Protein AF-0000000066319358 (afdb_homodimer)

Sequence (540 aa):
LTEVVKAQSFTKAAENLYTSQPSISRDIKRLENDYDVKVFEFKHSKMTLTSDGEKLYQYVLQRNYLEQALRQDLKMQNNAVAGDLKLGSSFTFGEYRLSRQLTKLAQMYPELHIHVHLDNSETIVEQIKNNIVDVGIVEKKIQNNAIISTPIAQDEIVLIKKKSSSSNLETCFIREQGSGTRVYQENGLNQLSLNPYLVVINNTSLIKSMVHAGNGFSIVSKSTLTSEDLEQLEVINLDIERFFYLILHKDKYIDEKMKRVISVLKQNVELTEVVKAQSFTKAAENLYTSQPSISRDIKRLENDYDVKVFEFKHSKMTLTSDGEKLYQYVLQRNYLEQALRQDLKMQNNAVAGDLKLGSSFTFGEYRLSRQLTKLAQMYPELHIHVHLDNSETIVEQIKNNIVDVGIVEKKIQNNAIISTPIAQDEIVLIKKKSSSSNLETCFIREQGSGTRVYQENGLNQLSLNPYLVVINNTSLIKSMVHAGNGFSIVSKSTLTSEDLEQLEVINLDIERFFYLILHKDKYIDEKMKRVISVLKQNVE

pLDDT: mean 86.24, std 13.82, range [40.62, 98.62]

Radius of gyration: 24.65 Å; Cα contacts (8 Å, |Δi|>4): 990; chains: 2; bounding box: 52×70×71 Å

Organism: Staphylococcus xylosus (NCBI:txid1288)

Nearest PDB structures (foldseek):
  4x6g-assembly1_D  TM=7.263E-01  e=1.075E-21  Pseudomonas aeruginosa PAO1
  4x6g-assembly2_H  TM=7.198E-01  e=1.387E-21  Pseudomonas aeruginosa PAO1
  6g4r-assembly1_E  TM=5.993E-01  e=3.569E-20  Corynebacterium glutamicum
  1ixc-assembly1_B-2  TM=5.840E-01  e=3.142E-20  Cupriavidus necator
  7d98-assembly1_Q  TM=5.666E-01  e=4.012E-19  Cupriavidus necator

Structure (mmCIF, N/CA/C/O backbone):
data_AF-0000000066319358-model_v1
#
loop_
_entity.id
_entity.type
_entity.pdbx_description
1 polymer "Uncharacterized HTH-type transcriptional regulator in lacR 5'region"
#
loop_
_atom_site.group_PDB
_atom_site.id
_atom_site.type_symbol
_atom_site.label_atom_id
_atom_site.label_alt_id
_atom_site.label_comp_id
_atom_site.label_asym_id
_atom_site.label_entity_id
_atom_site.label_seq_id
_atom_site.pdbx_PDB_ins_code
_atom_site.Cartn_x
_atom_site.Cartn_y
_atom_site.Cartn_z
_atom_site.occupancy
_atom_site.B_iso_or_equiv
_atom_site.auth_seq_id
_atom_site.auth_comp_id
_atom_site.auth_asym_id
_atom_site.auth_atom_id
_atom_site.pdbx_PDB_model_num
ATOM 1 N N . LEU A 1 1 ? 0.606 -4.422 -28.781 1 78.38 1 LEU A N 1
ATOM 2 C CA . LEU A 1 1 ? -0.688 -3.994 -28.266 1 78.38 1 LEU A CA 1
ATOM 3 C C . LEU A 1 1 ? -0.704 -4.035 -26.734 1 78.38 1 LEU A C 1
ATOM 5 O O . LEU A 1 1 ? -1.003 -3.033 -26.094 1 78.38 1 LEU A O 1
ATOM 9 N N . THR A 1 2 ? -0.261 -5.113 -26.172 1 72.94 2 THR A N 1
ATOM 10 C CA . THR A 1 2 ? -0.283 -5.266 -24.719 1 72.94 2 THR A CA 1
ATOM 11 C C . THR A 1 2 ? 0.575 -4.199 -24.047 1 72.94 2 THR A C 1
ATOM 13 O O . THR A 1 2 ? 0.158 -3.59 -23.062 1 72.94 2 THR A O 1
ATOM 16 N N . GLU A 1 3 ? 1.726 -4 -24.641 1 74.06 3 GLU A N 1
ATOM 17 C CA . GLU A 1 3 ? 2.635 -3.027 -24.047 1 74.06 3 GLU A CA 1
ATOM 18 C C . GLU A 1 3 ? 2.105 -1.605 -24.219 1 74.06 3 GLU A C 1
ATOM 20 O O . GLU A 1 3 ? 2.291 -0.764 -23.328 1 74.06 3 GLU A O 1
ATOM 25 N N . VAL A 1 4 ? 1.457 -1.374 -25.344 1 79.25 4 VAL A N 1
ATOM 26 C CA . VAL A 1 4 ? 0.908 -0.042 -25.578 1 79.25 4 VAL A CA 1
ATOM 27 C C . VAL A 1 4 ? -0.219 0.234 -24.578 1 79.25 4 VAL A C 1
ATOM 29 O O . VAL A 1 4 ? -0.329 1.341 -24.047 1 79.25 4 VAL A O 1
ATOM 32 N N . VAL A 1 5 ? -1.017 -0.763 -24.344 1 74.06 5 VAL A N 1
ATOM 33 C CA . VAL A 1 5 ? -2.129 -0.621 -23.406 1 74.06 5 VAL A CA 1
ATOM 34 C C . VAL A 1 5 ? -1.592 -0.393 -22 1 74.06 5 VAL A C 1
ATOM 36 O O . VAL A 1 5 ? -2.078 0.482 -21.281 1 74.06 5 VAL A O 1
ATOM 39 N N . LYS A 1 6 ? -0.602 -1.162 -21.688 1 74.06 6 LYS A N 1
ATOM 40 C CA . LYS A 1 6 ? 0.014 -1.071 -20.375 1 74.06 6 LYS A CA 1
ATOM 41 C C . LYS A 1 6 ? 0.658 0.295 -20.156 1 74.06 6 LYS A C 1
ATOM 43 O O . LYS A 1 6 ? 0.498 0.903 -19.094 1 74.06 6 LYS A O 1
ATOM 48 N N . ALA A 1 7 ? 1.403 0.72 -21.172 1 73.06 7 ALA A N 1
ATOM 49 C CA . ALA A 1 7 ? 2.186 1.95 -21.078 1 73.06 7 ALA A CA 1
ATOM 50 C C . ALA A 1 7 ? 1.314 3.174 -21.344 1 73.06 7 ALA A C 1
ATOM 52 O O . ALA A 1 7 ? 1.716 4.305 -21.062 1 73.06 7 ALA A O 1
ATOM 53 N N . GLN A 1 8 ? 0.202 2.918 -21.875 1 74.38 8 GLN A N 1
ATOM 54 C CA . GLN A 1 8 ? -0.735 3.945 -22.328 1 74.38 8 GLN A CA 1
ATOM 55 C C . GLN A 1 8 ? -0.039 4.984 -23.203 1 74.38 8 GLN A C 1
ATOM 57 O O . GLN A 1 8 ? -0.354 6.172 -23.125 1 74.38 8 GLN A O 1
ATOM 62 N N . SER A 1 9 ? 0.994 4.543 -23.859 1 78.38 9 SER A N 1
ATOM 63 C CA . SER A 1 9 ? 1.791 5.387 -24.75 1 78.38 9 SER A CA 1
ATOM 64 C C . SER A 1 9 ? 2.531 4.555 -25.781 1 78.38 9 SER A C 1
ATOM 66 O O . SER A 1 9 ? 3.104 3.512 -25.469 1 78.38 9 SER A O 1
ATOM 68 N N . PHE A 1 10 ? 2.494 5.098 -27.031 1 80.19 10 PHE A N 1
ATOM 69 C CA . PHE A 1 10 ? 3.232 4.422 -28.094 1 80.19 10 PHE A CA 1
ATOM 70 C C . PHE A 1 10 ? 4.734 4.578 -27.891 1 80.19 10 PHE A C 1
ATOM 72 O O . PHE A 1 10 ? 5.496 3.625 -28.094 1 80.19 10 PHE A O 1
ATOM 79 N N . THR A 1 11 ? 5.035 5.77 -27.406 1 78.44 11 THR A N 1
ATOM 80 C CA . THR A 1 11 ? 6.453 6.066 -27.219 1 78.44 11 THR A CA 1
ATOM 81 C C . THR A 1 11 ? 7.023 5.266 -26.062 1 78.44 11 THR A C 1
ATOM 83 O O . THR A 1 11 ? 8.086 4.652 -26.188 1 78.44 11 THR A O 1
ATOM 86 N N . LYS A 1 12 ? 6.27 5.234 -25.047 1 79.31 12 LYS A N 1
ATOM 87 C CA . LYS A 1 12 ? 6.734 4.496 -23.875 1 79.31 12 LYS A CA 1
ATOM 88 C C . LYS A 1 12 ? 6.781 2.998 -24.156 1 79.31 12 LYS A C 1
ATOM 90 O O . LYS A 1 12 ? 7.703 2.309 -23.703 1 79.31 12 LYS A O 1
ATOM 95 N N . ALA A 1 13 ? 5.801 2.588 -24.828 1 79.25 13 ALA A N 1
ATOM 96 C CA . ALA A 1 13 ? 5.77 1.175 -25.203 1 79.25 13 ALA A CA 1
ATOM 97 C C . ALA A 1 13 ? 6.98 0.804 -26.047 1 79.25 13 ALA A C 1
ATOM 99 O O . ALA A 1 13 ? 7.578 -0.258 -25.859 1 79.25 13 ALA A O 1
ATOM 100 N N . ALA A 1 14 ? 7.367 1.7 -26.906 1 80.12 14 ALA A N 1
ATOM 101 C CA . ALA A 1 14 ? 8.523 1.456 -27.766 1 80.12 14 ALA A CA 1
ATOM 102 C C . ALA A 1 14 ? 9.805 1.371 -26.938 1 80.12 14 ALA A C 1
ATOM 104 O O . ALA A 1 14 ? 10.641 0.491 -27.172 1 80.12 14 ALA A O 1
ATOM 105 N N . GLU A 1 15 ? 9.891 2.221 -26.016 1 74.88 15 GLU A N 1
ATOM 106 C CA . GLU A 1 15 ? 11.055 2.221 -25.125 1 74.88 15 GLU A CA 1
ATOM 107 C C . GLU A 1 15 ? 11.133 0.924 -24.328 1 74.88 15 GLU A C 1
ATOM 109 O O . GLU A 1 15 ? 12.195 0.312 -24.234 1 74.88 15 GLU A O 1
ATOM 114 N N . ASN A 1 16 ? 10.008 0.514 -23.938 1 73.81 16 ASN A N 1
ATOM 115 C CA . ASN A 1 16 ? 9.938 -0.692 -23.109 1 73.81 16 ASN A CA 1
ATOM 116 C C . ASN A 1 16 ? 10.312 -1.935 -23.922 1 73.81 16 ASN A C 1
ATOM 118 O O . ASN A 1 16 ? 10.867 -2.887 -23.359 1 73.81 16 ASN A O 1
ATOM 122 N N . LEU A 1 17 ? 10.031 -1.862 -25.125 1 72.62 17 LEU A N 1
ATOM 123 C CA . LEU A 1 17 ? 10.211 -3.037 -25.969 1 72.62 17 LEU A CA 1
ATOM 124 C C . LEU A 1 17 ? 11.492 -2.922 -26.797 1 72.62 17 LEU A C 1
ATOM 126 O O . LEU A 1 17 ? 11.766 -3.771 -27.641 1 72.62 17 LEU A O 1
ATOM 130 N N . TYR A 1 18 ? 12.203 -1.822 -26.469 1 75.81 18 TYR A N 1
ATOM 131 C CA . TYR A 1 18 ? 13.469 -1.592 -27.156 1 75.81 18 TYR A CA 1
ATOM 132 C C . TYR A 1 18 ? 13.273 -1.575 -28.672 1 75.81 18 TYR A C 1
ATOM 134 O O . TYR A 1 18 ? 14.008 -2.24 -29.406 1 75.81 18 TYR A O 1
ATOM 142 N N . THR A 1 19 ? 12.25 -0.882 -29.078 1 77.94 19 THR A N 1
ATOM 143 C CA . THR A 1 19 ? 11.953 -0.667 -30.5 1 77.94 19 THR A CA 1
ATOM 144 C C . THR A 1 19 ? 11.609 0.796 -30.766 1 77.94 19 THR A C 1
ATOM 146 O O . THR A 1 19 ? 11.805 1.651 -29.891 1 77.94 19 THR A O 1
ATOM 149 N N . SER A 1 20 ? 11.383 1.119 -32 1 75.31 20 SER A N 1
ATOM 150 C CA . SER A 1 20 ? 11.07 2.496 -32.375 1 75.31 20 SER A CA 1
ATOM 151 C C . SER A 1 20 ? 9.562 2.742 -32.344 1 75.31 20 SER A C 1
ATOM 153 O O . SER A 1 20 ? 8.773 1.819 -32.562 1 75.31 20 SER A O 1
ATOM 155 N N . GLN A 1 21 ? 9.242 3.941 -31.969 1 84.62 21 GLN A N 1
ATOM 156 C CA . GLN A 1 21 ? 7.832 4.328 -31.938 1 84.62 21 GLN A CA 1
ATOM 157 C C . GLN A 1 21 ? 7.164 4.117 -33.281 1 84.62 21 GLN A C 1
ATOM 159 O O . GLN A 1 21 ? 6.043 3.611 -33.375 1 84.62 21 GLN A O 1
ATOM 164 N N . PRO A 1 22 ? 7.793 4.441 -34.406 1 80.75 22 PRO A N 1
ATOM 165 C CA . PRO A 1 22 ? 7.145 4.16 -35.688 1 80.75 22 PRO A CA 1
ATOM 166 C C . PRO A 1 22 ? 6.879 2.674 -35.906 1 80.75 22 PRO A C 1
ATOM 168 O O . PRO A 1 22 ? 5.867 2.303 -36.5 1 80.75 22 PRO A O 1
ATOM 171 N N . SER A 1 23 ? 7.742 1.845 -35.438 1 78 23 SER A N 1
ATOM 172 C CA . SER A 1 23 ? 7.547 0.404 -35.562 1 78 23 SER A CA 1
ATOM 173 C C . SER A 1 23 ? 6.312 -0.056 -34.781 1 78 23 SER A C 1
ATOM 175 O O . SER A 1 23 ? 5.516 -0.843 -35.312 1 78 23 SER A O 1
ATOM 177 N N . ILE A 1 24 ? 6.184 0.487 -33.625 1 81.31 24 ILE A N 1
ATOM 178 C CA . ILE A 1 24 ? 5.023 0.144 -32.781 1 81.31 24 ILE A CA 1
ATOM 179 C C . ILE A 1 24 ? 3.754 0.668 -33.469 1 81.31 24 ILE A C 1
ATOM 181 O O . ILE A 1 24 ? 2.738 -0.031 -33.5 1 81.31 24 ILE A O 1
ATOM 185 N N . SER A 1 25 ? 3.781 1.884 -33.906 1 84.44 25 SER A N 1
ATOM 186 C CA . SER A 1 25 ? 2.639 2.484 -34.594 1 84.44 25 SER A CA 1
ATOM 187 C C . SER A 1 25 ? 2.232 1.67 -35.812 1 84.44 25 SER A C 1
ATOM 189 O O . SER A 1 25 ? 1.044 1.436 -36.062 1 84.44 25 SER A O 1
ATOM 191 N N . ARG A 1 26 ? 3.211 1.242 -36.562 1 78.75 26 ARG A N 1
ATOM 192 C CA . ARG A 1 26 ? 2.959 0.408 -37.719 1 78.75 26 ARG A CA 1
ATOM 193 C C . ARG A 1 26 ? 2.318 -0.917 -37.312 1 78.75 26 ARG A C 1
ATOM 195 O O . ARG A 1 26 ? 1.41 -1.403 -38 1 78.75 26 ARG A O 1
ATOM 202 N N . ASP A 1 27 ? 2.879 -1.45 -36.312 1 80.25 27 ASP A N 1
ATOM 203 C CA . ASP A 1 27 ? 2.354 -2.725 -35.844 1 80.25 27 ASP A CA 1
ATOM 204 C C . ASP A 1 27 ? 0.889 -2.596 -35.438 1 80.25 27 ASP A C 1
ATOM 206 O O . ASP A 1 27 ? 0.072 -3.465 -35.75 1 80.25 27 ASP A O 1
ATOM 210 N N . ILE A 1 28 ? 0.61 -1.55 -34.781 1 85.19 28 ILE A N 1
ATOM 211 C CA . ILE A 1 28 ? -0.762 -1.318 -34.344 1 85.19 28 ILE A CA 1
ATOM 212 C C . ILE A 1 28 ? -1.656 -1.072 -35.562 1 85.19 28 ILE A C 1
ATOM 214 O O . ILE A 1 28 ? -2.777 -1.582 -35.625 1 85.19 28 ILE A O 1
ATOM 218 N N . LYS A 1 29 ? -1.191 -0.271 -36.469 1 82.31 29 LYS A N 1
ATOM 219 C CA . LYS A 1 29 ? -1.94 -0.02 -37.688 1 82.31 29 LYS A CA 1
ATOM 220 C C . LYS A 1 29 ? -2.191 -1.315 -38.469 1 82.31 29 LYS A C 1
ATOM 222 O O . LYS A 1 29 ? -3.279 -1.523 -39 1 82.31 29 LYS A O 1
ATOM 227 N N . ARG A 1 30 ? -1.188 -2.105 -38.562 1 77.88 30 ARG A N 1
ATOM 228 C CA . ARG A 1 30 ? -1.346 -3.404 -39.219 1 77.88 30 ARG A CA 1
ATOM 229 C C . ARG A 1 30 ? -2.43 -4.23 -38.531 1 77.88 30 ARG A C 1
ATOM 231 O O . ARG A 1 30 ? -3.27 -4.836 -39.188 1 77.88 30 ARG A O 1
ATOM 238 N N . LEU A 1 31 ? -2.357 -4.219 -37.25 1 77.25 31 LEU A N 1
ATOM 239 C CA . LEU A 1 31 ? -3.357 -4.938 -36.469 1 77.25 31 LEU A CA 1
ATOM 240 C C . LEU A 1 31 ? -4.758 -4.398 -36.75 1 77.25 31 LEU A C 1
ATOM 242 O O . LEU A 1 31 ? -5.699 -5.176 -36.938 1 77.25 31 LEU A O 1
ATOM 246 N N . GLU A 1 32 ? -4.855 -3.119 -36.812 1 80.88 32 GLU A N 1
ATOM 247 C CA . GLU A 1 32 ? -6.129 -2.475 -37.125 1 80.88 32 GLU A CA 1
ATOM 248 C C . GLU A 1 32 ? -6.617 -2.84 -38.5 1 80.88 32 GLU A C 1
ATOM 250 O O . GLU A 1 32 ? -7.805 -3.111 -38.719 1 80.88 32 GLU A O 1
ATOM 255 N N . ASN A 1 33 ? -5.727 -2.859 -39.375 1 76.75 33 ASN A N 1
ATOM 256 C CA . ASN A 1 33 ? -6.055 -3.227 -40.75 1 76.75 33 ASN A CA 1
ATOM 257 C C . ASN A 1 33 ? -6.457 -4.695 -40.844 1 76.75 33 ASN A C 1
ATOM 259 O O . ASN A 1 33 ? -7.426 -5.027 -41.531 1 76.75 33 ASN A O 1
ATOM 263 N N . ASP A 1 34 ? -5.773 -5.508 -40.219 1 74.19 34 ASP A N 1
ATOM 264 C CA . ASP A 1 34 ? -6.035 -6.941 -40.281 1 74.19 34 ASP A CA 1
ATOM 265 C C . ASP A 1 34 ? -7.441 -7.266 -39.75 1 74.19 34 ASP A C 1
ATOM 267 O O . ASP A 1 34 ? -8.094 -8.18 -40.281 1 74.19 34 ASP A O 1
ATOM 271 N N . TYR A 1 35 ? -7.824 -6.453 -38.812 1 75.25 35 TYR A N 1
ATOM 272 C CA . TYR A 1 35 ? -9.102 -6.766 -38.156 1 75.25 35 TYR A CA 1
ATOM 273 C C . TYR A 1 35 ? -10.156 -5.727 -38.531 1 75.25 35 TYR A C 1
ATOM 275 O O . TYR A 1 35 ? -11.305 -5.812 -38.094 1 75.25 35 TYR A O 1
ATOM 283 N N . ASP A 1 36 ? -9.773 -4.828 -39.344 1 79.06 36 ASP A N 1
ATOM 284 C CA . ASP A 1 36 ? -10.641 -3.756 -39.812 1 79.06 36 ASP A CA 1
ATOM 285 C C . ASP A 1 36 ? -11.312 -3.039 -38.656 1 79.06 36 ASP A C 1
ATOM 287 O O . ASP A 1 36 ? -12.539 -2.887 -38.625 1 79.06 36 ASP A O 1
ATOM 291 N N . VAL A 1 37 ? -10.547 -2.816 -37.656 1 78.19 37 VAL A N 1
ATOM 292 C CA . VAL A 1 37 ? -11.031 -2.09 -36.469 1 78.19 37 VAL A CA 1
ATOM 293 C C . VAL A 1 37 ? -10.047 -0.982 -36.094 1 78.19 37 VAL A C 1
ATOM 295 O O . VAL A 1 37 ? -8.914 -0.962 -36.594 1 78.19 37 VAL A O 1
ATOM 298 N N . LYS A 1 38 ? -10.484 0.015 -35.344 1 84.69 38 LYS A N 1
ATOM 299 C CA . LYS A 1 38 ? -9.609 0.947 -34.656 1 84.69 38 LYS A CA 1
ATOM 300 C C . LYS A 1 38 ? -9.398 0.518 -33.188 1 84.69 38 LYS A C 1
ATOM 302 O O . LYS A 1 38 ? -10.359 0.174 -32.5 1 84.69 38 LYS A O 1
ATOM 307 N N . VAL A 1 39 ? -8.133 0.417 -32.875 1 83.62 39 VAL A N 1
ATOM 308 C CA . VAL A 1 39 ? -7.812 -0.142 -31.562 1 83.62 39 VAL A CA 1
ATOM 309 C C . VAL A 1 39 ? -7.816 0.967 -30.5 1 83.62 39 VAL A C 1
ATOM 311 O O . VAL A 1 39 ? -8.32 0.777 -29.391 1 83.62 39 VAL A O 1
ATOM 314 N N . PHE A 1 40 ? -7.223 1.977 -30.953 1 84.62 40 PHE A N 1
ATOM 315 C CA . PHE A 1 40 ? -7.09 3.062 -29.984 1 84.62 40 PHE A CA 1
ATOM 316 C C . PHE A 1 40 ? -7.863 4.293 -30.438 1 84.62 40 PHE A C 1
ATOM 318 O O . PHE A 1 40 ? -8.023 4.516 -31.641 1 84.62 40 PHE A O 1
ATOM 325 N N . GLU A 1 41 ? -8.508 4.836 -29.516 1 78.38 41 GLU A N 1
ATOM 326 C CA . GLU A 1 41 ? -9.125 6.137 -29.75 1 78.38 41 GLU A CA 1
ATOM 327 C C . GLU A 1 41 ? -8.602 7.188 -28.781 1 78.38 41 GLU A C 1
ATOM 329 O O . GLU A 1 41 ? -8.055 6.844 -27.719 1 78.38 41 GLU A O 1
ATOM 334 N N . PHE A 1 42 ? -8.516 8.211 -29.406 1 64.56 42 PHE A N 1
ATOM 335 C CA . PHE A 1 42 ? -8.07 9.312 -28.547 1 64.56 42 PHE A CA 1
ATOM 336 C C . PHE A 1 42 ? -9.258 10.102 -28.016 1 64.56 42 PHE A C 1
ATOM 338 O O . PHE A 1 42 ? -10.086 10.586 -28.781 1 64.56 42 PHE A O 1
ATOM 345 N N . LYS A 1 43 ? -9.633 9.75 -26.859 1 59.78 43 LYS A N 1
ATOM 346 C CA . LYS A 1 43 ? -10.664 10.523 -26.188 1 59.78 43 LYS A CA 1
ATOM 347 C C . LYS A 1 43 ? -10.055 11.516 -25.203 1 59.78 43 LYS A C 1
ATOM 349 O O . LYS A 1 43 ? -9.414 11.109 -24.234 1 59.78 43 LYS A O 1
ATOM 354 N N . HIS A 1 44 ? -10.289 12.758 -25.406 1 51.03 44 HIS A N 1
ATOM 355 C CA . HIS A 1 44 ? -9.758 13.828 -24.578 1 51.03 44 HIS A CA 1
ATOM 356 C C . HIS A 1 44 ? -8.25 13.672 -24.375 1 51.03 44 HIS A C 1
ATOM 358 O O . HIS A 1 44 ? -7.758 13.758 -23.25 1 51.03 44 HIS A O 1
ATOM 364 N N . SER A 1 45 ? -7.477 13.312 -25.359 1 56.66 45 SER A N 1
ATOM 365 C CA . SER A 1 45 ? -6.023 13.242 -25.484 1 56.66 45 SER A CA 1
ATOM 366 C C . SER A 1 45 ? -5.465 12.039 -24.719 1 56.66 45 SER A C 1
ATOM 368 O O . SER A 1 45 ? -4.25 11.922 -24.547 1 56.66 45 SER A O 1
ATOM 370 N N . LYS A 1 46 ? -6.273 11.297 -24.141 1 65.31 46 LYS A N 1
ATOM 371 C CA . LYS A 1 46 ? -5.859 10.016 -23.562 1 65.31 46 LYS A CA 1
ATOM 372 C C . LYS A 1 46 ? -6.137 8.867 -24.516 1 65.31 46 LYS A C 1
ATOM 374 O O . LYS A 1 46 ? -7.207 8.797 -25.125 1 65.31 46 LYS A O 1
ATOM 379 N N . MET A 1 47 ? -5.117 8.141 -24.672 1 76.75 47 MET A N 1
ATOM 380 C CA . MET A 1 47 ? -5.25 6.918 -25.469 1 76.75 47 MET A CA 1
ATOM 381 C C . MET A 1 47 ? -6.094 5.883 -24.734 1 76.75 47 MET A C 1
ATOM 383 O O . MET A 1 47 ? -5.801 5.531 -23.594 1 76.75 47 MET A O 1
ATOM 387 N N . THR A 1 48 ? -7.273 5.66 -25.266 1 79.62 48 THR A N 1
ATOM 388 C CA . THR A 1 48 ? -8.117 4.59 -24.734 1 79.62 48 THR A CA 1
ATOM 389 C C . THR A 1 48 ? -8.422 3.561 -25.828 1 79.62 48 THR A C 1
ATOM 391 O O . THR A 1 48 ? -8.281 3.846 -27.016 1 79.62 48 THR A O 1
ATOM 394 N N . LEU A 1 49 ? -8.781 2.484 -25.312 1 80.56 49 LEU A N 1
ATOM 395 C CA . LEU A 1 49 ? -9.211 1.454 -26.25 1 80.56 49 LEU A CA 1
ATOM 396 C C . LEU A 1 49 ? -10.617 1.744 -26.766 1 80.56 49 LEU A C 1
ATOM 398 O O . LEU A 1 49 ? -11.484 2.182 -26.016 1 80.56 49 LEU A O 1
ATOM 402 N N . THR A 1 50 ? -10.836 1.604 -28.109 1 77.56 50 THR A N 1
ATOM 403 C CA . THR A 1 50 ? -12.195 1.538 -28.641 1 77.56 50 THR A CA 1
ATOM 404 C C . THR A 1 50 ? -12.898 0.269 -28.172 1 77.56 50 THR A C 1
ATOM 406 O O . THR A 1 50 ? -12.273 -0.608 -27.578 1 77.56 50 THR A O 1
ATOM 409 N N . SER A 1 51 ? -14.203 0.296 -28.359 1 77.88 51 SER A N 1
ATOM 410 C CA . SER A 1 51 ? -14.938 -0.926 -28.047 1 77.88 51 SER A CA 1
ATOM 411 C C . SER A 1 51 ? -14.336 -2.129 -28.766 1 77.88 51 SER A C 1
ATOM 413 O O . SER A 1 51 ? -14.148 -3.188 -28.156 1 77.88 51 SER A O 1
ATOM 415 N N . ASP A 1 52 ? -14.031 -1.854 -29.953 1 75.94 52 ASP A N 1
ATOM 416 C CA . ASP A 1 52 ? -13.406 -2.914 -30.734 1 75.94 52 ASP A CA 1
ATOM 417 C C . ASP A 1 52 ? -11.977 -3.168 -30.266 1 75.94 52 ASP A C 1
ATOM 419 O O . ASP A 1 52 ? -11.508 -4.309 -30.266 1 75.94 52 ASP A O 1
ATOM 423 N N . GLY A 1 53 ? -11.344 -2.121 -29.844 1 79.56 53 GLY A N 1
ATOM 424 C CA . GLY A 1 53 ? -10.008 -2.252 -29.281 1 79.56 53 GLY A CA 1
ATOM 425 C C . GLY A 1 53 ? -9.984 -3.098 -28.016 1 79.56 53 GLY A C 1
ATOM 426 O O . GLY A 1 53 ? -9.062 -3.9 -27.828 1 79.56 53 GLY A O 1
ATOM 427 N N . GLU A 1 54 ? -11 -2.908 -27.297 1 78.56 54 GLU A N 1
ATOM 428 C CA . GLU A 1 54 ? -11.125 -3.705 -26.078 1 78.56 54 GLU A CA 1
ATOM 429 C C . GLU A 1 54 ? -11.305 -5.184 -26.406 1 78.56 54 GLU A C 1
ATOM 431 O O . GLU A 1 54 ? -10.672 -6.043 -25.781 1 78.56 54 GLU A O 1
ATOM 436 N N . LYS A 1 55 ? -12.125 -5.43 -27.359 1 74.88 55 LYS A N 1
ATOM 437 C CA . LYS A 1 55 ? -12.352 -6.805 -27.797 1 74.88 55 LYS A CA 1
ATOM 438 C C . LYS A 1 55 ? -11.062 -7.43 -28.328 1 74.88 55 LYS A C 1
ATOM 440 O O . LYS A 1 55 ? -10.727 -8.562 -28 1 74.88 55 LYS A O 1
ATOM 445 N N . LEU A 1 56 ? -10.438 -6.637 -29.109 1 75.31 56 LEU A N 1
ATOM 446 C CA . LEU A 1 56 ? -9.195 -7.125 -29.703 1 75.31 56 LEU A CA 1
ATOM 447 C C . LEU A 1 56 ? -8.141 -7.359 -28.625 1 75.31 56 LEU A C 1
ATOM 449 O O . LEU A 1 56 ? -7.395 -8.344 -28.688 1 75.31 56 LEU A O 1
ATOM 453 N N . TYR A 1 57 ? -8.086 -6.453 -27.766 1 79.06 57 TYR A N 1
ATOM 454 C CA . TYR A 1 57 ? -7.125 -6.582 -26.672 1 79.06 57 TYR A CA 1
ATOM 455 C C . TYR A 1 57 ? -7.395 -7.84 -25.859 1 79.06 57 TYR A C 1
ATOM 457 O O . TYR A 1 57 ? -6.469 -8.586 -25.531 1 79.06 57 TYR A O 1
ATOM 465 N N . GLN A 1 58 ? -8.633 -8.078 -25.625 1 70.06 58 GLN A N 1
ATOM 466 C CA . GLN A 1 58 ? -9.008 -9.289 -24.906 1 70.06 58 GLN A CA 1
ATOM 467 C C . GLN A 1 58 ? -8.625 -10.539 -25.703 1 70.06 58 GLN A C 1
ATOM 469 O O . GLN A 1 58 ? -8.141 -11.516 -25.125 1 70.06 58 GLN A O 1
ATOM 474 N N . TYR A 1 59 ? -8.852 -10.422 -26.969 1 66.94 59 TYR A N 1
ATOM 475 C CA . TYR A 1 59 ? -8.484 -11.531 -27.844 1 66.94 59 TYR A CA 1
ATOM 476 C C . TYR A 1 59 ? -6.984 -11.781 -27.812 1 66.94 59 TYR A C 1
ATOM 478 O O . TYR A 1 59 ? -6.543 -12.93 -27.688 1 66.94 59 TYR A O 1
ATOM 486 N N . VAL A 1 60 ? -6.234 -10.719 -27.891 1 70.94 60 VAL A N 1
ATOM 487 C CA . VAL A 1 60 ? -4.781 -10.828 -27.891 1 70.94 60 VAL A CA 1
ATOM 488 C C . VAL A 1 60 ? -4.301 -11.422 -26.578 1 70.94 60 VAL A C 1
ATOM 490 O O . VAL A 1 60 ? -3.408 -12.273 -26.547 1 70.94 60 VAL A O 1
ATOM 493 N N . LEU A 1 61 ? -4.914 -10.992 -25.609 1 66.75 61 LEU A N 1
ATOM 494 C CA . LEU A 1 61 ? -4.562 -11.523 -24.297 1 66.75 61 LEU A CA 1
ATOM 495 C C . LEU A 1 61 ? -4.852 -13.016 -24.219 1 66.75 61 LEU A C 1
ATOM 497 O O . LEU A 1 61 ? -4.023 -13.789 -23.734 1 66.75 61 LEU A O 1
ATOM 501 N N . GLN A 1 62 ? -5.969 -13.328 -24.688 1 65.06 62 GLN A N 1
ATOM 502 C CA . GLN A 1 62 ? -6.344 -14.742 -24.703 1 65.06 62 GLN A CA 1
ATOM 503 C C . GLN A 1 62 ? -5.406 -15.555 -25.594 1 65.06 62 GLN A C 1
ATOM 505 O O . GLN A 1 62 ? -4.992 -16.656 -25.219 1 65.06 62 GLN A O 1
ATOM 510 N N . ARG A 1 63 ? -5.152 -14.977 -26.703 1 62.91 63 ARG A N 1
ATOM 511 C CA . ARG A 1 63 ? -4.258 -15.656 -27.641 1 62.91 63 ARG A CA 1
ATOM 512 C C . ARG A 1 63 ? -2.875 -15.852 -27.016 1 62.91 63 ARG A C 1
ATOM 514 O O . ARG A 1 63 ? -2.291 -16.938 -27.125 1 62.91 63 ARG A O 1
ATOM 521 N N . ASN A 1 64 ? -2.355 -14.82 -26.484 1 63.12 64 ASN A N 1
ATOM 522 C CA . ASN A 1 64 ? -1.051 -14.922 -25.844 1 63.12 64 ASN A CA 1
ATOM 523 C C . ASN A 1 64 ? -1.055 -15.977 -24.734 1 63.12 64 ASN A C 1
ATOM 525 O O . ASN A 1 64 ? -0.087 -16.734 -24.578 1 63.12 64 ASN A O 1
ATOM 529 N N . TYR A 1 65 ? -2.08 -16 -24.078 1 60.62 65 TYR A N 1
ATOM 530 C CA . TYR A 1 65 ? -2.23 -17.016 -23.031 1 60.62 65 TYR A CA 1
ATOM 531 C C . TYR A 1 65 ? -2.244 -18.422 -23.641 1 60.62 65 TYR A C 1
ATOM 533 O O . TYR A 1 65 ? -1.592 -19.328 -23.125 1 60.62 65 TYR A O 1
ATOM 541 N N . LEU A 1 66 ? -3.025 -18.469 -24.656 1 57.62 66 LEU A N 1
ATOM 542 C CA . LEU A 1 66 ? -3.115 -19.766 -25.312 1 57.62 66 LEU A CA 1
ATOM 543 C C . LEU A 1 66 ? -1.757 -20.188 -25.875 1 57.62 66 LEU A C 1
ATOM 545 O O . LEU A 1 66 ? -1.383 -21.359 -25.766 1 57.62 66 LEU A O 1
ATOM 549 N N . GLU A 1 67 ? -1.142 -19.234 -26.453 1 58.16 67 GLU A N 1
ATOM 550 C CA . GLU A 1 67 ? 0.18 -19.547 -27 1 58.16 67 GLU A CA 1
ATOM 551 C C . GLU A 1 67 ? 1.148 -19.938 -25.891 1 58.16 67 GLU A C 1
ATOM 553 O O . GLU A 1 67 ? 1.923 -20.891 -26.031 1 58.16 67 GLU A O 1
ATOM 558 N N . GLN A 1 68 ? 1.127 -19.219 -24.891 1 57.97 68 GLN A N 1
ATOM 559 C CA . GLN A 1 68 ? 1.974 -19.547 -23.75 1 57.97 68 GLN A CA 1
ATOM 560 C C . GLN A 1 68 ? 1.608 -20.906 -23.172 1 57.97 68 GLN A C 1
ATOM 562 O O . GLN A 1 68 ? 2.49 -21.703 -22.828 1 57.97 68 GLN A O 1
ATOM 567 N N . ALA A 1 69 ? 0.371 -21.125 -23.109 1 54.53 69 ALA A N 1
ATOM 568 C CA . ALA A 1 69 ? -0.101 -22.438 -22.672 1 54.53 69 ALA A CA 1
ATOM 569 C C . ALA A 1 69 ? 0.382 -23.531 -23.609 1 54.53 69 ALA A C 1
ATOM 571 O O . ALA A 1 69 ? 0.798 -24.609 -23.156 1 54.53 69 ALA A O 1
ATOM 572 N N . LEU A 1 70 ? 0.265 -23.266 -24.828 1 51.72 70 LEU A N 1
ATOM 573 C CA . LEU A 1 70 ? 0.737 -24.219 -25.828 1 51.72 70 LEU A CA 1
ATOM 574 C C . LEU A 1 70 ? 2.23 -24.469 -25.672 1 51.72 70 LEU A C 1
ATOM 576 O O . LEU A 1 70 ? 2.67 -25.625 -25.688 1 51.72 70 LEU A O 1
ATOM 580 N N . ARG A 1 71 ? 2.957 -23.438 -25.641 1 53.78 71 ARG A N 1
ATOM 581 C CA . ARG A 1 71 ? 4.402 -23.578 -25.469 1 53.78 71 ARG A CA 1
ATOM 582 C C . ARG A 1 71 ? 4.734 -24.359 -24.203 1 53.78 71 ARG A C 1
ATOM 584 O O . ARG A 1 71 ? 5.641 -25.203 -24.203 1 53.78 71 ARG A O 1
ATOM 591 N N . GLN A 1 72 ? 4.051 -23.969 -23.234 1 50.62 72 GLN A N 1
ATOM 592 C CA . GLN A 1 72 ? 4.219 -24.703 -21.984 1 50.62 72 GLN A CA 1
ATOM 593 C C . GLN A 1 72 ? 3.809 -26.156 -22.156 1 50.62 72 GLN A C 1
ATOM 595 O O . GLN A 1 72 ? 4.477 -27.062 -21.641 1 50.62 72 GLN A O 1
ATOM 600 N N . ASP A 1 73 ? 2.684 -26.312 -22.734 1 48.75 73 ASP A N 1
ATOM 601 C CA . ASP A 1 73 ? 2.217 -27.656 -23.016 1 48.75 73 ASP A CA 1
ATOM 602 C C . ASP A 1 73 ? 3.229 -28.422 -23.875 1 48.75 73 ASP A C 1
ATOM 604 O O . ASP A 1 73 ? 3.451 -29.625 -23.656 1 48.75 73 ASP A O 1
ATOM 608 N N . LEU A 1 74 ? 3.572 -27.75 -24.859 1 49.22 74 LEU A N 1
ATOM 609 C CA . LEU A 1 74 ? 4.527 -28.406 -25.734 1 49.22 74 LEU A CA 1
ATOM 610 C C . LEU A 1 74 ? 5.828 -28.703 -24.984 1 49.22 74 LEU A C 1
ATOM 612 O O . LEU A 1 74 ? 6.508 -29.688 -25.297 1 49.22 74 LEU A O 1
ATOM 616 N N . LYS A 1 75 ? 6.18 -27.688 -24.359 1 45.62 75 LYS A N 1
ATOM 617 C CA . LYS A 1 75 ? 7.352 -27.953 -23.531 1 45.62 75 LYS A CA 1
ATOM 618 C C . LYS A 1 75 ? 7.008 -28.891 -22.375 1 45.62 75 LYS A C 1
ATOM 620 O O . LYS A 1 75 ? 7.906 -29.438 -21.734 1 45.62 75 LYS A O 1
ATOM 625 N N . MET A 1 76 ? 5.836 -28.688 -21.984 1 44.75 76 MET A N 1
ATOM 626 C CA . MET A 1 76 ? 5.371 -29.547 -20.906 1 44.75 76 MET A CA 1
ATOM 627 C C . MET A 1 76 ? 5.395 -31.016 -21.312 1 44.75 76 MET A C 1
ATOM 629 O O . MET A 1 76 ? 4.516 -31.469 -22.047 1 44.75 76 MET A O 1
ATOM 633 N N . GLN A 1 77 ? 6.289 -31.594 -21.734 1 42.84 77 GLN A N 1
ATOM 634 C CA . GLN A 1 77 ? 6.137 -32.938 -21.234 1 42.84 77 GLN A CA 1
ATOM 635 C C . GLN A 1 77 ? 5.395 -32.969 -19.891 1 42.84 77 GLN A C 1
ATOM 637 O O . GLN A 1 77 ? 4.43 -33.719 -19.719 1 42.84 77 GLN A O 1
ATOM 642 N N . ASN A 1 78 ? 6.113 -32.938 -18.547 1 42.28 78 ASN A N 1
ATOM 643 C CA . ASN A 1 78 ? 5.648 -33.094 -17.172 1 42.28 78 ASN A CA 1
ATOM 644 C C . ASN A 1 78 ? 4.746 -31.938 -16.75 1 42.28 78 ASN A C 1
ATOM 646 O O . ASN A 1 78 ? 5.012 -30.781 -17.078 1 42.28 78 ASN A O 1
ATOM 650 N N . ASN A 1 79 ? 3.373 -31.969 -16.594 1 50.09 79 ASN A N 1
ATOM 651 C CA . ASN A 1 79 ? 2.26 -31.25 -15.977 1 50.09 79 ASN A CA 1
ATOM 652 C C . ASN A 1 79 ? 2.742 -30.281 -14.914 1 50.09 79 ASN A C 1
ATOM 654 O O . ASN A 1 79 ? 2.096 -30.109 -13.875 1 50.09 79 ASN A O 1
ATOM 658 N N . ALA A 1 80 ? 3.951 -29.812 -14.93 1 63.97 80 ALA A N 1
ATOM 659 C CA . ALA A 1 80 ? 4.578 -29.109 -13.82 1 63.97 80 ALA A CA 1
ATOM 660 C C . ALA A 1 80 ? 4.113 -27.656 -13.758 1 63.97 80 ALA A C 1
ATOM 662 O O . ALA A 1 80 ? 4.145 -26.953 -14.766 1 63.97 80 ALA A O 1
ATOM 663 N N . VAL A 1 81 ? 3.119 -27.25 -12.953 1 81.44 81 VAL A N 1
ATOM 664 C CA . VAL A 1 81 ? 2.764 -25.891 -12.562 1 81.44 81 VAL A CA 1
ATOM 665 C C . VAL A 1 81 ? 4.031 -25.062 -12.352 1 81.44 81 VAL A C 1
ATOM 667 O O . VAL A 1 81 ? 4.773 -25.297 -11.391 1 81.44 81 VAL A O 1
ATOM 670 N N . ALA A 1 82 ? 4.344 -24.266 -13.461 1 85.69 82 ALA A N 1
ATOM 671 C CA . ALA A 1 82 ? 5.566 -23.469 -13.414 1 85.69 82 ALA A CA 1
ATOM 672 C C . ALA A 1 82 ? 5.355 -22.109 -14.062 1 85.69 82 ALA A C 1
ATOM 674 O O . ALA A 1 82 ? 4.301 -21.844 -14.641 1 85.69 82 ALA A O 1
ATOM 675 N N . GLY A 1 83 ? 6.41 -21.203 -13.898 1 89.5 83 GLY A N 1
ATOM 676 C CA . GLY A 1 83 ? 6.355 -19.891 -14.523 1 89.5 83 GLY A CA 1
ATOM 677 C C . GLY A 1 83 ? 5.918 -18.797 -13.57 1 89.5 83 GLY A C 1
ATOM 678 O O . GLY A 1 83 ? 6.055 -18.922 -12.352 1 89.5 83 GLY A O 1
ATOM 679 N N . ASP A 1 84 ? 5.453 -17.641 -14.219 1 90.88 84 ASP A N 1
ATOM 680 C CA . ASP A 1 84 ? 5.133 -16.469 -13.43 1 90.88 84 ASP A CA 1
ATOM 681 C C . ASP A 1 84 ? 3.621 -16.266 -13.312 1 90.88 84 ASP A C 1
ATOM 683 O O . ASP A 1 84 ? 2.879 -16.578 -14.25 1 90.88 84 ASP A O 1
ATOM 687 N N . LEU A 1 85 ? 3.189 -15.906 -12.25 1 94.75 85 LEU A N 1
ATOM 688 C CA . LEU A 1 85 ? 1.804 -15.523 -11.992 1 94.75 85 LEU A CA 1
ATOM 689 C C . LEU A 1 85 ? 1.735 -14.211 -11.219 1 94.75 85 LEU A C 1
ATOM 691 O O . LEU A 1 85 ? 2.518 -13.992 -10.289 1 94.75 85 LEU A O 1
ATOM 695 N N . LYS A 1 86 ? 0.861 -13.336 -11.617 1 97.38 86 LYS A N 1
ATOM 696 C CA . LYS A 1 86 ? 0.656 -12.062 -10.922 1 97.38 86 LYS A CA 1
ATOM 697 C C . LYS A 1 86 ? -0.619 -12.094 -10.086 1 97.38 86 LYS A C 1
ATOM 699 O O . LYS A 1 86 ? -1.719 -12.234 -10.625 1 97.38 86 LYS A O 1
ATOM 704 N N . LEU A 1 87 ? -0.446 -11.93 -8.828 1 98.38 87 LEU A N 1
ATOM 705 C CA . LEU A 1 87 ? -1.56 -11.953 -7.887 1 98.38 87 LEU A CA 1
ATOM 706 C C . LEU A 1 87 ? -1.774 -10.57 -7.27 1 98.38 87 LEU A C 1
ATOM 708 O O . LEU A 1 87 ? -0.832 -9.961 -6.758 1 98.38 87 LEU A O 1
ATOM 712 N N . GLY A 1 88 ? -2.998 -10 -7.426 1 98.62 88 GLY A N 1
ATOM 713 C CA . GLY A 1 88 ? -3.402 -8.805 -6.699 1 98.62 88 GLY A CA 1
ATOM 714 C C . GLY A 1 88 ? -4.207 -9.109 -5.449 1 98.62 88 GLY A C 1
ATOM 715 O O . GLY A 1 88 ? -5.035 -10.023 -5.445 1 98.62 88 GLY A O 1
ATOM 716 N N . SER A 1 89 ? -3.945 -8.359 -4.383 1 98.38 89 SER A N 1
ATOM 717 C CA . SER A 1 89 ? -4.719 -8.562 -3.162 1 98.38 89 SER A CA 1
ATOM 718 C C . SER A 1 89 ? -4.949 -7.246 -2.426 1 98.38 89 SER A C 1
ATOM 720 O O . SER A 1 89 ? -4.109 -6.348 -2.477 1 98.38 89 SER A O 1
ATOM 722 N N . SER A 1 90 ? -6.094 -7.184 -1.788 1 97.5 90 SER A N 1
ATOM 723 C CA . SER A 1 90 ? -6.285 -6.105 -0.823 1 97.5 90 SER A CA 1
ATOM 724 C C . SER A 1 90 ? -5.301 -6.219 0.336 1 97.5 90 SER A C 1
ATOM 726 O O . SER A 1 90 ? -4.73 -7.289 0.57 1 97.5 90 SER A O 1
ATOM 728 N N . PHE A 1 91 ? -5.121 -5.172 1.032 1 96.06 91 PHE A N 1
ATOM 729 C CA . PHE A 1 91 ? -4.121 -5.133 2.092 1 96.06 91 PHE A CA 1
ATOM 730 C C . PHE A 1 91 ? -4.5 -6.074 3.229 1 96.06 91 PHE A C 1
ATOM 732 O O . PHE A 1 91 ? -3.652 -6.812 3.738 1 96.06 91 PHE A O 1
ATOM 739 N N . THR A 1 92 ? -5.754 -6.066 3.639 1 95.69 92 THR A N 1
ATOM 740 C CA . THR A 1 92 ? -6.172 -6.875 4.781 1 95.69 92 THR A CA 1
ATOM 741 C C . THR A 1 92 ? -5.867 -8.352 4.535 1 95.69 92 THR A C 1
ATOM 743 O O . THR A 1 92 ? -5.191 -8.992 5.344 1 95.69 92 THR A O 1
ATOM 746 N N . PHE A 1 93 ? -6.309 -8.852 3.447 1 96.12 93 PHE A N 1
ATOM 747 C CA . PHE A 1 93 ? -6.066 -10.258 3.154 1 96.12 93 PHE A CA 1
ATOM 748 C C . PHE A 1 93 ? -4.586 -10.5 2.889 1 96.12 93 PHE A C 1
ATOM 750 O O . PHE A 1 93 ? -4.012 -11.469 3.402 1 96.12 93 PHE A O 1
ATOM 757 N N . GLY A 1 94 ? -3.959 -9.656 2.105 1 96.81 94 GLY A N 1
ATOM 758 C CA . GLY A 1 94 ? -2.574 -9.797 1.687 1 96.81 94 GLY A CA 1
ATOM 759 C C . GLY A 1 94 ? -1.601 -9.836 2.85 1 96.81 94 GLY A C 1
ATOM 760 O O . GLY A 1 94 ? -0.696 -10.672 2.883 1 96.81 94 GLY A O 1
ATOM 761 N N . GLU A 1 95 ? -1.816 -8.992 3.789 1 94 95 GLU A N 1
ATOM 762 C CA . GLU A 1 95 ? -0.852 -8.828 4.871 1 94 95 GLU A CA 1
ATOM 763 C C . GLU A 1 95 ? -1.094 -9.852 5.984 1 94 95 GLU A C 1
ATOM 765 O O . GLU A 1 95 ? -0.156 -10.266 6.664 1 94 95 GLU A O 1
ATOM 770 N N . TYR A 1 96 ? -2.299 -10.352 6.043 1 90.44 96 TYR A N 1
ATOM 771 C CA . TYR A 1 96 ? -2.59 -11.07 7.277 1 90.44 96 TYR A CA 1
ATOM 772 C C . TYR A 1 96 ? -2.99 -12.508 6.988 1 90.44 96 TYR A C 1
ATOM 774 O O . TYR A 1 96 ? -3.014 -13.344 7.895 1 90.44 96 TYR A O 1
ATOM 782 N N . ARG A 1 97 ? -3.252 -12.844 5.723 1 91.88 97 ARG A N 1
ATOM 783 C CA . ARG A 1 97 ? -3.754 -14.188 5.473 1 91.88 97 ARG A CA 1
ATOM 784 C C . ARG A 1 97 ? -3.027 -14.836 4.297 1 91.88 97 ARG A C 1
ATOM 786 O O . ARG A 1 97 ? -2.836 -16.062 4.273 1 91.88 97 ARG A O 1
ATOM 793 N N . LEU A 1 98 ? -2.52 -14.094 3.406 1 96.5 98 LEU A N 1
ATOM 794 C CA . LEU A 1 98 ? -2.115 -14.57 2.088 1 96.5 98 LEU A CA 1
ATOM 795 C C . LEU A 1 98 ? -0.851 -15.414 2.18 1 96.5 98 LEU A C 1
ATOM 797 O O . LEU A 1 98 ? -0.634 -16.312 1.354 1 96.5 98 LEU A O 1
ATOM 801 N N . SER A 1 99 ? 0.024 -15.188 3.152 1 95.75 99 SER A N 1
ATOM 802 C CA . SER A 1 99 ? 1.315 -15.859 3.25 1 95.75 99 SER A CA 1
ATOM 803 C C . SER A 1 99 ? 1.146 -17.375 3.361 1 95.75 99 SER A C 1
ATOM 805 O O . SER A 1 99 ? 1.953 -18.141 2.826 1 95.75 99 SER A O 1
ATOM 807 N N . ARG A 1 100 ? 0.099 -17.781 3.99 1 93 100 ARG A N 1
ATOM 808 C CA . ARG A 1 100 ? -0.155 -19.203 4.152 1 93 100 ARG A CA 1
ATOM 809 C C . ARG A 1 100 ? -0.406 -19.875 2.803 1 93 100 ARG A C 1
ATOM 811 O O . ARG A 1 100 ? 0.171 -20.922 2.508 1 93 100 ARG A O 1
ATOM 818 N N . GLN A 1 101 ? -1.244 -19.266 2.033 1 95.56 101 GLN A N 1
ATOM 819 C CA . GLN A 1 101 ? -1.557 -19.797 0.711 1 95.56 101 GLN A CA 1
ATOM 820 C C . GLN A 1 101 ? -0.332 -19.766 -0.198 1 95.56 101 GLN A C 1
ATOM 822 O O . GLN A 1 101 ? -0.088 -20.719 -0.955 1 95.56 101 GLN A O 1
ATOM 827 N N . LEU A 1 102 ? 0.407 -18.688 -0.121 1 96.5 102 LEU A N 1
ATOM 828 C CA . LEU A 1 102 ? 1.596 -18.547 -0.957 1 96.5 102 LEU A CA 1
ATOM 829 C C . LEU A 1 102 ? 2.635 -19.609 -0.592 1 96.5 102 LEU A C 1
ATOM 831 O O . LEU A 1 102 ? 3.311 -20.141 -1.47 1 96.5 102 LEU A O 1
ATOM 835 N N . THR A 1 103 ? 2.779 -19.875 0.7 1 93.69 103 THR A N 1
ATOM 836 C CA . THR A 1 103 ? 3.719 -20.891 1.161 1 93.69 103 THR A CA 1
ATOM 837 C C . THR A 1 103 ? 3.318 -22.266 0.648 1 93.69 103 THR A C 1
ATOM 839 O O . THR A 1 103 ? 4.164 -23.031 0.172 1 93.69 103 THR A O 1
ATOM 842 N N . LYS A 1 104 ? 2.055 -22.562 0.732 1 92.94 104 LYS A N 1
ATOM 843 C CA . LYS A 1 104 ? 1.554 -23.828 0.213 1 92.94 104 LYS A CA 1
ATOM 844 C C . LYS A 1 104 ? 1.835 -23.969 -1.281 1 92.94 104 LYS A C 1
ATOM 846 O O . LYS A 1 104 ? 2.275 -25.016 -1.744 1 92.94 104 LYS A O 1
ATOM 851 N N . LEU A 1 105 ? 1.607 -22.938 -2.006 1 94.31 105 LEU A N 1
ATOM 852 C CA . LEU A 1 105 ? 1.834 -22.938 -3.447 1 94.31 105 LEU A CA 1
ATOM 853 C C . LEU A 1 105 ? 3.314 -23.125 -3.764 1 94.31 105 LEU A C 1
ATOM 855 O O . LEU A 1 105 ? 3.674 -23.859 -4.691 1 94.31 105 LEU A O 1
ATOM 859 N N . ALA A 1 106 ? 4.141 -22.469 -2.98 1 91.06 106 ALA A N 1
ATOM 860 C CA . ALA A 1 106 ? 5.582 -22.578 -3.189 1 91.06 106 ALA A CA 1
ATOM 861 C C . ALA A 1 106 ? 6.07 -24 -2.93 1 91.06 106 ALA A C 1
ATOM 863 O O . ALA A 1 106 ? 6.977 -24.484 -3.611 1 91.06 106 ALA A O 1
ATOM 864 N N . GLN A 1 107 ? 5.492 -24.656 -1.983 1 87.56 107 GLN A N 1
ATOM 865 C CA . GLN A 1 107 ? 5.863 -26.031 -1.641 1 87.56 107 GLN A CA 1
ATOM 866 C C . GLN A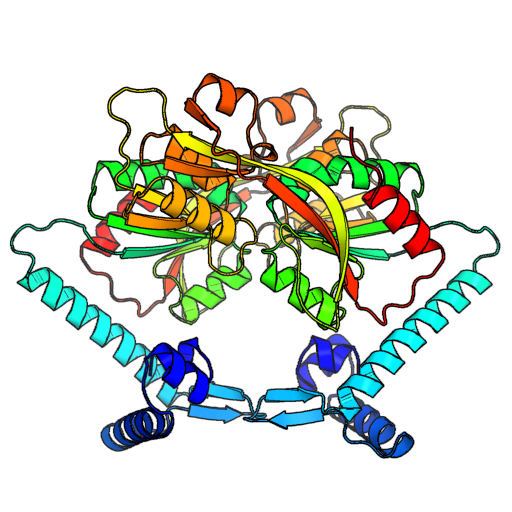 1 107 ? 5.355 -27.016 -2.689 1 87.56 107 GLN A C 1
ATOM 868 O O . GLN A 1 107 ? 6.07 -27.938 -3.074 1 87.56 107 GLN A O 1
ATOM 873 N N . MET A 1 108 ? 4.16 -26.797 -3.148 1 88.62 108 MET A N 1
ATOM 874 C CA . MET A 1 108 ? 3.527 -27.688 -4.113 1 88.62 108 MET A CA 1
ATOM 875 C C . MET A 1 108 ? 4.133 -27.516 -5.5 1 88.62 108 MET A C 1
ATOM 877 O O . MET A 1 108 ? 4.266 -28.469 -6.254 1 88.62 108 MET A O 1
ATOM 881 N N . TYR A 1 109 ? 4.426 -26.25 -5.789 1 91.56 109 TYR A N 1
ATOM 882 C CA . TYR A 1 109 ? 4.91 -25.906 -7.125 1 91.56 109 TYR A CA 1
ATOM 883 C C . TYR A 1 109 ? 6.168 -25.047 -7.047 1 91.56 109 TYR A C 1
ATOM 885 O O . TYR A 1 109 ? 6.113 -23.844 -7.281 1 91.56 109 TYR A O 1
ATOM 893 N N . PRO A 1 110 ? 7.336 -25.641 -6.926 1 87.06 110 PRO A N 1
ATOM 894 C CA . PRO A 1 110 ? 8.586 -24.906 -6.684 1 87.06 110 PRO A CA 1
ATOM 895 C C . PRO A 1 110 ? 9.008 -24.047 -7.871 1 87.06 110 PRO A C 1
ATOM 897 O O . PRO A 1 110 ? 9.805 -23.125 -7.715 1 87.06 110 PRO A O 1
ATOM 900 N N . GLU A 1 111 ? 8.477 -24.359 -9.078 1 88.44 111 GLU A N 1
ATOM 901 C CA . GLU A 1 111 ? 8.883 -23.625 -10.266 1 88.44 111 GLU A CA 1
ATOM 902 C C . GLU A 1 111 ? 7.883 -22.516 -10.594 1 88.44 111 GLU A C 1
ATOM 904 O O . GLU A 1 111 ? 8.008 -21.844 -11.625 1 88.44 111 GLU A O 1
ATOM 909 N N . LEU A 1 112 ? 6.883 -22.391 -9.703 1 92.06 112 LEU A N 1
ATOM 910 C CA . LEU A 1 112 ? 5.906 -21.312 -9.836 1 92.06 112 LEU A CA 1
ATOM 911 C C . LEU A 1 112 ? 6.355 -20.078 -9.062 1 92.06 112 LEU A C 1
ATOM 913 O O . LEU A 1 112 ? 6.672 -20.172 -7.875 1 92.06 112 LEU A O 1
ATOM 917 N N . HIS A 1 113 ? 6.469 -18.953 -9.789 1 92.88 113 HIS A N 1
ATOM 918 C CA . HIS A 1 113 ? 6.852 -17.688 -9.172 1 92.88 113 HIS A CA 1
ATOM 919 C C . HIS A 1 113 ? 5.684 -16.719 -9.148 1 92.88 113 HIS A C 1
ATOM 921 O O . HIS A 1 113 ? 5.258 -16.219 -10.203 1 92.88 113 HIS A O 1
ATOM 927 N N . ILE A 1 114 ? 5.207 -16.438 -7.926 1 96.25 114 ILE A N 1
ATOM 928 C CA . ILE A 1 114 ? 4.02 -15.602 -7.789 1 96.25 114 ILE A CA 1
ATOM 929 C C . ILE A 1 114 ? 4.43 -14.195 -7.363 1 96.25 114 ILE A C 1
ATOM 931 O O . ILE A 1 114 ? 4.902 -13.992 -6.242 1 96.25 114 ILE A O 1
ATOM 935 N N . HIS A 1 115 ? 4.273 -13.25 -8.281 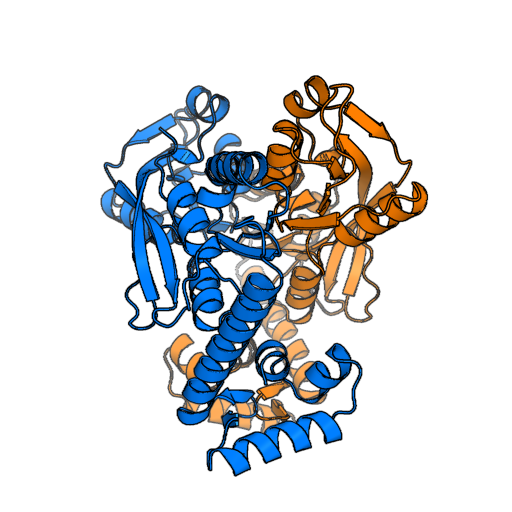1 98.12 115 HIS A N 1
ATOM 936 C CA . HIS A 1 115 ? 4.445 -11.836 -7.984 1 98.12 115 HIS A CA 1
ATOM 937 C C . HIS A 1 115 ? 3.178 -11.242 -7.379 1 98.12 115 HIS A C 1
ATOM 939 O O . HIS A 1 115 ? 2.08 -11.445 -7.906 1 98.12 115 HIS A O 1
ATOM 945 N N . VAL A 1 116 ? 3.328 -10.523 -6.23 1 98.62 116 VAL A N 1
ATOM 946 C CA . VAL A 1 116 ? 2.148 -10.07 -5.5 1 98.62 116 VAL A CA 1
ATOM 947 C C . VAL A 1 116 ? 2.119 -8.547 -5.449 1 98.62 116 VAL A C 1
ATOM 949 O O . VAL A 1 116 ? 3.129 -7.91 -5.133 1 98.62 116 VAL A O 1
ATOM 952 N N . HIS A 1 117 ? 1.002 -8.039 -5.766 1 98.25 117 HIS A N 1
ATOM 953 C CA . HIS A 1 117 ? 0.753 -6.605 -5.66 1 98.25 117 HIS A CA 1
ATOM 954 C C . HIS A 1 117 ? -0.398 -6.316 -4.699 1 98.25 117 HIS A C 1
ATOM 956 O O . HIS A 1 117 ? -1.55 -6.645 -4.992 1 98.25 117 HIS A O 1
ATOM 962 N N . LEU A 1 118 ? -0.101 -5.711 -3.576 1 98.31 118 LEU A N 1
ATOM 963 C CA . LEU A 1 118 ? -1.13 -5.301 -2.627 1 98.31 118 LEU A CA 1
ATOM 964 C C . LEU A 1 118 ? -1.571 -3.865 -2.891 1 98.31 118 LEU A C 1
ATOM 966 O O . LEU A 1 118 ? -0.739 -2.992 -3.15 1 98.31 118 LEU A O 1
ATOM 970 N N . ASP A 1 119 ? -2.855 -3.621 -2.863 1 97.69 119 ASP A N 1
ATOM 971 C CA . ASP A 1 119 ? -3.463 -2.301 -2.998 1 97.69 119 ASP A CA 1
ATOM 972 C C . ASP A 1 119 ? -4.91 -2.309 -2.506 1 97.69 119 ASP A C 1
ATOM 974 O O . ASP A 1 119 ? -5.406 -3.336 -2.041 1 97.69 119 ASP A O 1
ATOM 978 N N . ASN A 1 120 ? -5.566 -1.172 -2.488 1 96.56 120 ASN A N 1
ATOM 979 C CA . ASN A 1 120 ? -6.973 -1.183 -2.092 1 96.56 120 ASN A CA 1
ATOM 980 C C . ASN A 1 120 ? -7.836 -1.913 -3.115 1 96.56 120 ASN A C 1
ATOM 982 O O . ASN A 1 120 ? -7.391 -2.182 -4.234 1 96.56 120 ASN A O 1
ATOM 986 N N . SER A 1 121 ? -9.039 -2.217 -2.752 1 96.88 121 SER A N 1
ATOM 987 C CA . SER A 1 121 ? -9.906 -3.084 -3.547 1 96.88 121 SER A C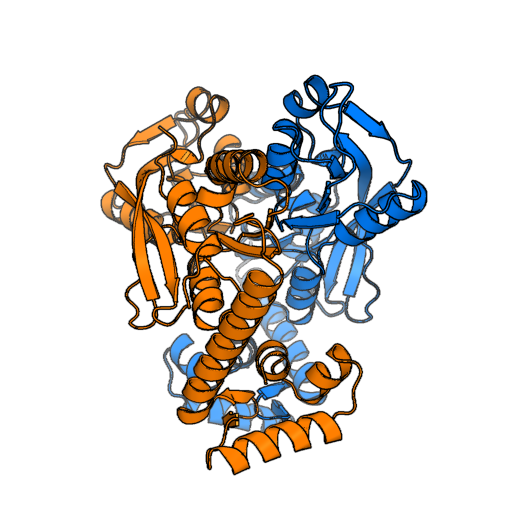A 1
ATOM 988 C C . SER A 1 121 ? -10.219 -2.459 -4.902 1 96.88 121 SER A C 1
ATOM 990 O O . SER A 1 121 ? -10.219 -3.148 -5.922 1 96.88 121 SER A O 1
ATOM 992 N N . GLU A 1 122 ? -10.469 -1.195 -4.914 1 95.88 122 GLU A N 1
ATOM 993 C CA . GLU A 1 122 ? -10.805 -0.526 -6.168 1 95.88 122 GLU A CA 1
ATOM 994 C C . GLU A 1 122 ? -9.664 -0.652 -7.176 1 95.88 122 GLU A C 1
ATOM 996 O O . GLU A 1 122 ? -9.898 -0.933 -8.352 1 95.88 122 GLU A O 1
ATOM 1001 N N . THR A 1 123 ? -8.461 -0.444 -6.734 1 96.44 123 THR A N 1
ATOM 1002 C CA . THR A 1 123 ? -7.297 -0.546 -7.602 1 96.44 123 THR A CA 1
ATOM 1003 C C . THR A 1 123 ? -7.113 -1.979 -8.094 1 96.44 123 THR A C 1
ATOM 1005 O O . THR A 1 123 ? -6.816 -2.201 -9.273 1 96.44 123 THR A O 1
ATOM 1008 N N . ILE A 1 124 ? -7.305 -2.938 -7.246 1 97.94 124 ILE A N 1
ATOM 1009 C CA . ILE A 1 124 ? -7.148 -4.336 -7.629 1 97.94 124 ILE A CA 1
ATOM 1010 C C . ILE A 1 124 ? -8.18 -4.699 -8.695 1 97.94 124 ILE A C 1
ATOM 1012 O O . ILE A 1 124 ? -7.859 -5.395 -9.664 1 97.94 124 ILE A O 1
ATOM 1016 N N . VAL A 1 125 ? -9.383 -4.219 -8.555 1 97.06 125 VAL A N 1
ATOM 1017 C CA . VAL A 1 125 ? -10.43 -4.473 -9.531 1 97.06 125 VAL A CA 1
ATOM 1018 C C . VAL A 1 125 ? -10.023 -3.898 -10.891 1 97.06 125 VAL A C 1
ATOM 1020 O O . VAL A 1 125 ? -10.18 -4.559 -11.922 1 97.06 125 VAL A O 1
ATOM 1023 N N . GLU A 1 126 ? -9.5 -2.678 -10.828 1 95.44 126 GLU A N 1
ATOM 1024 C CA . GLU A 1 126 ? -9.047 -2.045 -12.062 1 95.44 126 GLU A CA 1
ATOM 1025 C C . GLU A 1 126 ? -7.922 -2.846 -12.711 1 95.44 126 GLU A C 1
ATOM 1027 O O . GLU A 1 126 ? -7.867 -2.971 -13.938 1 95.44 126 GLU A O 1
ATOM 1032 N N . GLN A 1 127 ? -7.027 -3.391 -11.922 1 95.62 127 GLN A N 1
ATOM 1033 C CA . GLN A 1 127 ? -5.91 -4.176 -12.43 1 95.62 127 GLN A CA 1
ATOM 1034 C C . GLN A 1 127 ? -6.395 -5.48 -13.055 1 95.62 127 GLN A C 1
ATOM 1036 O O . GLN A 1 127 ? -5.816 -5.957 -14.039 1 95.62 127 GLN A O 1
ATOM 1041 N N . ILE A 1 128 ? -7.449 -6.051 -12.523 1 95.44 128 ILE A N 1
ATOM 1042 C CA . ILE A 1 128 ? -8.055 -7.25 -13.094 1 95.44 128 ILE A CA 1
ATOM 1043 C C . ILE A 1 128 ? -8.703 -6.906 -14.438 1 95.44 128 ILE A C 1
ATOM 1045 O O . ILE A 1 128 ? -8.5 -7.609 -15.43 1 95.44 128 ILE A O 1
ATOM 1049 N N . LYS A 1 129 ? -9.406 -5.785 -14.453 1 92 129 LYS A N 1
ATOM 1050 C CA . LYS A 1 129 ? -10.102 -5.367 -15.664 1 92 129 LYS A CA 1
ATOM 1051 C C . LYS A 1 129 ? -9.125 -5.125 -16.812 1 92 129 LYS A C 1
ATOM 1053 O O . LYS A 1 129 ? -9.438 -5.402 -17.969 1 92 129 LYS A O 1
ATOM 1058 N N . ASN A 1 130 ? -7.961 -4.645 -16.406 1 86.38 130 ASN A N 1
ATOM 1059 C CA . ASN A 1 130 ? -6.965 -4.281 -17.406 1 86.38 130 ASN A CA 1
ATOM 1060 C C . ASN A 1 130 ? -5.922 -5.379 -17.594 1 86.38 130 ASN A C 1
ATOM 1062 O O . ASN A 1 130 ? -4.891 -5.164 -18.219 1 86.38 130 ASN A O 1
ATOM 1066 N N . ASN A 1 131 ? -6.109 -6.492 -16.938 1 86.81 131 ASN A N 1
ATOM 1067 C CA . ASN A 1 131 ? -5.285 -7.691 -17.062 1 86.81 131 ASN A CA 1
ATOM 1068 C C . ASN A 1 131 ? -3.855 -7.438 -16.609 1 86.81 131 ASN A C 1
ATOM 1070 O O . ASN A 1 131 ? -2.906 -7.965 -17.188 1 86.81 131 ASN A O 1
ATOM 1074 N N . ILE A 1 132 ? -3.742 -6.551 -15.68 1 90 132 ILE A N 1
ATOM 1075 C CA . ILE A 1 132 ? -2.443 -6.266 -15.078 1 90 132 ILE A CA 1
ATOM 1076 C C . ILE A 1 132 ? -2.082 -7.367 -14.086 1 90 132 ILE A C 1
ATOM 1078 O O . ILE A 1 132 ? -0.912 -7.738 -13.953 1 90 132 ILE A O 1
ATOM 1082 N N . VAL A 1 133 ? -3.119 -7.902 -13.383 1 95.75 133 VAL A N 1
ATOM 1083 C CA . VAL A 1 133 ? -2.953 -9.078 -12.539 1 95.75 133 VAL A CA 1
ATOM 1084 C C . VAL A 1 133 ? -3.848 -10.211 -13.039 1 95.75 133 VAL A C 1
ATOM 1086 O O . VAL A 1 133 ? -4.879 -9.961 -13.664 1 95.75 133 VAL A O 1
ATOM 1089 N N . ASP A 1 134 ? -3.402 -11.453 -12.773 1 94.06 134 ASP A N 1
ATOM 1090 C CA . ASP A 1 134 ? -4.082 -12.641 -13.281 1 94.06 134 ASP A CA 1
ATOM 1091 C C . ASP A 1 134 ? -5.254 -13.031 -12.383 1 94.06 134 ASP A C 1
ATOM 1093 O O . ASP A 1 134 ? -6.27 -13.531 -12.867 1 94.06 134 ASP A O 1
ATOM 1097 N N . VAL A 1 135 ? -5.09 -12.883 -11.109 1 97.06 135 VAL A N 1
ATOM 1098 C CA . VAL A 1 135 ? -6.074 -13.219 -10.094 1 97.06 135 VAL A CA 1
ATOM 1099 C C . VAL A 1 135 ? -6.02 -12.195 -8.961 1 97.06 135 VAL A C 1
ATOM 1101 O O . VAL A 1 135 ? -4.961 -11.625 -8.688 1 97.06 135 VAL A O 1
ATOM 1104 N N . GLY A 1 136 ? -7.227 -11.867 -8.406 1 98.06 136 GLY A N 1
ATOM 1105 C CA . GLY A 1 136 ? -7.285 -10.883 -7.34 1 98.06 136 GLY A CA 1
ATOM 1106 C C . GLY A 1 136 ? -8.055 -11.359 -6.129 1 98.06 136 GLY A C 1
ATOM 1107 O O . GLY A 1 136 ? -8.859 -12.289 -6.223 1 98.06 136 GLY A O 1
ATOM 1108 N N . ILE A 1 137 ? -7.766 -10.805 -4.965 1 97.94 137 ILE A N 1
ATOM 1109 C CA . ILE A 1 137 ? -8.531 -11.031 -3.74 1 97.94 137 ILE A CA 1
ATOM 1110 C C . ILE A 1 137 ? -8.898 -9.688 -3.115 1 97.94 137 ILE A C 1
ATOM 1112 O O . ILE A 1 137 ? -8.031 -8.852 -2.861 1 97.94 137 ILE A O 1
ATOM 1116 N N . VAL A 1 138 ? -10.211 -9.484 -2.92 1 97.75 138 VAL A N 1
ATOM 1117 C CA . VAL A 1 138 ? -10.672 -8.203 -2.396 1 97.75 138 VAL A CA 1
ATOM 1118 C C . VAL A 1 138 ? -11.633 -8.43 -1.237 1 97.75 138 VAL A C 1
ATOM 1120 O O . VAL A 1 138 ? -11.977 -9.57 -0.92 1 97.75 138 VAL A O 1
ATOM 1123 N N . GLU A 1 139 ? -12.055 -7.34 -0.6 1 95.62 139 GLU A N 1
ATOM 1124 C CA . GLU A 1 139 ? -12.758 -7.414 0.68 1 95.62 139 GLU A CA 1
ATOM 1125 C C . GLU A 1 139 ? -14.234 -7.062 0.526 1 95.62 139 GLU A C 1
ATOM 1127 O O . GLU A 1 139 ? -14.898 -6.711 1.504 1 95.62 139 GLU A O 1
ATOM 1132 N N . LYS A 1 140 ? -14.703 -6.957 -0.579 1 91.5 140 LYS A N 1
ATOM 1133 C CA . LYS A 1 140 ? -16.125 -6.699 -0.829 1 91.5 140 LYS A CA 1
ATOM 1134 C C . LYS A 1 140 ? -16.562 -7.316 -2.148 1 91.5 140 LYS A C 1
ATOM 1136 O O . LYS A 1 140 ? -15.75 -7.578 -3.031 1 91.5 140 LYS A O 1
ATOM 1141 N N . LYS A 1 141 ? -17.828 -7.52 -2.193 1 89.38 141 LYS A N 1
ATOM 1142 C CA . LYS A 1 141 ? -18.375 -8.031 -3.447 1 89.38 141 LYS A CA 1
ATOM 1143 C C . LYS A 1 141 ? -18.328 -6.969 -4.543 1 89.38 141 LYS A C 1
ATOM 1145 O O . LYS A 1 141 ? -18.656 -5.805 -4.297 1 89.38 141 LYS A O 1
ATOM 1150 N N . ILE A 1 142 ? -17.859 -7.387 -5.625 1 88.69 142 ILE A N 1
ATOM 1151 C CA . ILE A 1 142 ? -17.766 -6.465 -6.754 1 88.69 142 ILE A CA 1
ATOM 1152 C C . ILE A 1 142 ? -18.906 -6.723 -7.73 1 88.69 142 ILE A C 1
ATOM 1154 O O . ILE A 1 142 ? -19.078 -7.844 -8.211 1 88.69 142 ILE A O 1
ATOM 1158 N N . GLN A 1 143 ? -19.625 -5.664 -7.949 1 88.56 143 GLN A N 1
ATOM 1159 C CA . GLN A 1 143 ? -20.703 -5.738 -8.93 1 88.56 143 GLN A CA 1
ATOM 1160 C C . GLN A 1 143 ? -20.266 -5.148 -10.266 1 88.56 143 GLN A C 1
ATOM 1162 O O . GLN A 1 143 ? -20.484 -3.963 -10.523 1 88.56 143 GLN A O 1
ATOM 1167 N N . ASN A 1 144 ? -19.688 -5.875 -11.023 1 89.62 144 ASN A N 1
ATOM 1168 C CA . ASN A 1 144 ? -19.203 -5.5 -12.352 1 89.62 144 ASN A CA 1
ATOM 1169 C C . ASN A 1 144 ? -19.266 -6.676 -13.32 1 89.62 144 ASN A C 1
ATOM 1171 O O . ASN A 1 144 ? -18.844 -7.785 -12.992 1 89.62 144 ASN A O 1
ATOM 1175 N N . ASN A 1 145 ? -19.703 -6.488 -14.5 1 88.62 145 ASN A N 1
ATOM 1176 C CA . ASN A 1 145 ? -19.969 -7.543 -15.469 1 88.62 145 ASN A CA 1
ATOM 1177 C C . ASN A 1 145 ? -18.672 -8.164 -15.984 1 88.62 145 ASN A C 1
ATOM 1179 O O . ASN A 1 145 ? -18.672 -9.266 -16.547 1 88.62 145 ASN A O 1
ATOM 1183 N N . ALA A 1 146 ? -17.641 -7.434 -15.859 1 92.25 146 ALA A N 1
ATOM 1184 C CA . ALA A 1 146 ? -16.359 -7.934 -16.375 1 92.25 146 ALA A CA 1
ATOM 1185 C C . ALA A 1 146 ? -15.656 -8.797 -15.336 1 92.25 146 ALA A C 1
ATOM 1187 O O . ALA A 1 146 ? -14.625 -9.406 -15.625 1 92.25 146 ALA A O 1
ATOM 1188 N N . ILE A 1 147 ? -16.281 -8.93 -14.156 1 95.5 147 ILE A N 1
ATOM 1189 C CA . ILE A 1 147 ? -15.578 -9.555 -13.047 1 95.5 147 ILE A CA 1
ATOM 1190 C C . ILE A 1 147 ? -16.406 -10.719 -12.5 1 95.5 147 ILE A C 1
ATOM 1192 O O . ILE A 1 147 ? -17.594 -10.57 -12.25 1 95.5 147 ILE A O 1
ATOM 1196 N N . ILE A 1 148 ? -15.758 -11.867 -12.32 1 94.31 148 ILE A N 1
ATOM 1197 C CA . ILE A 1 148 ? -16.328 -12.992 -11.586 1 94.31 148 ILE A CA 1
ATOM 1198 C C . ILE A 1 148 ? -15.82 -12.969 -10.148 1 94.31 148 ILE A C 1
ATOM 1200 O O . ILE A 1 148 ? -14.609 -12.914 -9.906 1 94.31 148 ILE A O 1
ATOM 1204 N N . SER A 1 149 ? -16.719 -13 -9.219 1 95.69 149 SER A N 1
ATOM 1205 C CA . SER A 1 149 ? -16.375 -12.938 -7.801 1 95.69 149 SER A CA 1
ATOM 1206 C C . SER A 1 149 ? -16.812 -14.203 -7.074 1 95.69 149 SER A C 1
ATOM 1208 O O . SER A 1 149 ? -17.969 -14.633 -7.191 1 95.69 149 SER A O 1
ATOM 1210 N N . THR A 1 150 ? -15.914 -14.828 -6.297 1 95.06 150 THR A N 1
ATOM 1211 C CA . THR A 1 150 ? -16.188 -16.016 -5.488 1 95.06 150 THR A CA 1
ATOM 1212 C C . THR A 1 150 ? -15.781 -15.773 -4.035 1 95.06 150 THR A C 1
ATOM 1214 O O . THR A 1 150 ? -14.617 -15.461 -3.758 1 95.06 150 THR A O 1
ATOM 1217 N N . PRO A 1 151 ? -16.75 -15.938 -3.098 1 95.44 151 PRO A N 1
ATOM 1218 C CA . PRO A 1 151 ? -16.344 -15.805 -1.697 1 95.44 151 PRO A CA 1
ATOM 1219 C C . PRO A 1 151 ? -15.375 -16.906 -1.255 1 95.44 151 PRO A C 1
ATOM 1221 O O . PRO A 1 151 ? -15.57 -18.078 -1.58 1 95.44 151 PRO A O 1
ATOM 1224 N N . ILE A 1 152 ? -14.297 -16.531 -0.484 1 95 152 ILE A N 1
ATOM 1225 C CA . ILE A 1 152 ? -13.305 -17.547 -0.16 1 95 152 ILE A CA 1
ATOM 1226 C C . ILE A 1 152 ? -13.07 -17.578 1.35 1 95 152 ILE A C 1
ATOM 1228 O O . ILE A 1 152 ? -12.5 -18.531 1.875 1 95 152 ILE A O 1
ATOM 1232 N N . ALA A 1 153 ? -13.43 -16.594 2.105 1 93.88 153 ALA A N 1
ATOM 1233 C CA . ALA A 1 153 ? -13.219 -16.562 3.551 1 93.88 153 ALA A CA 1
ATOM 1234 C C . ALA A 1 153 ? -14.148 -15.555 4.223 1 93.88 153 ALA A C 1
ATOM 1236 O O . ALA A 1 153 ? -14.438 -14.492 3.66 1 93.88 153 ALA A O 1
ATOM 1237 N N . GLN A 1 154 ? -14.539 -15.852 5.41 1 94.25 154 GLN A N 1
ATOM 1238 C CA . GLN A 1 154 ? -15.367 -14.945 6.203 1 94.25 154 GLN A CA 1
ATOM 1239 C C . GLN A 1 154 ? -14.5 -14.039 7.078 1 94.25 154 GLN A C 1
ATOM 1241 O O . GLN A 1 154 ? -13.391 -14.406 7.449 1 94.25 154 GLN A O 1
ATOM 1246 N N . ASP A 1 155 ? -15.008 -12.867 7.332 1 95.19 155 ASP A N 1
ATOM 1247 C CA . ASP A 1 155 ? -14.344 -11.883 8.18 1 95.19 155 ASP A CA 1
ATOM 1248 C C . ASP A 1 155 ? -15.359 -11.086 8.992 1 95.19 155 ASP A C 1
ATOM 1250 O O . ASP A 1 155 ? -16.562 -11.148 8.734 1 95.19 155 ASP A O 1
ATOM 1254 N N . GLU A 1 156 ? -14.867 -10.531 10.078 1 97.12 156 GLU A N 1
ATOM 1255 C CA . GLU A 1 156 ? -15.688 -9.711 10.953 1 97.12 156 GLU A CA 1
ATOM 1256 C C . GLU A 1 156 ? -15.07 -8.328 11.156 1 97.12 156 GLU A C 1
ATOM 1258 O O . GLU A 1 156 ? -13.844 -8.188 11.18 1 97.12 156 GLU A O 1
ATOM 1263 N N . ILE A 1 157 ? -15.961 -7.355 11.25 1 98.12 157 ILE A N 1
ATOM 1264 C CA . ILE A 1 157 ? -15.531 -5.98 11.484 1 98.12 157 ILE A CA 1
ATOM 1265 C C . ILE A 1 157 ? -15.773 -5.602 12.945 1 98.12 157 ILE A C 1
ATOM 1267 O O . ILE A 1 157 ? -16.844 -5.867 13.492 1 98.12 157 ILE A O 1
ATOM 1271 N N . VAL A 1 158 ? -14.82 -4.973 13.617 1 98.5 158 VAL A N 1
ATOM 1272 C CA . VAL A 1 158 ? -14.898 -4.633 15.031 1 98.5 158 VAL A CA 1
ATOM 1273 C C . VAL A 1 158 ? -14.445 -3.193 15.25 1 98.5 158 VAL A C 1
ATOM 1275 O O . VAL A 1 158 ? -13.719 -2.637 14.422 1 98.5 158 VAL A O 1
ATOM 1278 N N . LEU A 1 159 ? -14.883 -2.621 16.281 1 98.06 159 LEU A N 1
ATOM 1279 C CA . LEU A 1 159 ? -14.383 -1.33 16.734 1 98.06 159 LEU A CA 1
ATOM 1280 C C . LEU A 1 159 ? -13.258 -1.51 17.75 1 98.06 159 LEU A C 1
ATOM 1282 O O . LEU A 1 159 ? -13.344 -2.355 18.641 1 98.06 159 LEU A O 1
ATOM 1286 N N . ILE A 1 160 ? -12.156 -0.766 17.578 1 97.81 160 ILE A N 1
ATOM 1287 C CA . ILE A 1 160 ? -11.047 -0.834 18.531 1 97.81 160 ILE A CA 1
ATOM 1288 C C . ILE A 1 160 ? -10.812 0.544 19.141 1 97.81 160 ILE A C 1
ATOM 1290 O O . ILE A 1 160 ? -10.938 1.564 18.453 1 97.81 160 ILE A O 1
ATOM 1294 N N . LYS A 1 161 ? -10.531 0.593 20.359 1 96.25 161 LYS A N 1
ATOM 1295 C CA . LYS A 1 161 ? -10.141 1.789 21.109 1 96.25 161 LYS A CA 1
ATOM 1296 C C . LYS A 1 161 ? -9.25 1.432 22.297 1 96.25 161 LYS A C 1
ATOM 1298 O O . LYS A 1 161 ? -9.188 0.27 22.703 1 96.25 161 LYS A O 1
ATOM 1303 N N . LYS A 1 162 ? -8.477 2.367 22.75 1 94.06 162 LYS A N 1
ATOM 1304 C CA . LYS A 1 162 ? -7.68 2.131 23.953 1 94.06 162 LYS A CA 1
ATOM 1305 C C . LYS A 1 162 ? -8.578 1.86 25.156 1 94.06 162 LYS A C 1
ATOM 1307 O O . LYS A 1 162 ? -9.625 2.488 25.312 1 94.06 162 LYS A O 1
ATOM 1312 N N . LYS A 1 163 ? -8.336 0.867 26.047 1 89.75 163 LYS A N 1
ATOM 1313 C CA . LYS A 1 163 ? -9.125 0.46 27.219 1 89.75 163 LYS A CA 1
ATOM 1314 C C . LYS A 1 163 ? -9.328 1.628 28.172 1 89.75 163 LYS A C 1
ATOM 1316 O O . LYS A 1 163 ? -10.344 1.694 28.875 1 89.75 163 LYS A O 1
ATOM 1321 N N . SER A 1 164 ? -8.633 2.605 28.219 1 72.38 164 SER A N 1
ATOM 1322 C CA . SER A 1 164 ? -8.766 3.619 29.25 1 72.38 164 SER A CA 1
ATOM 1323 C C . SER A 1 164 ? -10.062 4.41 29.109 1 72.38 164 SER A C 1
ATOM 1325 O O . SER A 1 164 ? -10.633 4.473 28.016 1 72.38 164 SER A O 1
ATOM 1327 N N . SER A 1 165 ? -10.766 4.707 30.219 1 56.5 165 SER A N 1
ATOM 1328 C CA . SER A 1 165 ? -12.031 5.398 30.422 1 56.5 165 SER A CA 1
ATOM 1329 C C . SER A 1 165 ? -12.156 6.621 29.531 1 56.5 165 SER A C 1
ATOM 1331 O O . SER A 1 165 ? -13.258 7.102 29.266 1 56.5 165 SER A O 1
ATOM 1333 N N . SER A 1 166 ? -11.141 7.266 29.172 1 58.09 166 SER A N 1
ATOM 1334 C CA . SER A 1 166 ? -11.273 8.562 28.516 1 58.09 166 SER A CA 1
ATOM 1335 C C . SER A 1 166 ? -11.109 8.43 27 1 58.09 166 SER A C 1
ATOM 1337 O O . SER A 1 166 ? -10.672 9.367 26.344 1 58.09 166 SER A O 1
ATOM 1339 N N . SER A 1 167 ? -11.617 7.266 26.547 1 61.62 167 SER A N 1
ATOM 1340 C CA . SER A 1 167 ? -11.312 7.074 25.125 1 61.62 167 SER A CA 1
ATOM 1341 C C . SER A 1 167 ? -11.992 8.141 24.266 1 61.62 167 SER A C 1
ATOM 1343 O O . SER A 1 167 ? -13.156 8.477 24.484 1 61.62 167 SER A O 1
ATOM 1345 N N . ASN A 1 168 ? -11.172 8.867 23.516 1 69.69 168 ASN A N 1
ATOM 1346 C CA . ASN A 1 168 ? -11.523 9.945 22.594 1 69.69 168 ASN A CA 1
ATOM 1347 C C . ASN A 1 168 ? -12.25 9.414 21.359 1 69.69 168 ASN A C 1
ATOM 1349 O O . ASN A 1 168 ? -11.633 8.789 20.5 1 69.69 168 ASN A O 1
ATOM 1353 N N . LEU A 1 169 ? -13.609 9.398 21.484 1 83.81 169 LEU A N 1
ATOM 1354 C CA . LEU A 1 169 ? -14.398 9.016 20.312 1 83.81 169 LEU A CA 1
ATOM 1355 C C . LEU A 1 169 ? -14.602 10.203 19.375 1 83.81 169 LEU A C 1
ATOM 1357 O O . LEU A 1 169 ? -15.492 10.18 18.531 1 83.81 169 LEU A O 1
ATOM 1361 N N . GLU A 1 170 ? -13.727 11.117 19.578 1 89.75 170 GLU A N 1
ATOM 1362 C CA . GLU A 1 170 ? -13.867 12.328 18.781 1 89.75 170 GLU A CA 1
ATOM 1363 C C . GLU A 1 170 ? -13.203 12.172 17.422 1 89.75 170 GLU A C 1
ATOM 1365 O O . GLU A 1 170 ? -13.594 12.836 16.453 1 89.75 170 GLU A O 1
ATOM 1370 N N . THR A 1 171 ? -12.242 11.312 17.406 1 95.12 171 THR A N 1
ATOM 1371 C CA . THR A 1 171 ? -11.5 11.117 16.156 1 95.12 171 THR A CA 1
ATOM 1372 C C . THR A 1 171 ? -11.539 9.648 15.742 1 95.12 171 THR A C 1
ATOM 1374 O O . THR A 1 171 ? -11.273 8.758 16.547 1 95.12 171 THR A O 1
ATOM 1377 N N . CYS A 1 172 ? -11.906 9.406 14.492 1 97.31 172 CYS A N 1
ATOM 1378 C CA . CYS A 1 172 ? -11.891 8.062 13.922 1 97.31 172 CYS A CA 1
ATOM 1379 C C . CYS A 1 172 ? -10.867 7.965 12.789 1 97.31 172 CYS A C 1
ATOM 1381 O O . CYS A 1 172 ? -10.914 8.75 11.844 1 97.31 172 CYS A O 1
ATOM 1383 N N . PHE A 1 173 ? -9.938 7.074 12.992 1 98.06 173 PHE A N 1
ATOM 1384 C CA . PHE A 1 173 ? -9.023 6.773 11.898 1 98.06 173 PHE A CA 1
ATOM 1385 C C . PHE A 1 173 ? -9.656 5.809 10.914 1 98.06 173 PHE A C 1
ATOM 1387 O O . PHE A 1 173 ? -10.078 4.711 11.289 1 98.06 173 PHE A O 1
ATOM 1394 N N . ILE A 1 174 ? -9.695 6.188 9.656 1 98.19 174 ILE A N 1
ATOM 1395 C CA . ILE A 1 174 ? -10.438 5.43 8.656 1 98.19 174 ILE A CA 1
ATOM 1396 C C . ILE A 1 174 ? -9.586 5.242 7.41 1 98.19 174 ILE A C 1
ATOM 1398 O O . ILE A 1 174 ? -8.648 6.004 7.172 1 98.19 174 ILE A O 1
ATOM 1402 N N . ARG A 1 175 ? -9.883 4.172 6.652 1 98.25 175 ARG A N 1
ATOM 1403 C CA . ARG A 1 175 ? -9.195 3.9 5.395 1 98.25 175 ARG A CA 1
ATOM 1404 C C . ARG A 1 175 ? -9.664 4.855 4.301 1 98.25 175 ARG A C 1
ATOM 1406 O O . ARG A 1 175 ? -10.648 5.578 4.477 1 98.25 175 ARG A O 1
ATOM 1413 N N . GLU A 1 176 ? -9 4.922 3.236 1 97.31 176 GLU A N 1
ATOM 1414 C CA . GLU A 1 176 ? -9.258 5.812 2.111 1 97.31 176 GLU A CA 1
ATOM 1415 C C . GLU A 1 176 ? -10.422 5.312 1.261 1 97.31 176 GLU A C 1
ATOM 1417 O O . GLU A 1 176 ? -10.789 4.141 1.33 1 97.31 176 GLU A O 1
ATOM 1422 N N . GLN A 1 177 ? -10.961 6.238 0.467 1 94.69 177 GLN A N 1
ATOM 1423 C CA . GLN A 1 177 ? -11.93 5.824 -0.547 1 94.69 177 GLN A CA 1
ATOM 1424 C C . GLN A 1 177 ? -11.32 4.797 -1.495 1 94.69 177 GLN A C 1
ATOM 1426 O O . GLN A 1 177 ? -10.164 4.922 -1.896 1 94.69 177 GLN A O 1
ATOM 1431 N N . GLY A 1 178 ? -12.062 3.766 -1.814 1 94.69 178 GLY A N 1
ATOM 1432 C CA . GLY A 1 178 ? -11.578 2.678 -2.648 1 94.69 178 GLY A CA 1
ATOM 1433 C C . GLY A 1 178 ? -11.18 1.448 -1.854 1 94.69 178 GLY A C 1
ATOM 1434 O O . GLY A 1 178 ? -11.062 0.356 -2.41 1 94.69 178 GLY A O 1
ATOM 1435 N N . SER A 1 179 ? -10.852 1.702 -0.577 1 96.44 179 SER A N 1
ATOM 1436 C CA . SER A 1 179 ? -10.586 0.571 0.306 1 96.44 179 SER A CA 1
ATOM 1437 C C . SER A 1 179 ? -11.836 -0.281 0.504 1 96.44 179 SER A C 1
ATOM 1439 O O . SER A 1 179 ? -12.93 0.249 0.701 1 96.44 179 SER A O 1
ATOM 1441 N N . GLY A 1 180 ? -11.688 -1.553 0.481 1 95.69 180 GLY A N 1
ATOM 1442 C CA . GLY A 1 180 ? -12.797 -2.445 0.8 1 95.69 180 GLY A CA 1
ATOM 1443 C C . GLY A 1 180 ? -13.266 -2.318 2.236 1 95.69 180 GLY A C 1
ATOM 1444 O O . GLY A 1 180 ? -14.445 -2.549 2.529 1 95.69 180 GLY A O 1
ATOM 1445 N N . THR A 1 181 ? -12.383 -1.93 3.137 1 96.88 181 THR A N 1
ATOM 1446 C CA . THR A 1 181 ? -12.695 -1.798 4.555 1 96.88 181 THR A CA 1
ATOM 1447 C C . THR A 1 181 ? -13.477 -0.514 4.816 1 96.88 181 THR A C 1
ATOM 1449 O O . THR A 1 181 ? -14.266 -0.441 5.766 1 96.88 181 THR A O 1
ATOM 1452 N N . ARG A 1 182 ? -13.297 0.505 3.973 1 97.06 182 ARG A N 1
ATOM 1453 C CA . ARG A 1 182 ? -13.883 1.826 4.168 1 97.06 182 ARG A CA 1
ATOM 1454 C C . ARG A 1 182 ? -15.406 1.743 4.258 1 97.06 182 ARG A C 1
ATOM 1456 O O . ARG A 1 182 ? -16.016 2.357 5.133 1 97.06 182 ARG A O 1
ATOM 1463 N N . VAL A 1 183 ? -16.031 0.94 3.42 1 94.44 183 VAL A N 1
ATOM 1464 C CA . VAL A 1 183 ? -17.484 0.814 3.379 1 94.44 183 VAL A CA 1
ATOM 1465 C C . VAL A 1 183 ? -17.984 0.272 4.711 1 94.44 183 VAL A C 1
ATOM 1467 O O . VAL A 1 183 ? -19 0.742 5.234 1 94.44 183 VAL A O 1
ATOM 1470 N N . TYR A 1 184 ? -17.281 -0.581 5.23 1 96.75 184 TYR A N 1
ATOM 1471 C CA . TYR A 1 184 ? -17.719 -1.213 6.473 1 96.75 184 TYR A CA 1
ATOM 1472 C C . TYR A 1 184 ? -17.438 -0.313 7.672 1 96.75 184 TYR A C 1
ATOM 1474 O O . TYR A 1 184 ? -18.156 -0.356 8.672 1 96.75 184 TYR A O 1
ATOM 1482 N N . GLN A 1 185 ? -16.328 0.448 7.57 1 97.94 185 GLN A N 1
ATOM 1483 C CA . GLN A 1 185 ? -16.109 1.452 8.602 1 97.94 185 GLN A CA 1
ATOM 1484 C C . GLN A 1 185 ? -17.266 2.441 8.68 1 97.94 185 GLN A C 1
ATOM 1486 O O . GLN A 1 185 ? -17.75 2.758 9.773 1 97.94 185 GLN A O 1
ATOM 1491 N N . GLU A 1 186 ? -17.703 2.861 7.508 1 97.12 186 GLU A N 1
ATOM 1492 C CA . GLU A 1 186 ? -18.828 3.797 7.449 1 97.12 186 GLU A CA 1
ATOM 1493 C C . GLU A 1 186 ? -20.109 3.156 7.961 1 97.12 186 GLU A C 1
ATOM 1495 O O . GLU A 1 186 ? -20.875 3.791 8.688 1 97.12 186 GLU A O 1
ATOM 1500 N N . ASN A 1 187 ? -20.375 1.923 7.598 1 96.69 187 ASN A N 1
ATOM 1501 C CA . ASN A 1 187 ? -21.516 1.186 8.125 1 96.69 187 ASN A CA 1
ATOM 1502 C C . ASN A 1 187 ? -21.484 1.109 9.648 1 96.69 187 ASN A C 1
ATOM 1504 O O . ASN A 1 187 ? -22.516 1.294 10.305 1 96.69 187 ASN A O 1
ATOM 1508 N N . GLY A 1 188 ? -20.281 0.809 10.148 1 97.38 188 GLY A N 1
ATOM 1509 C CA . GLY A 1 188 ? -20.141 0.73 11.594 1 97.38 188 GLY A CA 1
ATOM 1510 C C . GLY A 1 188 ? -20.422 2.047 12.289 1 97.38 188 GLY A C 1
ATOM 1511 O O . GLY A 1 188 ? -21.094 2.076 13.32 1 97.38 188 GLY A O 1
ATOM 1512 N N . LEU A 1 189 ? -19.875 3.123 11.75 1 97.25 189 LEU A N 1
ATOM 1513 C CA . LEU A 1 189 ? -20.125 4.445 12.32 1 97.25 189 LEU A CA 1
ATOM 1514 C C . LEU A 1 189 ? -21.609 4.773 12.312 1 97.25 189 LEU A C 1
ATOM 1516 O O . LEU A 1 189 ? -22.141 5.309 13.297 1 97.25 189 LEU A O 1
ATOM 1520 N N . ASN A 1 190 ? -22.266 4.465 11.234 1 96.81 190 ASN A N 1
ATOM 1521 C CA . ASN A 1 190 ? -23.703 4.699 11.117 1 96.81 190 ASN A CA 1
ATOM 1522 C C . ASN A 1 190 ? -24.484 3.877 12.133 1 96.81 190 ASN A C 1
ATOM 1524 O O . ASN A 1 190 ? -25.422 4.387 12.766 1 96.81 190 ASN A O 1
ATOM 1528 N N . GLN A 1 191 ? -24.172 2.648 12.242 1 95.62 191 GLN A N 1
ATOM 1529 C CA . GLN A 1 191 ? -24.828 1.742 13.172 1 95.62 191 GLN A CA 1
ATOM 1530 C C . GLN A 1 191 ? -24.75 2.264 14.602 1 95.62 191 GLN A C 1
ATOM 1532 O O . GLN A 1 191 ? -25.688 2.131 15.383 1 95.62 191 GLN A O 1
ATOM 1537 N N . LEU A 1 192 ? -23.641 2.885 14.93 1 94.62 192 LEU A N 1
ATOM 1538 C CA . LEU A 1 192 ? -23.391 3.354 16.281 1 94.62 192 LEU A CA 1
ATOM 1539 C C . LEU A 1 192 ? -23.844 4.801 16.453 1 94.62 192 LEU A C 1
ATOM 1541 O O . LEU A 1 192 ? -23.719 5.371 17.547 1 94.62 192 LEU A O 1
ATOM 1545 N N . SER A 1 193 ? -24.281 5.402 15.438 1 95.25 193 SER A N 1
ATOM 1546 C CA . SER A 1 193 ? -24.688 6.801 15.422 1 95.25 193 SER A CA 1
ATOM 1547 C C . SER A 1 193 ? -23.578 7.711 15.906 1 95.25 193 SER A C 1
ATOM 1549 O O . SER A 1 193 ? -23.797 8.594 16.734 1 95.25 193 SER A O 1
ATOM 1551 N N . LEU A 1 194 ? -22.375 7.375 15.453 1 93.62 194 LEU A N 1
ATOM 1552 C CA . LEU A 1 194 ? -21.203 8.188 15.773 1 93.62 194 LEU A CA 1
ATOM 1553 C C . LEU A 1 194 ? -20.875 9.141 14.625 1 93.62 194 LEU A C 1
ATOM 1555 O O . LEU A 1 194 ? -20.984 8.766 13.453 1 93.62 194 LEU A O 1
ATOM 1559 N N . ASN A 1 195 ? -20.453 10.336 14.992 1 94.25 195 ASN A N 1
ATOM 1560 C CA . ASN A 1 195 ? -20.031 11.328 14 1 94.25 195 ASN A CA 1
ATOM 1561 C C . ASN A 1 195 ? -18.688 11.945 14.367 1 94.25 195 ASN A C 1
ATOM 1563 O O . ASN A 1 195 ? -18.594 13.164 14.547 1 94.25 195 ASN A O 1
ATOM 1567 N N . PRO A 1 196 ? -17.703 11.18 14.461 1 95.12 196 PRO A N 1
ATOM 1568 C CA . PRO A 1 196 ? -16.359 11.688 14.781 1 95.12 196 PRO A CA 1
ATOM 1569 C C . PRO A 1 196 ? -15.719 12.438 13.625 1 95.12 196 PRO A C 1
ATOM 1571 O O . PRO A 1 196 ? -16.219 12.398 12.5 1 95.12 196 PRO A O 1
ATOM 1574 N N . TYR A 1 197 ? -14.719 13.195 13.992 1 94.12 197 TYR A N 1
ATOM 1575 C CA . TYR A 1 197 ? -13.875 13.672 12.906 1 94.12 197 TYR A CA 1
ATOM 1576 C C . TYR A 1 197 ? -13.125 12.523 12.25 1 94.12 197 TYR A C 1
ATOM 1578 O O . TYR A 1 197 ? -12.539 11.68 12.938 1 94.12 197 TYR A O 1
ATOM 1586 N N . LEU A 1 198 ? -13.148 12.469 10.938 1 96.56 198 LEU A N 1
ATOM 1587 C CA . LEU A 1 198 ? -12.547 11.367 10.203 1 96.56 198 LEU A CA 1
ATOM 1588 C C . LEU A 1 198 ? -11.133 11.734 9.742 1 96.56 198 LEU A C 1
ATOM 1590 O O . LEU A 1 198 ? -10.953 12.711 9.008 1 96.56 198 LEU A O 1
ATOM 1594 N N . VAL A 1 199 ? -10.18 11.031 10.234 1 97.06 199 VAL A N 1
ATOM 1595 C CA . VAL A 1 199 ? -8.797 11.156 9.773 1 97.06 199 VAL A CA 1
ATOM 1596 C C . VAL A 1 199 ? -8.445 9.969 8.875 1 97.06 199 VAL A C 1
ATOM 1598 O O . VAL A 1 199 ? -8.477 8.82 9.312 1 97.06 199 VAL A O 1
ATOM 1601 N N . VAL A 1 200 ? -8.047 10.25 7.613 1 98.44 200 VAL A N 1
ATOM 1602 C CA . VAL A 1 200 ? -7.824 9.195 6.629 1 98.44 200 VAL A CA 1
ATOM 1603 C C . VAL A 1 200 ? -6.367 8.734 6.68 1 98.44 200 VAL A C 1
ATOM 1605 O O . VAL A 1 200 ? -5.449 9.555 6.574 1 98.44 200 VAL A O 1
ATOM 1608 N N . ILE A 1 201 ? -6.184 7.434 6.883 1 98.5 201 ILE A N 1
ATOM 1609 C CA . ILE A 1 201 ? -4.895 6.754 6.793 1 98.5 201 ILE A CA 1
ATOM 1610 C C . ILE A 1 201 ? -5.039 5.48 5.961 1 98.5 201 ILE A C 1
ATOM 1612 O O . ILE A 1 201 ? -5.82 4.594 6.305 1 98.5 201 ILE A O 1
ATOM 1616 N N . ASN A 1 202 ? -4.254 5.309 4.902 1 98.19 202 ASN A N 1
ATOM 1617 C CA . ASN A 1 202 ? -4.469 4.184 3.998 1 98.19 202 ASN A CA 1
ATOM 1618 C C . ASN A 1 202 ? -3.656 2.961 4.422 1 98.19 202 ASN A C 1
ATOM 1620 O O . ASN A 1 202 ? -3.148 2.225 3.578 1 98.19 202 ASN A O 1
ATOM 1624 N N . ASN A 1 203 ? -3.477 2.824 5.711 1 97.56 203 ASN A N 1
ATOM 1625 C CA . ASN A 1 203 ? -2.678 1.731 6.254 1 97.56 203 ASN A CA 1
ATOM 1626 C C . ASN A 1 203 ? -3.199 1.276 7.613 1 97.56 203 ASN A C 1
ATOM 1628 O O . ASN A 1 203 ? -3.18 2.041 8.578 1 97.56 203 ASN A O 1
ATOM 1632 N N . THR A 1 204 ? -3.574 0.04 7.688 1 97.31 204 THR A N 1
ATOM 1633 C CA . THR A 1 204 ? -4.23 -0.465 8.891 1 97.31 204 THR A CA 1
ATOM 1634 C C . THR A 1 204 ? -3.242 -0.548 10.047 1 97.31 204 THR A C 1
ATOM 1636 O O . THR A 1 204 ? -3.604 -0.282 11.195 1 97.31 204 THR A O 1
ATOM 1639 N N . SER A 1 205 ? -2.021 -0.892 9.75 1 95.56 205 SER A N 1
ATOM 1640 C CA . SER A 1 205 ? -1.021 -0.972 10.812 1 95.56 205 SER A CA 1
ATOM 1641 C C . SER A 1 205 ? -0.81 0.384 11.477 1 95.56 205 SER A C 1
ATOM 1643 O O . SER A 1 205 ? -0.75 0.477 12.703 1 95.56 205 SER A O 1
ATOM 1645 N N . LEU A 1 206 ? -0.681 1.385 10.672 1 97.06 206 LEU A N 1
ATOM 1646 C CA . LEU A 1 206 ? -0.509 2.73 11.211 1 97.06 206 LEU A CA 1
ATOM 1647 C C . LEU A 1 206 ? -1.754 3.174 11.969 1 97.06 206 LEU A C 1
ATOM 1649 O O . LEU A 1 206 ? -1.65 3.807 13.023 1 97.06 206 LEU A O 1
ATOM 1653 N N . ILE A 1 207 ? -2.926 2.846 11.477 1 98 207 ILE A N 1
ATOM 1654 C CA . ILE A 1 207 ? -4.176 3.141 12.164 1 98 207 ILE A CA 1
ATOM 1655 C C . ILE A 1 207 ? -4.156 2.521 13.562 1 98 207 ILE A C 1
ATOM 1657 O O . ILE A 1 207 ? -4.434 3.201 14.547 1 98 207 ILE A O 1
ATOM 1661 N N . LYS A 1 208 ? -3.824 1.291 13.641 1 97 208 LYS A N 1
ATOM 1662 C CA . LYS A 1 208 ? -3.795 0.604 14.93 1 97 208 LYS A CA 1
ATOM 1663 C C . LYS A 1 208 ? -2.787 1.251 15.875 1 97 208 LYS A C 1
ATOM 1665 O O . LYS A 1 208 ? -3.049 1.387 17.078 1 97 208 LYS A O 1
ATOM 1670 N N . SER A 1 209 ? -1.643 1.692 15.336 1 95.75 209 SER A N 1
ATOM 1671 C CA . SER A 1 209 ? -0.64 2.359 16.156 1 95.75 209 SER A CA 1
ATOM 1672 C C . SER A 1 209 ? -1.193 3.639 16.781 1 95.75 209 SER A C 1
ATOM 1674 O O . SER A 1 209 ? -0.938 3.93 17.953 1 95.75 209 SER A O 1
ATOM 1676 N N . MET A 1 210 ? -1.918 4.367 15.984 1 95.19 210 MET A N 1
ATOM 1677 C CA . MET A 1 210 ? -2.51 5.605 16.484 1 95.19 210 MET A CA 1
ATOM 1678 C C . MET A 1 210 ? -3.533 5.32 17.578 1 95.19 210 MET A C 1
ATOM 1680 O O . MET A 1 210 ? -3.627 6.066 18.547 1 95.19 210 MET A O 1
ATOM 1684 N N . VAL A 1 211 ? -4.301 4.227 17.406 1 96 211 VAL A N 1
ATOM 1685 C CA . VAL A 1 211 ? -5.297 3.84 18.406 1 96 211 VAL A CA 1
ATOM 1686 C C . VAL A 1 211 ? -4.605 3.398 19.688 1 96 211 VAL A C 1
ATOM 1688 O O . VAL A 1 211 ? -5.02 3.775 20.797 1 96 211 VAL A O 1
ATOM 1691 N N . HIS A 1 212 ? -3.52 2.625 19.531 1 94.38 212 HIS A N 1
ATOM 1692 C CA . HIS A 1 212 ? -2.736 2.188 20.672 1 94.38 212 HIS A CA 1
ATOM 1693 C C . HIS A 1 212 ? -2.236 3.379 21.484 1 94.38 212 HIS A C 1
ATOM 1695 O O . HIS A 1 212 ? -2.156 3.309 22.719 1 94.38 212 HIS A O 1
ATOM 1701 N N . ALA A 1 213 ? -1.921 4.438 20.781 1 91.44 213 ALA A N 1
ATOM 1702 C CA . ALA A 1 213 ? -1.361 5.625 21.422 1 91.44 213 ALA A CA 1
ATOM 1703 C C . ALA A 1 213 ? -2.455 6.457 22.094 1 91.44 213 ALA A C 1
ATOM 1705 O O . ALA A 1 213 ? -2.166 7.43 22.781 1 91.44 213 ALA A O 1
ATOM 1706 N N . GLY A 1 214 ? -3.721 6.145 21.844 1 90.94 214 GLY A N 1
ATOM 1707 C CA . GLY A 1 214 ? -4.836 6.816 22.484 1 90.94 214 GLY A CA 1
ATOM 1708 C C . GLY A 1 214 ? -5.301 8.055 21.734 1 90.94 214 GLY A C 1
ATOM 1709 O O . GLY A 1 214 ? -5.957 8.922 22.312 1 90.94 214 GLY A O 1
ATOM 1710 N N . ASN A 1 215 ? -4.988 8.133 20.453 1 91.94 215 ASN A N 1
ATOM 1711 C CA . ASN A 1 215 ? -5.273 9.344 19.688 1 91.94 215 ASN A CA 1
ATOM 1712 C C . ASN A 1 215 ? -6.66 9.289 19.047 1 91.94 215 ASN A C 1
ATOM 1714 O O . ASN A 1 215 ? -7.09 10.25 18.406 1 91.94 215 ASN A O 1
ATOM 1718 N N . GLY A 1 216 ? -7.367 8.227 19.219 1 94.75 216 GLY A N 1
ATOM 1719 C CA . GLY A 1 216 ? -8.68 8 18.625 1 94.75 216 GLY A CA 1
ATOM 1720 C C . GLY A 1 216 ? -9.07 6.539 18.594 1 94.75 216 GLY A C 1
ATOM 1721 O O . GLY A 1 216 ? -8.539 5.727 19.359 1 94.75 216 GLY A O 1
ATOM 1722 N N . PHE A 1 217 ? -10.109 6.27 17.812 1 96.81 217 PHE A N 1
ATOM 1723 C CA . PHE A 1 217 ? -10.578 4.898 17.625 1 96.81 217 PHE A CA 1
ATOM 1724 C C . PHE A 1 217 ? -10.68 4.555 16.156 1 96.81 217 PHE A C 1
ATOM 1726 O O . PHE A 1 217 ? -10.406 5.395 15.289 1 96.81 217 PHE A O 1
ATOM 1733 N N . SER A 1 218 ? -10.914 3.293 15.906 1 98.12 218 SER A N 1
ATOM 1734 C CA . SER A 1 218 ? -11.109 2.863 14.523 1 98.12 218 SER A CA 1
ATOM 1735 C C . SER A 1 218 ? -12 1.629 14.453 1 98.12 218 SER A C 1
ATOM 1737 O O . SER A 1 218 ? -12.375 1.064 15.484 1 98.12 218 SER A O 1
ATOM 1739 N N . ILE A 1 219 ? -12.484 1.361 13.305 1 98.44 219 ILE A N 1
ATOM 1740 C CA . ILE A 1 219 ? -13.203 0.146 12.938 1 98.44 219 ILE A CA 1
ATOM 1741 C C . ILE A 1 219 ? -12.398 -0.645 11.914 1 98.44 219 ILE A C 1
ATOM 1743 O O . ILE A 1 219 ? -12.055 -0.127 10.852 1 98.44 219 ILE A O 1
ATOM 1747 N N . VAL A 1 220 ? -12.047 -1.874 12.281 1 98.56 220 VAL A N 1
ATOM 1748 C CA . VAL A 1 220 ? -11.117 -2.635 11.453 1 98.56 220 VAL A CA 1
ATOM 1749 C C . VAL A 1 220 ? -11.602 -4.078 11.328 1 98.56 220 VAL A C 1
ATOM 1751 O O . VAL A 1 220 ? -12.547 -4.484 12.008 1 98.56 220 VAL A O 1
ATOM 1754 N N . SER A 1 221 ? -10.961 -4.805 10.367 1 97.88 221 SER A N 1
ATOM 1755 C CA . SER A 1 221 ? -11.148 -6.25 10.281 1 97.88 221 SER A CA 1
ATOM 1756 C C . SER A 1 221 ? -10.578 -6.953 11.508 1 97.88 221 SER A C 1
ATOM 1758 O O . SER A 1 221 ? -9.453 -6.684 11.922 1 97.88 221 SER A O 1
ATOM 1760 N N . LYS A 1 222 ? -11.336 -7.871 12.07 1 97.06 222 LYS A N 1
ATOM 1761 C CA . LYS A 1 222 ? -10.867 -8.648 13.203 1 97.06 222 LYS A CA 1
ATOM 1762 C C . LYS A 1 222 ? -9.594 -9.422 12.852 1 97.06 222 LYS A C 1
ATOM 1764 O O . LYS A 1 222 ? -8.727 -9.625 13.703 1 97.06 222 LYS A O 1
ATOM 1769 N N . SER A 1 223 ? -9.445 -9.75 11.594 1 94.25 223 SER A N 1
ATOM 1770 C CA . SER A 1 223 ? -8.312 -10.547 11.109 1 94.25 223 SER A CA 1
ATOM 1771 C C . SER A 1 223 ? -7.008 -9.766 11.219 1 94.25 223 SER A C 1
ATOM 1773 O O . SER A 1 223 ? -5.926 -10.352 11.141 1 94.25 223 SER A O 1
ATOM 1775 N N . THR A 1 224 ? -7.07 -8.445 11.383 1 96.62 224 THR A N 1
ATOM 1776 C CA . THR A 1 224 ? -5.859 -7.641 11.43 1 96.62 224 THR A CA 1
ATOM 1777 C C . THR A 1 224 ? -5.348 -7.516 12.867 1 96.62 224 THR A C 1
ATOM 1779 O O . THR A 1 224 ? -4.266 -6.969 13.102 1 96.62 224 THR A O 1
ATOM 1782 N N . LEU A 1 225 ? -6.059 -8 13.867 1 97 225 LEU A N 1
ATOM 1783 C CA . LEU A 1 225 ? -5.699 -7.832 15.266 1 97 225 LEU A CA 1
ATOM 1784 C C . LEU A 1 225 ? -4.723 -8.922 15.711 1 97 225 LEU A C 1
ATOM 1786 O O . LEU A 1 225 ? -4.973 -10.109 15.5 1 97 225 LEU A O 1
ATOM 1790 N N . THR A 1 226 ? -3.627 -8.445 16.219 1 93.19 226 THR A N 1
ATOM 1791 C CA . THR A 1 226 ? -2.643 -9.344 16.812 1 93.19 226 THR A CA 1
ATOM 1792 C C . THR A 1 226 ? -2.986 -9.648 18.266 1 93.19 226 THR A C 1
ATOM 1794 O O . THR A 1 226 ? -3.904 -9.047 18.828 1 93.19 226 THR A O 1
ATOM 1797 N N . SER A 1 227 ? -2.207 -10.586 18.906 1 92.94 227 SER A N 1
ATOM 1798 C CA . SER A 1 227 ? -2.395 -10.883 20.312 1 92.94 227 SER A CA 1
ATOM 1799 C C . SER A 1 227 ? -2.168 -9.648 21.188 1 92.94 227 SER A C 1
ATOM 1801 O O . SER A 1 227 ? -2.873 -9.438 22.172 1 92.94 227 SER A O 1
ATOM 1803 N N . GLU A 1 228 ? -1.199 -8.875 20.75 1 92.19 228 GLU A N 1
ATOM 1804 C CA . GLU A 1 228 ? -0.926 -7.637 21.484 1 92.19 228 GLU A CA 1
ATOM 1805 C C . GLU A 1 228 ? -2.111 -6.68 21.406 1 92.19 228 GLU A C 1
ATOM 1807 O O . GLU A 1 228 ? -2.467 -6.043 22.406 1 92.19 228 GLU A O 1
ATOM 1812 N N . ASP A 1 229 ? -2.713 -6.578 20.234 1 95.62 229 ASP A N 1
ATOM 1813 C CA . ASP A 1 229 ? -3.887 -5.73 20.062 1 95.62 229 ASP A CA 1
ATOM 1814 C C . ASP A 1 229 ? -5.02 -6.164 21 1 95.62 229 ASP A C 1
ATOM 1816 O O . ASP A 1 229 ? -5.609 -5.332 21.688 1 95.62 229 ASP A O 1
ATOM 1820 N N . LEU A 1 230 ? -5.266 -7.48 21.047 1 95.31 230 LEU A N 1
ATOM 1821 C CA . LEU A 1 230 ? -6.371 -8.031 21.812 1 95.31 230 LEU A CA 1
ATOM 1822 C C . LEU A 1 230 ? -6.145 -7.82 23.312 1 95.31 230 LEU A C 1
ATOM 1824 O O . LEU A 1 230 ? -7.102 -7.691 24.078 1 95.31 230 LEU A O 1
ATOM 1828 N N . GLU A 1 231 ? -4.91 -7.746 23.719 1 94 231 GLU A N 1
ATOM 1829 C CA . GLU A 1 231 ? -4.559 -7.57 25.125 1 94 231 GLU A CA 1
ATOM 1830 C C . GLU A 1 231 ? -4.648 -6.105 25.531 1 94 231 GLU A C 1
ATOM 1832 O O . GLU A 1 231 ? -5.074 -5.793 26.641 1 94 231 GLU A O 1
ATOM 1837 N N . GLN A 1 232 ? -4.332 -5.227 24.609 1 93.69 232 GLN A N 1
ATOM 1838 C CA . GLN A 1 232 ? -4.102 -3.842 25.016 1 93.69 232 GLN A CA 1
ATOM 1839 C C . GLN A 1 232 ? -5.266 -2.947 24.609 1 93.69 232 GLN A C 1
ATOM 1841 O O . GLN A 1 232 ? -5.434 -1.851 25.141 1 93.69 232 GLN A O 1
ATOM 1846 N N . LEU A 1 233 ? -6.062 -3.383 23.688 1 96.06 233 LEU A N 1
ATOM 1847 C CA . LEU A 1 233 ? -7.16 -2.561 23.188 1 96.06 233 LEU A CA 1
ATOM 1848 C C . LEU A 1 233 ? -8.508 -3.139 23.625 1 96.06 233 LEU A C 1
ATOM 1850 O O . LEU A 1 233 ? -8.609 -4.328 23.922 1 96.06 233 LEU A O 1
ATOM 1854 N N . GLU A 1 234 ? -9.477 -2.285 23.781 1 96.25 234 GLU A N 1
ATOM 1855 C CA . GLU A 1 234 ? -10.859 -2.729 23.844 1 96.25 234 GLU A CA 1
ATOM 1856 C C . GLU A 1 234 ? -11.414 -3.031 22.453 1 96.25 234 GLU A C 1
ATOM 1858 O O . GLU A 1 234 ? -11.297 -2.209 21.547 1 96.25 234 GLU A O 1
ATOM 1863 N N . VAL A 1 235 ? -11.922 -4.207 22.328 1 97.06 235 VAL A N 1
ATOM 1864 C CA . VAL A 1 235 ? -12.484 -4.656 21.062 1 97.06 235 VAL A CA 1
ATOM 1865 C C . VAL A 1 235 ? -13.992 -4.832 21.203 1 97.06 235 VAL A C 1
ATOM 1867 O O . VAL A 1 235 ? -14.461 -5.637 22.016 1 97.06 235 VAL A O 1
ATOM 1870 N N . ILE A 1 236 ? -14.727 -4.082 20.422 1 95.94 236 ILE A N 1
ATOM 1871 C CA . ILE A 1 236 ? -16.188 -4.105 20.484 1 95.94 236 ILE A CA 1
ATOM 1872 C C . ILE A 1 236 ? -16.75 -4.746 19.219 1 95.94 236 ILE A C 1
ATOM 1874 O O . ILE A 1 236 ? -16.484 -4.277 18.109 1 95.94 236 ILE A O 1
ATOM 1878 N N . ASN A 1 237 ? -17.516 -5.766 19.453 1 96.69 237 ASN A N 1
ATOM 1879 C CA . ASN A 1 237 ? -18.156 -6.449 18.328 1 96.69 237 ASN A CA 1
ATOM 1880 C C . ASN A 1 237 ? -19.297 -5.621 17.75 1 96.69 237 ASN A C 1
ATOM 1882 O O . ASN A 1 237 ? -20.141 -5.121 18.484 1 96.69 237 ASN A O 1
ATOM 1886 N N . LEU A 1 238 ? -19.312 -5.473 16.422 1 97.38 238 LEU A N 1
ATOM 1887 C CA . LEU A 1 238 ? -20.344 -4.684 15.758 1 97.38 238 LEU A CA 1
ATOM 1888 C C . LEU A 1 238 ? -21.328 -5.586 15.023 1 97.38 238 LEU A C 1
ATOM 1890 O O . LEU A 1 238 ? -22.312 -5.105 14.453 1 97.38 238 LEU A O 1
ATOM 1894 N N . ASP A 1 239 ? -21.094 -6.836 14.992 1 96.62 239 ASP A N 1
ATOM 1895 C CA . ASP A 1 239 ? -21.906 -7.82 14.289 1 96.62 239 ASP A CA 1
ATOM 1896 C C . ASP A 1 239 ? -21.984 -7.492 12.805 1 96.62 239 ASP A C 1
ATOM 1898 O O . ASP A 1 239 ? -23.078 -7.531 12.219 1 96.62 239 ASP A O 1
ATOM 1902 N N . ILE A 1 240 ? -20.922 -6.969 12.266 1 96.69 240 ILE A N 1
ATOM 1903 C CA . ILE A 1 240 ? -20.781 -6.738 10.836 1 96.69 240 ILE A CA 1
ATOM 1904 C C . ILE A 1 240 ? -19.859 -7.801 10.227 1 96.69 240 ILE A C 1
ATOM 1906 O O . ILE A 1 240 ? -18.688 -7.898 10.594 1 96.69 240 ILE A O 1
ATOM 1910 N N . GLU A 1 241 ? -20.469 -8.555 9.359 1 95.31 241 GLU A N 1
ATOM 1911 C CA . GLU A 1 241 ? -19.719 -9.609 8.688 1 95.31 241 GLU A CA 1
ATOM 1912 C C . GLU A 1 241 ? -19.453 -9.25 7.23 1 95.31 241 GLU A C 1
ATOM 1914 O O . GLU A 1 241 ? -20.234 -8.531 6.609 1 95.31 241 GLU A O 1
ATOM 1919 N N . ARG A 1 242 ? -18.297 -9.727 6.773 1 95.62 242 ARG A N 1
ATOM 1920 C CA . ARG A 1 242 ? -17.969 -9.57 5.359 1 95.62 242 ARG A CA 1
ATOM 1921 C C . ARG A 1 242 ? -17.219 -10.797 4.84 1 95.62 242 ARG A C 1
ATOM 1923 O O . ARG A 1 242 ? -16.875 -11.695 5.605 1 95.62 242 ARG A O 1
ATOM 1930 N N . PHE A 1 243 ? -17.109 -10.836 3.527 1 95.25 243 PHE A N 1
ATOM 1931 C CA . PHE A 1 243 ? -16.344 -11.906 2.896 1 95.25 243 PHE A CA 1
ATOM 1932 C C . PHE A 1 243 ? -15.172 -11.344 2.1 1 95.25 243 PHE A C 1
ATOM 1934 O O . PHE A 1 243 ? -15.234 -10.211 1.615 1 95.25 243 PHE A O 1
ATOM 1941 N N . PHE A 1 244 ? -14.141 -12.125 2.131 1 96.88 244 PHE A N 1
ATOM 1942 C CA . PHE A 1 244 ? -13.133 -11.922 1.099 1 96.88 244 PHE A CA 1
ATOM 1943 C C . PHE A 1 244 ? -13.523 -12.641 -0.187 1 96.88 244 PHE A C 1
ATOM 1945 O O . PHE A 1 244 ? -14.078 -13.742 -0.145 1 96.88 244 PHE A O 1
ATOM 1952 N N . TYR A 1 245 ? -13.195 -12.039 -1.312 1 97 245 TYR A N 1
ATOM 1953 C CA . TYR A 1 245 ? -13.594 -12.586 -2.605 1 97 245 TYR A CA 1
ATOM 1954 C C . TYR A 1 245 ? -12.391 -12.766 -3.516 1 97 245 TYR A C 1
ATOM 1956 O O . TYR A 1 245 ? -11.539 -11.875 -3.621 1 97 245 TYR A O 1
ATOM 1964 N N . LEU A 1 246 ? -12.289 -13.938 -4.078 1 97.62 246 LEU A N 1
ATOM 1965 C CA . LEU A 1 246 ? -11.398 -14.125 -5.219 1 97.62 246 LEU A CA 1
ATOM 1966 C C . LEU A 1 246 ? -12.039 -13.609 -6.504 1 97.62 246 LEU A C 1
ATOM 1968 O O . LEU A 1 246 ? -13.188 -13.922 -6.801 1 97.62 246 LEU A O 1
ATOM 1972 N N . ILE A 1 247 ? -11.32 -12.75 -7.234 1 97.81 247 ILE A N 1
ATOM 1973 C CA . ILE A 1 247 ? -11.922 -12.164 -8.422 1 97.81 247 ILE A CA 1
ATOM 1974 C C . ILE A 1 247 ? -11.078 -12.492 -9.648 1 97.81 247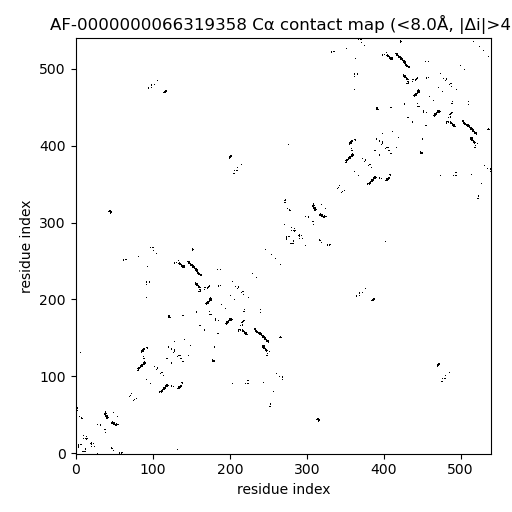 ILE A C 1
ATOM 1976 O O . ILE A 1 247 ? -9.844 -12.555 -9.562 1 97.81 247 ILE A O 1
ATOM 1980 N N . LEU A 1 248 ? -11.742 -12.68 -10.758 1 95.81 248 LEU A N 1
ATOM 1981 C CA . LEU A 1 248 ? -11.156 -12.938 -12.07 1 95.81 248 LEU A CA 1
ATOM 1982 C C . LEU A 1 248 ? -11.852 -12.117 -13.148 1 95.81 248 LEU A C 1
ATOM 1984 O O . LEU A 1 248 ? -13.031 -11.773 -13.008 1 95.81 248 LEU A O 1
ATOM 1988 N N . HIS A 1 249 ? -11.023 -11.773 -14.164 1 93.25 249 HIS A N 1
ATOM 1989 C CA . HIS A 1 249 ? -11.719 -11.281 -15.344 1 93.25 249 HIS A CA 1
ATOM 1990 C C . HIS A 1 249 ? -12.609 -12.359 -15.953 1 93.25 249 HIS A C 1
ATOM 1992 O O . HIS A 1 249 ? -12.211 -13.523 -16.047 1 93.25 249 HIS A O 1
ATOM 1998 N N . LYS A 1 250 ? -13.758 -12.039 -16.406 1 90.31 250 LYS A N 1
ATOM 1999 C CA . LYS A 1 250 ? -14.719 -13.016 -16.891 1 90.31 250 LYS A CA 1
ATOM 2000 C C . LYS A 1 250 ? -14.172 -13.773 -18.094 1 90.31 250 LYS A C 1
ATOM 2002 O O . LYS A 1 250 ? -14.508 -14.938 -18.312 1 90.31 250 LYS A O 1
ATOM 2007 N N . ASP A 1 251 ? -13.312 -13.086 -18.844 1 82.81 251 ASP A N 1
ATOM 2008 C CA . ASP A 1 251 ? -12.797 -13.68 -20.078 1 82.81 251 ASP A CA 1
ATOM 2009 C C . ASP A 1 251 ? -11.383 -14.219 -19.875 1 82.81 251 ASP A C 1
ATOM 2011 O O . ASP A 1 251 ? -10.688 -14.523 -20.844 1 82.81 251 ASP A O 1
ATOM 2015 N N . LYS A 1 252 ? -10.953 -14.25 -18.625 1 86.31 252 LYS A N 1
ATOM 2016 C CA . LYS A 1 252 ? -9.625 -14.789 -18.359 1 86.31 252 LYS A CA 1
ATOM 2017 C C . LYS A 1 252 ? -9.531 -16.25 -18.75 1 86.31 252 LYS A C 1
ATOM 2019 O O . LYS A 1 252 ? -10.43 -17.047 -18.453 1 86.31 252 LYS A O 1
ATOM 2024 N N . TYR A 1 253 ? -8.539 -16.562 -19.531 1 78.94 253 TYR A N 1
ATOM 2025 C CA . TYR A 1 253 ? -8.281 -17.969 -19.844 1 78.94 253 TYR A CA 1
ATOM 2026 C C . TYR A 1 253 ? -7.746 -18.703 -18.625 1 78.94 253 TYR A C 1
ATOM 2028 O O . TYR A 1 253 ? -6.746 -18.297 -18.031 1 78.94 253 TYR A O 1
ATOM 2036 N N . ILE A 1 254 ? -8.367 -19.781 -18.266 1 83.94 254 ILE A N 1
ATOM 2037 C CA . ILE A 1 254 ? -8 -20.547 -17.094 1 83.94 254 ILE A CA 1
ATOM 2038 C C . ILE A 1 254 ? -7.355 -21.859 -17.516 1 83.94 254 ILE A C 1
ATOM 2040 O O . ILE A 1 254 ? -8.055 -22.844 -17.781 1 83.94 254 ILE A O 1
ATOM 2044 N N . ASP A 1 255 ? -6.055 -21.922 -17.547 1 80.5 255 ASP A N 1
ATOM 2045 C CA . ASP A 1 255 ? -5.332 -23.156 -17.844 1 80.5 255 ASP A CA 1
ATOM 2046 C C . ASP A 1 255 ? -5.141 -24 -16.578 1 80.5 255 ASP A C 1
ATOM 2048 O O . ASP A 1 255 ? -5.699 -23.672 -15.531 1 80.5 255 ASP A O 1
ATOM 2052 N N . GLU A 1 256 ? -4.453 -25.078 -16.688 1 81.56 256 GLU A N 1
ATOM 2053 C CA . GLU A 1 256 ? -4.27 -25.984 -15.57 1 81.56 256 GLU A CA 1
ATOM 2054 C C . GLU A 1 256 ? -3.521 -25.297 -14.422 1 81.56 256 GLU A C 1
ATOM 2056 O O . GLU A 1 256 ? -3.842 -25.516 -13.25 1 81.56 256 GLU A O 1
ATOM 2061 N N . LYS A 1 257 ? -2.514 -24.484 -14.742 1 85.88 257 LYS A N 1
ATOM 2062 C CA . LYS A 1 257 ? -1.77 -23.719 -13.75 1 85.88 257 LYS A CA 1
ATOM 2063 C C . LYS A 1 257 ? -2.701 -22.828 -12.93 1 85.88 257 LYS A C 1
ATOM 2065 O O . LYS A 1 257 ? -2.686 -22.875 -11.695 1 85.88 257 LYS A O 1
ATOM 2070 N N . MET A 1 258 ? -3.562 -22.141 -13.648 1 90.69 258 MET A N 1
ATOM 2071 C CA . MET A 1 258 ? -4.492 -21.219 -12.984 1 90.69 258 MET A CA 1
ATOM 2072 C C . MET A 1 258 ? -5.496 -21.984 -12.133 1 90.69 258 MET A C 1
ATOM 2074 O O . MET A 1 258 ? -5.824 -21.562 -11.023 1 90.69 258 MET A O 1
ATOM 2078 N N . LYS A 1 259 ? -5.973 -23.109 -12.625 1 89.62 259 LYS A N 1
ATOM 2079 C CA . LYS A 1 259 ? -6.918 -23.922 -11.875 1 89.62 259 LYS A CA 1
ATOM 2080 C C . LYS A 1 259 ? -6.32 -24.375 -10.539 1 89.62 259 LYS A C 1
ATOM 2082 O O . LYS A 1 259 ? -6.98 -24.297 -9.5 1 89.62 259 LYS A O 1
ATOM 2087 N N . ARG A 1 260 ? -5.129 -24.797 -10.594 1 90 260 ARG A N 1
ATOM 2088 C CA . ARG A 1 260 ? -4.453 -25.297 -9.398 1 90 260 ARG A CA 1
ATOM 2089 C C . ARG A 1 260 ? -4.207 -24.172 -8.406 1 90 260 ARG A C 1
ATOM 2091 O O . ARG A 1 260 ? -4.402 -24.344 -7.199 1 90 260 ARG A O 1
ATOM 2098 N N . VAL A 1 261 ? -3.787 -23.016 -8.914 1 94.38 261 VAL A N 1
ATOM 2099 C CA . VAL A 1 261 ? -3.531 -21.859 -8.055 1 94.38 261 VAL A CA 1
ATOM 2100 C C . VAL A 1 261 ? -4.828 -21.422 -7.383 1 94.38 261 VAL A C 1
ATOM 2102 O O . VAL A 1 261 ? -4.863 -21.203 -6.168 1 94.38 261 VAL A O 1
ATOM 2105 N N . ILE A 1 262 ? -5.887 -21.359 -8.164 1 94.56 262 ILE A N 1
ATOM 2106 C CA . ILE A 1 262 ? -7.18 -20.922 -7.652 1 94.56 262 ILE A CA 1
ATOM 2107 C C . ILE A 1 262 ? -7.66 -21.891 -6.57 1 94.56 262 ILE A C 1
ATOM 2109 O O . ILE A 1 262 ? -8.195 -21.469 -5.543 1 94.56 262 ILE A O 1
ATOM 2113 N N . SER A 1 263 ? -7.473 -23.156 -6.789 1 92.88 263 SER A N 1
ATOM 2114 C CA . SER A 1 263 ? -7.891 -24.172 -5.828 1 92.88 263 SER A CA 1
ATOM 2115 C C . SER A 1 263 ? -7.203 -23.969 -4.48 1 92.88 263 SER A C 1
ATOM 2117 O O . SER A 1 263 ? -7.84 -24.078 -3.43 1 92.88 263 SER A O 1
ATOM 2119 N N . VAL A 1 264 ? -5.934 -23.656 -4.477 1 94.25 264 VAL A N 1
ATOM 2120 C CA . VAL A 1 264 ? -5.176 -23.438 -3.244 1 94.25 264 VAL A CA 1
ATOM 2121 C C . VAL A 1 264 ? -5.629 -22.156 -2.572 1 94.25 264 VAL A C 1
ATOM 2123 O O . VAL A 1 264 ? -5.777 -22.094 -1.35 1 94.25 264 VAL A O 1
ATOM 2126 N N . LEU A 1 265 ? -5.871 -21.078 -3.377 1 95.31 265 LEU A N 1
ATOM 2127 C CA . LEU A 1 265 ? -6.266 -19.781 -2.834 1 95.31 265 LEU A CA 1
ATOM 2128 C C . LEU A 1 265 ? -7.641 -19.875 -2.182 1 95.31 265 LEU A C 1
ATOM 2130 O O . LEU A 1 265 ? -7.93 -19.125 -1.236 1 95.31 265 LEU A O 1
ATOM 2134 N N . LYS A 1 266 ? -8.461 -20.781 -2.695 1 92.69 266 LYS A N 1
ATOM 2135 C CA . LYS A 1 266 ? -9.82 -20.938 -2.184 1 92.69 266 LYS A CA 1
ATOM 2136 C C . LYS A 1 266 ? -9.836 -21.734 -0.887 1 92.69 266 LYS A C 1
ATOM 2138 O O . LYS A 1 266 ? -10.812 -21.688 -0.133 1 92.69 266 LYS A O 1
ATOM 2143 N N . GLN A 1 267 ? -8.891 -22.547 -0.724 1 79 267 GLN A N 1
ATOM 2144 C CA . GLN A 1 267 ? -8.875 -23.422 0.443 1 79 267 GLN A CA 1
ATOM 2145 C C . GLN A 1 267 ? -8.688 -22.625 1.729 1 79 267 GLN A C 1
ATOM 2147 O O . GLN A 1 267 ? -7.957 -21.641 1.747 1 79 267 GLN A O 1
ATOM 2152 N N . ASN A 1 268 ? -9.914 -22.531 2.477 1 59.34 268 ASN A N 1
ATOM 2153 C CA . ASN A 1 268 ? -9.992 -21.875 3.777 1 59.34 268 ASN A CA 1
ATOM 2154 C C . ASN A 1 268 ? -8.766 -22.188 4.633 1 59.34 268 ASN A C 1
ATOM 2156 O O . ASN A 1 268 ? -8.305 -23.344 4.668 1 59.34 268 ASN A O 1
ATOM 2160 N N . VAL A 1 269 ? -7.863 -21.188 4.695 1 47.47 269 VAL A N 1
ATOM 2161 C CA . VAL A 1 269 ? -6.906 -21.359 5.785 1 47.47 269 VAL A CA 1
ATOM 2162 C C . VAL A 1 269 ? -7.656 -21.609 7.094 1 47.47 269 VAL A C 1
ATOM 2164 O O . VAL A 1 269 ? -8.344 -20.719 7.594 1 47.47 269 VAL A O 1
ATOM 2167 N N . GLU A 1 270 ? -8.406 -22.688 7.34 1 40.62 270 GLU A N 1
ATOM 2168 C CA . GLU A 1 270 ? -8.781 -22.984 8.719 1 40.62 270 GLU A CA 1
ATOM 2169 C C . GLU A 1 270 ? -7.59 -22.891 9.656 1 40.62 270 GLU A C 1
ATOM 2171 O O . GLU A 1 270 ? -6.445 -23.109 9.25 1 40.62 270 GLU A O 1
ATOM 2176 N N . LEU B 1 1 ? -9.539 25.234 -11.07 1 78.31 1 LEU B N 1
ATOM 2177 C CA . LEU B 1 1 ? -8.25 24.812 -11.602 1 78.31 1 LEU B CA 1
ATOM 2178 C C . LEU B 1 1 ? -7.703 23.625 -10.805 1 78.31 1 LEU B C 1
ATOM 2180 O O . LEU B 1 1 ? -7.402 22.578 -11.375 1 78.31 1 LEU B O 1
ATOM 2184 N N . THR B 1 2 ? -7.703 23.734 -9.516 1 72.94 2 THR B N 1
ATOM 2185 C CA . THR B 1 2 ? -7.148 22.688 -8.672 1 72.94 2 THR B CA 1
ATOM 2186 C C . THR B 1 2 ? -7.906 21.375 -8.867 1 72.94 2 THR B C 1
ATOM 2188 O O . THR B 1 2 ? -7.297 20.312 -9 1 72.94 2 THR B O 1
ATOM 2191 N N . GLU B 1 3 ? -9.211 21.531 -8.922 1 73.81 3 GLU B N 1
ATOM 2192 C CA . GLU B 1 3 ? -10.023 20.328 -9.062 1 73.81 3 GLU B CA 1
ATOM 2193 C C . GLU B 1 3 ? -9.859 19.719 -10.453 1 73.81 3 GLU B C 1
ATOM 2195 O O . GLU B 1 3 ? -9.883 18.484 -10.602 1 73.81 3 GLU B O 1
ATOM 2200 N N . VAL B 1 4 ? -9.703 20.594 -11.43 1 78.75 4 VAL B N 1
ATOM 2201 C CA . VAL B 1 4 ? -9.531 20.094 -12.789 1 78.75 4 VAL B CA 1
ATOM 2202 C C . VAL B 1 4 ? -8.203 19.344 -12.906 1 78.75 4 VAL B C 1
ATOM 2204 O O . VAL B 1 4 ? -8.133 18.297 -13.539 1 78.75 4 VAL B O 1
ATOM 2207 N N . VAL B 1 5 ? -7.207 19.891 -12.281 1 73.94 5 VAL B N 1
ATOM 2208 C CA . VAL B 1 5 ? -5.887 19.266 -12.32 1 73.94 5 VAL B CA 1
ATOM 2209 C C . VAL B 1 5 ? -5.934 17.922 -11.594 1 73.94 5 VAL B C 1
ATOM 2211 O O . VAL B 1 5 ? -5.402 16.922 -12.086 1 73.94 5 VAL B O 1
ATOM 2214 N N . LYS B 1 6 ? -6.586 17.938 -10.484 1 73.88 6 LYS B N 1
ATOM 2215 C CA . LYS B 1 6 ? -6.707 16.734 -9.664 1 73.88 6 LYS B CA 1
ATOM 2216 C C . LYS B 1 6 ? -7.484 15.648 -10.406 1 73.88 6 LYS B C 1
ATOM 2218 O O . LYS B 1 6 ? -7.082 14.484 -10.406 1 73.88 6 LYS B O 1
ATOM 2223 N N . ALA B 1 7 ? -8.609 16.078 -11 1 73 7 ALA B N 1
ATOM 2224 C CA . ALA B 1 7 ? -9.523 15.156 -11.641 1 73 7 ALA B CA 1
ATOM 2225 C C . ALA B 1 7 ? -9.055 14.805 -13.055 1 73 7 ALA B C 1
ATOM 2227 O O . ALA B 1 7 ? -9.539 13.844 -13.656 1 73 7 ALA B O 1
ATOM 2228 N N . GLN B 1 8 ? -8.172 15.555 -13.5 1 74.38 8 GLN B N 1
ATOM 2229 C CA . GLN B 1 8 ? -7.664 15.477 -14.859 1 74.38 8 GLN B CA 1
ATOM 2230 C C . GLN B 1 8 ? -8.805 15.43 -15.875 1 74.38 8 GLN B C 1
ATOM 2232 O O . GLN B 1 8 ? -8.719 14.734 -16.891 1 74.38 8 GLN B O 1
ATOM 2237 N N . SER B 1 9 ? -9.906 16.031 -15.508 1 78.44 9 SER B N 1
ATOM 2238 C CA . SER B 1 9 ? -11.109 16.078 -16.328 1 78.44 9 SER B CA 1
ATOM 2239 C C . SER B 1 9 ? -11.992 17.266 -15.945 1 78.44 9 SER B C 1
ATOM 2241 O O . SER B 1 9 ? -12.203 17.516 -14.758 1 78.44 9 SER B O 1
ATOM 2243 N N . PHE B 1 10 ? -12.477 17.953 -17.016 1 80.19 10 PHE B N 1
ATOM 2244 C CA . PHE B 1 10 ? -13.391 19.047 -16.766 1 80.19 10 PHE B CA 1
ATOM 2245 C C . PHE B 1 10 ? -14.734 18.531 -16.25 1 80.19 10 PHE B C 1
ATOM 2247 O O . PHE B 1 10 ? -15.312 19.109 -15.328 1 80.19 10 PHE B O 1
ATOM 2254 N N . THR B 1 11 ? -15.078 17.406 -16.844 1 78.69 11 THR B N 1
ATOM 2255 C CA . THR B 1 11 ? -16.375 16.844 -16.484 1 78.69 11 THR B CA 1
ATOM 2256 C C . THR B 1 11 ? -16.328 16.297 -15.062 1 78.69 11 THR B C 1
ATOM 2258 O O . THR B 1 11 ? -17.234 16.562 -14.266 1 78.69 11 THR B O 1
ATOM 2261 N N . LYS B 1 12 ? -15.281 15.633 -14.797 1 79.62 12 LYS B N 1
ATOM 2262 C CA . LYS B 1 12 ? -15.164 15.055 -13.461 1 79.62 12 LYS B CA 1
ATOM 2263 C C . LYS B 1 12 ? -15.023 16.141 -12.398 1 79.62 12 LYS B C 1
ATOM 2265 O O . LYS B 1 12 ? -15.578 16.031 -11.305 1 79.62 12 LYS B O 1
ATOM 2270 N N . ALA B 1 13 ? -14.266 17.094 -12.766 1 78.94 13 ALA B N 1
ATOM 2271 C CA . ALA B 1 13 ? -14.102 18.219 -11.852 1 78.94 13 ALA B CA 1
ATOM 2272 C C . ALA B 1 13 ? -15.438 18.891 -11.57 1 78.94 13 ALA B C 1
ATOM 2274 O O . ALA B 1 13 ? -15.719 19.266 -10.422 1 78.94 13 ALA B O 1
ATOM 2275 N N . ALA B 1 14 ? -16.25 18.984 -12.562 1 79.88 14 ALA B N 1
ATOM 2276 C CA . ALA B 1 14 ? -17.562 19.609 -12.398 1 79.88 14 ALA B CA 1
ATOM 2277 C C . ALA B 1 14 ? -18.453 18.781 -11.469 1 79.88 14 ALA B C 1
ATOM 2279 O O . ALA B 1 14 ? -19.125 19.344 -10.594 1 79.88 14 ALA B O 1
ATOM 2280 N N . GLU B 1 15 ? -18.359 17.547 -11.633 1 75.12 15 GLU B N 1
ATOM 2281 C CA . GLU B 1 15 ? -19.125 16.641 -10.773 1 75.12 15 GLU B CA 1
ATOM 2282 C C . GLU B 1 15 ? -18.672 16.75 -9.32 1 75.12 15 GLU B C 1
ATOM 2284 O O . GLU B 1 15 ? -19.5 16.844 -8.406 1 75.12 15 GLU B O 1
ATOM 2289 N N . ASN B 1 16 ? -17.422 16.875 -9.188 1 73.81 16 ASN B N 1
ATOM 2290 C CA . ASN B 1 16 ? -16.844 16.953 -7.848 1 73.81 16 ASN B CA 1
ATOM 2291 C C . ASN B 1 16 ? -17.234 18.25 -7.145 1 73.81 16 ASN B C 1
ATOM 2293 O O . ASN B 1 16 ? -17.375 18.266 -5.922 1 73.81 16 ASN B O 1
ATOM 2297 N N . LEU B 1 17 ? -17.406 19.203 -7.926 1 72.62 17 LEU B N 1
ATOM 2298 C CA . LEU B 1 17 ? -17.641 20.531 -7.371 1 72.62 17 LEU B CA 1
ATOM 2299 C C . LEU B 1 17 ? -19.125 20.891 -7.426 1 72.62 17 LEU B C 1
ATOM 2301 O O . LEU B 1 17 ? -19.516 22 -7.086 1 72.62 17 LEU B O 1
ATOM 2305 N N . TYR B 1 18 ? -19.875 19.875 -7.867 1 76.19 18 TYR B N 1
ATOM 2306 C CA . TYR B 1 18 ? -21.312 20.062 -7.949 1 76.19 18 TYR B CA 1
ATOM 2307 C C . TYR B 1 18 ? -21.672 21.281 -8.797 1 76.19 18 TYR B C 1
ATOM 2309 O O . TYR B 1 18 ? -22.469 22.125 -8.383 1 76.19 18 TYR B O 1
ATOM 2317 N N . THR B 1 19 ? -21 21.375 -9.906 1 78.31 19 THR B N 1
ATOM 2318 C CA . THR B 1 19 ? -21.266 22.406 -10.898 1 78.31 19 THR B CA 1
ATOM 2319 C C . THR B 1 19 ? -21.312 21.812 -12.297 1 78.31 19 THR B C 1
ATOM 2321 O O . THR B 1 19 ? -21.359 20.594 -12.469 1 78.31 19 THR B O 1
ATOM 2324 N N . SER B 1 20 ? -21.609 22.656 -13.266 1 75.56 20 SER B N 1
ATOM 2325 C CA . SER B 1 20 ? -21.703 22.188 -14.648 1 75.56 20 SER B CA 1
ATOM 2326 C C . SER B 1 20 ? -20.359 22.281 -15.359 1 75.56 20 SER B C 1
ATOM 2328 O O . SER B 1 20 ? -19.531 23.141 -15.023 1 75.56 20 SER B O 1
ATOM 2330 N N . GLN B 1 21 ? -20.172 21.359 -16.234 1 84.69 21 GLN B N 1
ATOM 2331 C CA . GLN B 1 21 ? -18.938 21.344 -17.031 1 84.69 21 GLN B CA 1
ATOM 2332 C C . GLN B 1 21 ? -18.766 22.656 -17.781 1 84.69 21 GLN B C 1
ATOM 2334 O O . GLN B 1 21 ? -17.656 23.219 -17.812 1 84.69 21 GLN B O 1
ATOM 2339 N N . PRO B 1 22 ? -19.781 23.219 -18.359 1 80.75 22 PRO B N 1
ATOM 2340 C CA . PRO B 1 22 ? -19.562 24.516 -19.016 1 80.75 22 PRO B CA 1
ATOM 2341 C C . PRO B 1 22 ? -19.109 25.594 -18.047 1 80.75 22 PRO B C 1
ATOM 2343 O O . PRO B 1 22 ? -18.312 26.469 -18.422 1 80.75 22 PRO B O 1
ATOM 2346 N N . SER B 1 23 ? -19.594 25.578 -16.859 1 78.06 23 SER B N 1
ATOM 2347 C CA . SER B 1 23 ? -19.172 26.547 -15.859 1 78.06 23 SER B CA 1
ATOM 2348 C C . SER B 1 23 ? -17.688 26.422 -15.539 1 78.06 23 SER B C 1
ATOM 2350 O O . SER B 1 23 ? -16.984 27.422 -15.461 1 78.06 23 SER B O 1
ATOM 2352 N N . ILE B 1 24 ? -17.266 25.203 -15.422 1 81.25 24 ILE B N 1
ATOM 2353 C CA . ILE B 1 24 ? -15.859 24.969 -15.148 1 81.25 24 ILE B CA 1
ATOM 2354 C C . ILE B 1 24 ? -15.016 25.406 -16.344 1 81.25 24 ILE B C 1
ATOM 2356 O O . ILE B 1 24 ? -13.969 26.031 -16.188 1 81.25 24 ILE B O 1
ATOM 2360 N N . SER B 1 25 ? -15.438 25.047 -17.531 1 84.44 25 SER B N 1
ATOM 2361 C CA . SER B 1 25 ? -14.742 25.438 -18.75 1 84.44 25 SER B CA 1
ATOM 2362 C C . SER B 1 25 ? -14.633 26.953 -18.875 1 84.44 25 SER B C 1
ATOM 2364 O O . SER B 1 25 ? -13.578 27.484 -19.219 1 84.44 25 SER B O 1
ATOM 2366 N N . ARG B 1 26 ? -15.703 27.609 -18.562 1 78.62 26 ARG B N 1
ATOM 2367 C CA . ARG B 1 26 ? -15.719 29.062 -18.578 1 78.62 26 ARG B CA 1
ATOM 2368 C C . ARG B 1 26 ? -14.734 29.641 -17.562 1 78.62 26 ARG B C 1
ATOM 2370 O O . ARG B 1 26 ? -14.047 30.625 -17.844 1 78.62 26 ARG B O 1
ATOM 2377 N N . ASP B 1 27 ? -14.797 29.078 -16.438 1 80.31 27 ASP B N 1
ATOM 2378 C CA . ASP B 1 27 ? -13.906 29.531 -15.375 1 80.31 27 ASP B CA 1
ATOM 2379 C C . ASP B 1 27 ? -12.445 29.391 -15.789 1 80.31 27 ASP B C 1
ATOM 2381 O O . ASP B 1 27 ? -11.633 30.297 -15.555 1 80.31 27 ASP B O 1
ATOM 2385 N N . ILE B 1 28 ? -12.164 28.312 -16.375 1 85.12 28 ILE B N 1
ATOM 2386 C CA . ILE B 1 28 ? -10.797 28.062 -16.828 1 85.12 28 ILE B CA 1
ATOM 2387 C C . ILE B 1 28 ? -10.445 29.047 -17.953 1 85.12 28 ILE B C 1
ATOM 2389 O O . ILE B 1 28 ? -9.336 29.594 -17.984 1 85.12 28 ILE B O 1
ATOM 2393 N N . LYS B 1 29 ? -11.336 29.203 -18.875 1 82.44 29 LYS B N 1
ATOM 2394 C CA . LYS B 1 29 ? -11.117 30.156 -19.953 1 82.44 29 LYS B CA 1
ATOM 2395 C C . LYS B 1 29 ? -10.906 31.562 -19.406 1 82.44 29 LYS B C 1
ATOM 2397 O O . LYS B 1 29 ? -10.062 32.312 -19.906 1 82.44 29 LYS B O 1
ATOM 2402 N N . ARG B 1 30 ? -11.719 31.938 -18.484 1 77.81 30 ARG B N 1
ATOM 2403 C CA . ARG B 1 30 ? -11.547 33.25 -17.844 1 77.81 30 ARG B CA 1
ATOM 2404 C C . ARG B 1 30 ? -10.156 33.375 -17.234 1 77.81 30 ARG B C 1
ATOM 2406 O O . ARG B 1 30 ? -9.5 34.406 -17.391 1 77.81 30 ARG B O 1
ATOM 2413 N N . LEU B 1 31 ? -9.781 32.344 -16.578 1 77.12 31 LEU B N 1
ATOM 2414 C CA . LEU B 1 31 ? -8.453 32.312 -15.969 1 77.12 31 LEU B CA 1
ATOM 2415 C C . LEU B 1 31 ? -7.371 32.469 -17.031 1 77.12 31 LEU B C 1
ATOM 2417 O O . LEU B 1 31 ? -6.414 33.219 -16.844 1 77.12 31 LEU B O 1
ATOM 2421 N N . GLU B 1 32 ? -7.551 31.797 -18.109 1 80.94 32 GLU B N 1
ATOM 2422 C CA . GLU B 1 32 ? -6.605 31.875 -19.219 1 80.94 32 GLU B CA 1
ATOM 2423 C C . GLU B 1 32 ? -6.574 33.281 -19.812 1 80.94 32 GLU B C 1
ATOM 2425 O O . GLU B 1 32 ? -5.5 33.812 -20.125 1 80.94 32 GLU B O 1
ATOM 2430 N N . ASN B 1 33 ? -7.684 33.812 -19.906 1 76.62 33 ASN B N 1
ATOM 2431 C CA . ASN B 1 33 ? -7.789 35.156 -20.438 1 76.62 33 ASN B CA 1
ATOM 2432 C C . ASN B 1 33 ? -7.172 36.188 -19.484 1 76.62 33 ASN B C 1
ATOM 2434 O O . ASN B 1 33 ? -6.457 37.094 -19.906 1 76.62 33 ASN B O 1
ATOM 2438 N N . ASP B 1 34 ? -7.422 36.031 -18.266 1 74.19 34 ASP B N 1
ATOM 2439 C CA . ASP B 1 34 ? -6.926 36.969 -17.266 1 74.19 34 ASP B CA 1
ATOM 2440 C C . ASP B 1 34 ? -5.398 37 -17.25 1 74.19 34 ASP B C 1
ATOM 2442 O O . ASP B 1 34 ? -4.797 38.062 -17.031 1 74.19 34 ASP B O 1
ATOM 2446 N N . TYR B 1 35 ? -4.867 35.844 -17.547 1 75.19 35 TYR B N 1
ATOM 2447 C CA . TYR B 1 35 ? -3.416 35.75 -17.438 1 75.19 35 TYR B CA 1
ATOM 2448 C C . TYR B 1 35 ? -2.775 35.625 -18.812 1 75.19 35 TYR B C 1
ATOM 2450 O O . TYR B 1 35 ? -1.552 35.5 -18.922 1 75.19 35 TYR B O 1
ATOM 2458 N N . ASP B 1 36 ? -3.582 35.656 -19.797 1 79.12 36 ASP B N 1
ATOM 2459 C CA . ASP B 1 36 ? -3.152 35.531 -21.188 1 79.12 36 ASP B CA 1
ATOM 2460 C C . ASP B 1 36 ? -2.271 34.312 -21.391 1 79.12 36 ASP B C 1
ATOM 2462 O O . ASP B 1 36 ? -1.171 34.406 -21.938 1 79.12 36 ASP B O 1
ATOM 2466 N N . VAL B 1 37 ? -2.674 33.25 -20.797 1 77.94 37 VAL B N 1
ATOM 2467 C CA . VAL B 1 37 ? -1.964 31.984 -20.938 1 77.94 37 VAL B CA 1
ATOM 2468 C C . VAL B 1 37 ? -2.955 30.875 -21.281 1 77.94 37 VAL B C 1
ATOM 2470 O O . VAL B 1 37 ? -4.168 31.047 -21.141 1 77.94 37 VAL B O 1
ATOM 2473 N N . LYS B 1 38 ? -2.484 29.766 -21.828 1 84.38 38 LYS B N 1
ATOM 2474 C CA . LYS B 1 38 ? -3.225 28.516 -21.891 1 84.38 38 LYS B CA 1
ATOM 2475 C C . LYS B 1 38 ? -2.828 27.594 -20.75 1 84.38 38 LYS B C 1
ATOM 2477 O O . LYS B 1 38 ? -1.641 27.406 -20.469 1 84.38 38 LYS B O 1
ATOM 2482 N N . VAL B 1 39 ? -3.859 27.156 -20.031 1 83.69 39 VAL B N 1
ATOM 2483 C CA . VAL B 1 39 ? -3.588 26.391 -18.812 1 83.69 39 VAL B CA 1
ATOM 2484 C C . VAL B 1 39 ? -3.424 24.922 -19.156 1 83.69 39 VAL B C 1
ATOM 2486 O O . VAL B 1 39 ? -2.545 24.234 -18.625 1 83.69 39 VAL B O 1
ATOM 2489 N N . PHE B 1 40 ? -4.32 24.562 -19.984 1 84.5 40 PHE B N 1
ATOM 2490 C CA . PHE B 1 40 ? -4.312 23.141 -20.297 1 84.5 40 PHE B CA 1
ATOM 2491 C C . PHE B 1 40 ? -3.994 22.922 -21.766 1 84.5 40 PHE B C 1
ATOM 2493 O O . PHE B 1 40 ? -4.305 23.766 -22.609 1 84.5 40 PHE B O 1
ATOM 2500 N N . GLU B 1 41 ? -3.176 21.953 -21.953 1 78.5 41 GLU B N 1
ATOM 2501 C CA . GLU B 1 41 ? -2.949 21.5 -23.328 1 78.5 41 GLU B CA 1
ATOM 2502 C C . GLU B 1 41 ? -3.291 20.016 -23.469 1 78.5 41 GLU B C 1
ATOM 2504 O O . GLU B 1 41 ? -3.355 19.281 -22.469 1 78.5 41 GLU B O 1
ATOM 2509 N N . PHE B 1 42 ? -3.803 19.891 -24.547 1 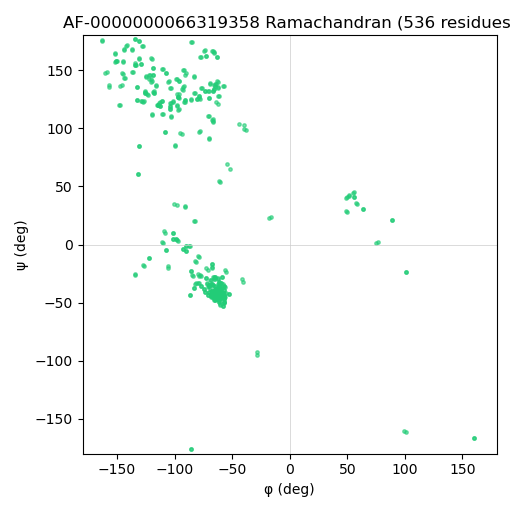64.62 42 PHE B N 1
ATOM 2510 C CA . PHE B 1 42 ? -4.129 18.5 -24.828 1 64.62 42 PHE B CA 1
ATOM 2511 C C . PHE B 1 42 ? -3.004 17.812 -25.609 1 64.62 42 PHE B C 1
ATOM 2513 O O . PHE B 1 42 ? -2.604 18.281 -26.672 1 64.62 42 PHE B O 1
ATOM 2520 N N . LYS B 1 43 ? -2.205 17.188 -24.859 1 59.72 43 LYS B N 1
ATOM 2521 C CA . LYS B 1 43 ? -1.173 16.375 -25.5 1 59.72 43 LYS B CA 1
ATOM 2522 C C . LYS B 1 43 ? -1.581 14.906 -25.562 1 59.72 43 LYS B C 1
ATOM 2524 O O . LYS B 1 43 ? -1.745 14.258 -24.531 1 59.72 43 LYS B O 1
ATOM 2529 N N . HIS B 1 44 ? -1.667 14.352 -26.734 1 51.19 44 HIS B N 1
ATOM 2530 C CA . HIS B 1 44 ? -2.072 12.977 -26.969 1 51.19 44 HIS B CA 1
ATOM 2531 C C . HIS B 1 44 ? -3.35 12.641 -26.203 1 51.19 44 HIS B C 1
ATOM 2533 O O . HIS B 1 44 ? -3.422 11.609 -25.531 1 51.19 44 HIS B O 1
ATOM 2539 N N . SER B 1 45 ? -4.332 13.508 -26.125 1 56.88 45 SER B N 1
ATOM 2540 C CA . SER B 1 45 ? -5.688 13.383 -25.609 1 56.88 45 SER B CA 1
ATOM 2541 C C . SER B 1 45 ? -5.703 13.398 -24.078 1 56.88 45 SER B C 1
ATOM 2543 O O . SER B 1 45 ? -6.727 13.109 -23.469 1 56.88 45 SER B O 1
ATOM 2545 N N . LYS B 1 46 ? -4.605 13.555 -23.484 1 65.12 46 LYS B N 1
ATOM 2546 C CA . LYS B 1 46 ? -4.535 13.781 -22.047 1 65.12 46 LYS B CA 1
ATOM 2547 C C . LYS B 1 46 ? -4.402 15.273 -21.734 1 65.12 46 LYS B C 1
ATOM 2549 O O . LYS B 1 46 ? -3.619 15.977 -22.375 1 65.12 46 LYS B O 1
ATOM 2554 N N . MET B 1 47 ? -5.258 15.609 -20.875 1 76.62 47 MET B N 1
ATOM 2555 C CA . MET B 1 47 ? -5.18 16.984 -20.375 1 76.62 47 MET B CA 1
ATOM 2556 C C . MET B 1 47 ? -3.949 17.156 -19.484 1 76.62 47 MET B C 1
ATOM 2558 O O . MET B 1 47 ? -3.75 16.422 -18.531 1 76.62 47 MET B O 1
ATOM 2562 N N . THR B 1 48 ? -3.012 17.922 -20.016 1 79.75 48 THR B N 1
ATOM 2563 C CA . THR B 1 48 ? -1.849 18.281 -19.219 1 79.75 48 THR B CA 1
ATOM 2564 C C . THR B 1 48 ? -1.745 19.797 -19.062 1 79.75 48 THR B C 1
ATOM 2566 O O . THR B 1 48 ? -2.346 20.547 -19.844 1 79.75 48 THR B O 1
ATOM 2569 N N . LEU B 1 49 ? -1.03 20.094 -18.078 1 80.5 49 LEU B N 1
ATOM 2570 C CA . LEU B 1 49 ? -0.765 21.516 -17.891 1 80.5 49 LEU B CA 1
ATOM 2571 C C . LEU B 1 49 ? 0.288 22.016 -18.891 1 80.5 49 LEU B C 1
ATOM 2573 O O . LEU B 1 49 ? 1.265 21.312 -19.156 1 80.5 49 LEU B O 1
ATOM 2577 N N . THR B 1 50 ? 0.049 23.172 -19.531 1 77.31 50 THR B N 1
ATOM 2578 C CA . THR B 1 50 ? 1.116 23.875 -20.234 1 77.31 50 THR B CA 1
ATOM 2579 C C . THR B 1 50 ? 2.172 24.375 -19.25 1 77.31 50 THR B C 1
ATOM 2581 O O . THR B 1 50 ? 1.982 24.297 -18.047 1 77.31 50 THR B O 1
ATOM 2584 N N . SER B 1 51 ? 3.311 24.734 -19.844 1 77.62 51 SER B N 1
ATOM 2585 C CA . SER B 1 51 ? 4.328 25.344 -18.984 1 77.62 51 SER B CA 1
ATOM 2586 C C . SER B 1 51 ? 3.758 26.516 -18.188 1 77.62 51 SER B C 1
ATOM 2588 O O . SER B 1 51 ? 3.996 26.625 -16.984 1 77.62 51 SER B O 1
ATOM 2590 N N . ASP B 1 52 ? 3.012 27.234 -18.891 1 75.5 52 ASP B N 1
ATOM 2591 C CA . ASP B 1 52 ? 2.367 28.359 -18.234 1 75.5 52 ASP B CA 1
ATOM 2592 C C . ASP B 1 52 ? 1.268 27.891 -17.281 1 75.5 52 ASP B C 1
ATOM 2594 O O . ASP B 1 52 ? 1.06 28.484 -16.219 1 75.5 52 ASP B O 1
ATOM 2598 N N . GLY B 1 53 ? 0.635 26.828 -17.672 1 79.44 53 GLY B N 1
ATOM 2599 C CA . GLY B 1 53 ? -0.364 26.234 -16.812 1 79.44 53 GLY B CA 1
ATOM 2600 C C . GLY B 1 53 ? 0.209 25.734 -15.492 1 79.44 53 GLY B C 1
ATOM 2601 O O . GLY B 1 53 ? -0.41 25.891 -14.438 1 79.44 53 GLY B O 1
ATOM 2602 N N . GLU B 1 54 ? 1.36 25.234 -15.641 1 78.38 54 GLU B N 1
ATOM 2603 C CA . GLU B 1 54 ? 2.051 24.766 -14.445 1 78.38 54 GLU B CA 1
ATOM 2604 C C . GLU B 1 54 ? 2.381 25.922 -13.508 1 78.38 54 GLU B C 1
ATOM 2606 O O . GLU B 1 54 ? 2.18 25.828 -12.297 1 78.38 54 GLU B O 1
ATOM 2611 N N . LYS B 1 55 ? 2.84 26.969 -14.102 1 74.62 55 LYS B N 1
ATOM 2612 C CA . LYS B 1 55 ? 3.156 28.156 -13.312 1 74.62 55 LYS B CA 1
ATOM 2613 C C . LYS B 1 55 ? 1.906 28.719 -12.648 1 74.62 55 LYS B C 1
ATOM 2615 O O . LYS B 1 55 ? 1.932 29.062 -11.461 1 74.62 55 LYS B O 1
ATOM 2620 N N . LEU B 1 56 ? 0.906 28.766 -13.43 1 75.12 56 LEU B N 1
ATOM 2621 C CA . LEU B 1 56 ? -0.347 29.297 -12.906 1 75.12 56 LEU B CA 1
ATOM 2622 C C . LEU B 1 56 ? -0.896 28.406 -11.797 1 75.12 56 LEU B C 1
ATOM 2624 O O . LEU B 1 56 ? -1.41 28.891 -10.797 1 75.12 56 LEU B O 1
ATOM 2628 N N . TYR B 1 57 ? -0.82 27.172 -12.047 1 79 57 TYR B N 1
ATOM 2629 C CA . TYR B 1 57 ? -1.296 26.219 -11.055 1 79 57 TYR B CA 1
ATOM 2630 C C . TYR B 1 57 ? -0.523 26.359 -9.75 1 79 57 TYR B C 1
ATOM 2632 O O . TYR B 1 57 ? -1.118 26.391 -8.672 1 79 57 TYR B O 1
ATOM 2640 N N . GLN B 1 58 ? 0.744 26.547 -9.906 1 69.75 58 GLN B N 1
ATOM 2641 C CA . GLN B 1 58 ? 1.571 26.766 -8.727 1 69.75 58 GLN B CA 1
ATOM 2642 C C . GLN B 1 58 ? 1.178 28.047 -8.008 1 69.75 58 GLN B C 1
ATOM 2644 O O . GLN B 1 58 ? 1.118 28.094 -6.777 1 69.75 58 GLN B O 1
ATOM 2649 N N . TYR B 1 59 ? 0.919 29.031 -8.812 1 66.5 59 TYR B N 1
ATOM 2650 C CA . TYR B 1 59 ? 0.485 30.312 -8.258 1 66.5 59 TYR B CA 1
ATOM 2651 C C . TYR B 1 59 ? -0.835 30.156 -7.516 1 66.5 59 TYR B C 1
ATOM 2653 O O . TYR B 1 59 ? -0.985 30.656 -6.398 1 66.5 59 TYR B O 1
ATOM 2661 N N . VAL B 1 60 ? -1.746 29.438 -8.117 1 71 60 VAL B N 1
ATOM 2662 C CA . VAL B 1 60 ? -3.061 29.25 -7.516 1 71 60 VAL B CA 1
ATOM 2663 C C . VAL B 1 60 ? -2.924 28.469 -6.207 1 71 60 VAL B C 1
ATOM 2665 O O . VAL B 1 60 ? -3.576 28.797 -5.211 1 71 60 VAL B O 1
ATOM 2668 N N . LEU B 1 61 ? -2.105 27.562 -6.273 1 66.69 61 LEU B N 1
ATOM 2669 C CA . LEU B 1 61 ? -1.87 26.781 -5.07 1 66.69 61 LEU B CA 1
ATOM 2670 C C . LEU B 1 61 ? -1.293 27.656 -3.957 1 66.69 61 LEU B C 1
ATOM 2672 O O . LEU B 1 61 ? -1.743 27.578 -2.811 1 66.69 61 LEU B O 1
ATOM 2676 N N . GLN B 1 62 ? -0.388 28.422 -4.367 1 64.94 62 GLN B N 1
ATOM 2677 C CA . GLN B 1 62 ? 0.22 29.328 -3.4 1 64.94 62 GLN B CA 1
ATOM 2678 C C . GLN B 1 62 ? -0.798 30.328 -2.877 1 64.94 62 GLN B C 1
ATOM 2680 O O . GLN B 1 62 ? -0.838 30.609 -1.677 1 64.94 62 GLN B O 1
ATOM 2685 N N . ARG B 1 63 ? -1.528 30.812 -3.803 1 62.91 63 ARG B N 1
ATOM 2686 C CA . ARG B 1 63 ? -2.547 31.797 -3.426 1 62.91 63 ARG B CA 1
ATOM 2687 C C . ARG B 1 63 ? -3.564 31.172 -2.469 1 62.91 63 ARG B C 1
ATOM 2689 O O . ARG B 1 63 ? -3.938 31.797 -1.471 1 62.91 63 ARG B O 1
ATOM 2696 N N . ASN B 1 64 ? -4.059 30.047 -2.83 1 62.78 64 ASN B N 1
ATOM 2697 C CA . ASN B 1 64 ? -5.012 29.375 -1.961 1 62.78 64 ASN B CA 1
ATOM 2698 C C . ASN B 1 64 ? -4.43 29.125 -0.573 1 62.78 64 ASN B C 1
ATOM 2700 O O . ASN B 1 64 ? -5.125 29.266 0.434 1 62.78 64 ASN B O 1
ATOM 2704 N N . TYR B 1 65 ? -3.25 28.797 -0.586 1 60.47 65 TYR B N 1
ATOM 2705 C CA . TYR B 1 65 ? -2.559 28.609 0.683 1 60.47 65 TYR B CA 1
ATOM 2706 C C . TYR B 1 65 ? -2.494 29.906 1.478 1 60.47 65 TYR B C 1
ATOM 2708 O O . TYR B 1 65 ? -2.736 29.906 2.686 1 60.47 65 TYR B O 1
ATOM 2716 N N . LEU B 1 66 ? -2.135 30.875 0.724 1 57.25 66 LEU B N 1
ATOM 2717 C CA . LEU B 1 66 ? -2.043 32.188 1.374 1 57.25 66 LEU B CA 1
ATOM 2718 C C . LEU B 1 66 ? -3.4 32.625 1.914 1 57.25 66 LEU B C 1
ATOM 2720 O O . LEU B 1 66 ? -3.49 33.156 3.016 1 57.25 66 LEU B O 1
ATOM 2724 N N . GLU B 1 67 ? -4.352 32.406 1.092 1 57.97 67 GLU B N 1
ATOM 2725 C CA . GLU B 1 67 ? -5.695 32.781 1.532 1 57.97 67 GLU B CA 1
ATOM 2726 C C . GLU B 1 67 ? -6.121 31.953 2.748 1 57.97 67 GLU B C 1
ATOM 2728 O O . GLU B 1 67 ? -6.707 32.5 3.689 1 57.97 67 GLU B O 1
ATOM 2733 N N . GLN B 1 68 ? -5.887 30.75 2.672 1 57.81 68 GLN B N 1
ATOM 2734 C CA . GLN B 1 68 ? -6.199 29.875 3.809 1 57.81 68 GLN B CA 1
ATOM 2735 C C . GLN B 1 68 ? -5.406 30.297 5.047 1 57.81 68 GLN B C 1
ATOM 2737 O O . GLN B 1 68 ? -5.949 30.328 6.152 1 57.81 68 GLN B O 1
ATOM 2742 N N . ALA B 1 69 ? -4.23 30.594 4.801 1 54.03 69 ALA B N 1
ATOM 2743 C CA . ALA B 1 69 ? -3.396 31.094 5.887 1 54.03 69 ALA B CA 1
ATOM 2744 C C . ALA B 1 69 ? -3.961 32.406 6.453 1 54.03 69 ALA B C 1
ATOM 2746 O O . ALA B 1 69 ? -3.986 32.594 7.668 1 54.03 69 ALA B O 1
ATOM 2747 N N . LEU B 1 70 ? -4.332 33.219 5.57 1 51.47 70 LEU B N 1
ATOM 2748 C CA . LEU B 1 70 ? -4.934 34.5 5.98 1 51.47 70 LEU B CA 1
ATOM 2749 C C . LEU B 1 70 ? -6.203 34.25 6.797 1 51.47 70 LEU B C 1
ATOM 2751 O O . LEU B 1 70 ? -6.395 34.875 7.848 1 51.47 70 LEU B O 1
ATOM 2755 N N . ARG B 1 71 ? -7.043 33.469 6.262 1 53.88 71 ARG B N 1
ATOM 2756 C CA . ARG B 1 71 ? -8.281 33.156 6.965 1 53.88 71 ARG B CA 1
ATOM 2757 C C . ARG B 1 71 ? -7.996 32.562 8.344 1 53.88 71 ARG B C 1
ATOM 2759 O O . ARG B 1 71 ? -8.672 32.906 9.32 1 53.88 71 ARG B O 1
ATOM 2766 N N . GLN B 1 72 ? -7.121 31.703 8.273 1 50.81 72 GLN B N 1
ATOM 2767 C CA . GLN B 1 72 ? -6.699 31.109 9.539 1 50.81 72 GLN B CA 1
ATOM 2768 C C . GLN B 1 72 ? -6.102 32.156 10.461 1 50.81 72 GLN B C 1
ATOM 2770 O O . GLN B 1 72 ? -6.363 32.156 11.664 1 50.81 72 GLN B O 1
ATOM 2775 N N . ASP B 1 73 ? -5.25 32.906 9.875 1 48.5 73 ASP B N 1
ATOM 2776 C CA . ASP B 1 73 ? -4.66 34.031 10.633 1 48.5 73 ASP B CA 1
ATOM 2777 C C . ASP B 1 73 ? -5.738 34.969 11.164 1 48.5 73 ASP B C 1
ATOM 2779 O O . ASP B 1 73 ? -5.641 35.469 12.289 1 48.5 73 ASP B O 1
ATOM 2783 N N . LEU B 1 74 ? -6.535 35.281 10.25 1 49.12 74 LEU B N 1
ATOM 2784 C CA . LEU B 1 74 ? -7.586 36.188 10.664 1 49.12 74 LEU B CA 1
ATOM 2785 C C . LEU B 1 74 ? -8.461 35.562 11.742 1 49.12 74 LEU B C 1
ATOM 2787 O O . LEU B 1 74 ? -9 36.281 12.602 1 49.12 74 LEU B O 1
ATOM 2791 N N . LYS B 1 75 ? -8.781 34.406 11.391 1 46.25 75 LYS B N 1
ATOM 2792 C CA . LYS B 1 75 ? -9.516 33.688 12.438 1 46.25 75 LYS B CA 1
ATOM 2793 C C . LYS B 1 75 ? -8.625 33.406 13.641 1 46.25 75 LYS B C 1
ATOM 2795 O O . LYS B 1 75 ? -9.125 33.094 14.727 1 46.25 75 LYS B O 1
ATOM 2800 N N . MET B 1 76 ? -7.453 33.188 13.25 1 45.03 76 MET B N 1
ATOM 2801 C CA . MET B 1 76 ? -6.488 32.938 14.312 1 45.03 76 MET B CA 1
ATOM 2802 C C . MET B 1 76 ? -6.367 34.125 15.242 1 45.03 76 MET B C 1
ATOM 2804 O O . MET B 1 76 ? -5.707 35.125 14.906 1 45.03 76 MET B O 1
ATOM 2808 N N . GLN B 1 77 ? -7.227 34.625 15.797 1 42.78 77 GLN B N 1
ATOM 2809 C CA . GLN B 1 77 ? -6.656 35.094 17.062 1 42.78 77 GLN B CA 1
ATOM 2810 C C . GLN B 1 77 ? -5.48 34.219 17.484 1 42.78 77 GLN B C 1
ATOM 2812 O O . GLN B 1 77 ? -4.402 34.75 17.797 1 42.78 77 GLN B O 1
ATOM 2817 N N . ASN B 1 78 ? -5.648 33.031 18.453 1 42.28 78 ASN B N 1
ATOM 2818 C CA . ASN B 1 78 ? -4.699 32.156 19.125 1 42.28 78 ASN B CA 1
ATOM 2819 C C . ASN B 1 78 ? -3.938 31.281 18.125 1 42.28 78 ASN B C 1
ATOM 2821 O O . ASN B 1 78 ? -4.508 30.812 17.141 1 42.28 78 ASN B O 1
ATOM 2825 N N . ASN B 1 79 ? -2.586 31.422 17.766 1 50.19 79 ASN B N 1
ATOM 2826 C CA . ASN B 1 79 ? -1.482 30.703 17.125 1 50.19 79 ASN B CA 1
ATOM 2827 C C . ASN B 1 79 ? -1.745 29.203 17.078 1 50.19 79 ASN B C 1
ATOM 2829 O O . ASN B 1 79 ? -0.826 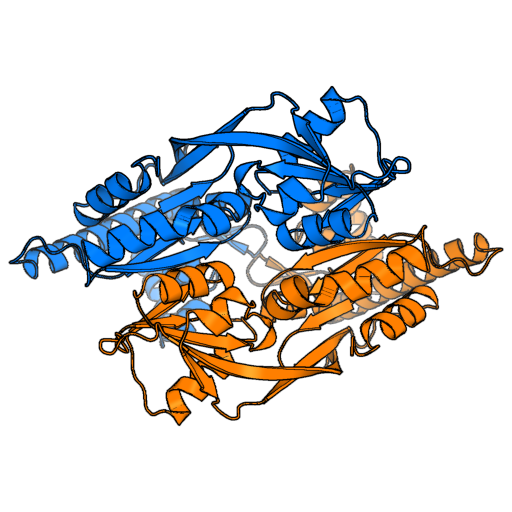28.406 17.266 1 50.19 79 ASN B O 1
ATOM 2833 N N . ALA B 1 80 ? -2.941 28.75 17.141 1 64.06 80 ALA B N 1
ATOM 2834 C CA . ALA B 1 80 ? -3.262 27.344 17.375 1 64.06 80 ALA B CA 1
ATOM 2835 C C . ALA B 1 80 ? -3.084 26.516 16.094 1 64.06 80 ALA B C 1
ATOM 2837 O O . ALA B 1 80 ? -3.596 26.891 15.039 1 64.06 80 ALA B O 1
ATOM 2838 N N . VAL B 1 81 ? -1.982 25.812 15.844 1 81.56 81 VAL B N 1
ATOM 2839 C CA . VAL B 1 81 ? -1.772 24.766 14.844 1 81.56 81 VAL B CA 1
ATOM 2840 C C . VAL B 1 81 ? -3.006 23.875 14.766 1 81.56 81 VAL B C 1
ATOM 2842 O O . VAL B 1 81 ? -3.299 23.125 15.695 1 81.56 81 VAL B O 1
ATOM 2845 N N . ALA B 1 82 ? -3.84 24.219 13.672 1 85.88 82 ALA B N 1
ATOM 2846 C CA . ALA B 1 82 ? -5.09 23.469 13.508 1 85.88 82 ALA B CA 1
ATOM 2847 C C . ALA B 1 82 ? -5.383 23.219 12.039 1 85.88 82 ALA B C 1
ATOM 2849 O O . ALA B 1 82 ? -4.68 23.719 11.156 1 85.88 82 ALA B O 1
ATOM 2850 N N . GLY B 1 83 ? -6.445 22.328 11.789 1 89.38 83 GLY B N 1
ATOM 2851 C CA . GLY B 1 83 ? -6.867 22.062 10.422 1 89.38 83 GLY B CA 1
ATOM 2852 C C . GLY B 1 83 ? -6.324 20.75 9.891 1 89.38 83 GLY B C 1
ATOM 2853 O O . GLY B 1 83 ? -5.969 19.844 10.656 1 89.38 83 GLY B O 1
ATOM 2854 N N . ASP B 1 84 ? -6.355 20.656 8.5 1 90.88 84 ASP B N 1
ATOM 2855 C CA . ASP B 1 84 ? -5.996 19.406 7.855 1 90.88 84 ASP B CA 1
ATOM 2856 C C . ASP B 1 84 ? -4.605 19.484 7.227 1 90.88 84 ASP B C 1
ATOM 2858 O O . ASP B 1 84 ? -4.199 20.531 6.742 1 90.88 84 ASP B O 1
ATOM 2862 N N . LEU B 1 85 ? -3.904 18.5 7.328 1 94.81 85 LEU B N 1
ATOM 2863 C CA . LEU B 1 85 ? -2.613 18.328 6.672 1 94.81 85 LEU B CA 1
ATOM 2864 C C . LEU B 1 85 ? -2.518 16.969 6.008 1 94.81 85 LEU B C 1
ATOM 2866 O O . LEU B 1 85 ? -2.943 15.961 6.582 1 94.81 85 LEU B O 1
ATOM 2870 N N . LYS B 1 86 ? -2.018 16.922 4.812 1 97.31 86 LYS B N 1
ATOM 2871 C CA . LYS B 1 86 ? -1.817 15.664 4.094 1 97.31 86 LYS B CA 1
ATOM 2872 C C . LYS B 1 86 ? -0.345 15.266 4.09 1 97.31 86 LYS B C 1
ATOM 2874 O O . LYS B 1 86 ? 0.496 15.977 3.537 1 97.31 86 LYS B O 1
ATOM 2879 N N . LEU B 1 87 ? -0.089 14.148 4.648 1 98.44 87 LEU B N 1
ATOM 2880 C CA . LEU B 1 87 ? 1.271 13.625 4.746 1 98.44 87 LEU B CA 1
ATOM 2881 C C . LEU B 1 87 ? 1.433 12.367 3.902 1 98.44 87 LEU B C 1
ATOM 2883 O O . LEU B 1 87 ? 0.641 11.43 4.02 1 98.44 87 LEU B O 1
ATOM 2887 N N . GLY B 1 88 ? 2.385 12.375 2.936 1 98.62 88 GLY B N 1
ATOM 2888 C CA . GLY B 1 88 ? 2.795 11.172 2.227 1 98.62 88 GLY B CA 1
ATOM 2889 C C . GLY B 1 88 ? 4.035 10.523 2.814 1 98.62 88 GLY B C 1
ATOM 2890 O O . GLY B 1 88 ? 4.961 11.219 3.242 1 98.62 88 GLY B O 1
ATOM 2891 N N . SER B 1 89 ? 4.039 9.195 2.848 1 98.38 89 SER B N 1
ATOM 2892 C CA . SER B 1 89 ? 5.223 8.508 3.35 1 98.38 89 SER B CA 1
ATOM 2893 C C . SER B 1 89 ? 5.453 7.191 2.615 1 98.38 89 SER B C 1
ATOM 2895 O O . SER B 1 89 ? 4.5 6.547 2.176 1 98.38 89 SER B O 1
ATOM 2897 N N . SER B 1 90 ? 6.723 6.867 2.48 1 97.56 90 SER B N 1
ATOM 2898 C CA . SER B 1 90 ? 7.043 5.504 2.061 1 97.56 90 SER B CA 1
ATOM 2899 C C . SER B 1 90 ? 6.574 4.484 3.088 1 97.56 90 SER B C 1
ATOM 2901 O O . SER B 1 90 ? 6.336 4.828 4.25 1 97.56 90 SER B O 1
ATOM 2903 N N . PHE B 1 91 ? 6.457 3.281 2.68 1 96.19 91 PHE B N 1
ATOM 2904 C CA . PHE B 1 91 ? 5.914 2.242 3.547 1 96.19 91 PHE B CA 1
ATOM 2905 C C . PHE B 1 91 ? 6.844 1.979 4.727 1 96.19 91 PHE B C 1
ATOM 2907 O O . PHE B 1 91 ? 6.391 1.857 5.863 1 96.19 91 PHE B O 1
ATOM 2914 N N . THR B 1 92 ? 8.141 1.891 4.477 1 95.81 92 THR B N 1
ATOM 2915 C CA . THR B 1 92 ? 9.086 1.556 5.535 1 95.81 92 THR B CA 1
ATOM 2916 C C . THR B 1 92 ? 8.992 2.562 6.68 1 95.81 92 THR B C 1
ATOM 2918 O O . THR B 1 92 ? 8.789 2.184 7.836 1 95.81 92 THR B O 1
ATOM 2921 N N . PHE B 1 93 ? 9.094 3.795 6.355 1 96.12 93 PHE B N 1
ATOM 2922 C CA . PHE B 1 93 ? 9.023 4.812 7.398 1 96.12 93 PHE B CA 1
ATOM 2923 C C . PHE B 1 93 ? 7.625 4.891 7.988 1 96.12 93 PHE B C 1
ATOM 2925 O O . PHE B 1 93 ? 7.461 4.949 9.211 1 96.12 93 PHE B O 1
ATOM 2932 N N . GLY B 1 94 ? 6.613 4.875 7.16 1 96.88 94 GLY B N 1
ATOM 2933 C CA . GLY B 1 94 ? 5.227 5.031 7.559 1 96.88 94 GLY B CA 1
ATOM 2934 C C . GLY B 1 94 ? 4.758 3.959 8.523 1 96.88 94 GLY B C 1
ATOM 2935 O O . GLY B 1 94 ? 4.102 4.258 9.523 1 96.88 94 GLY B O 1
ATOM 2936 N N . GLU B 1 95 ? 5.137 2.762 8.266 1 94.06 95 GLU B N 1
ATOM 2937 C CA . GLU B 1 95 ? 4.609 1.637 9.031 1 94.06 95 GLU B CA 1
ATOM 2938 C C . GLU B 1 95 ? 5.418 1.415 10.305 1 94.06 95 GLU B C 1
ATOM 2940 O O . GLU B 1 95 ? 4.883 0.952 11.32 1 94.06 95 GLU B O 1
ATOM 2945 N N . TYR B 1 96 ? 6.633 1.894 10.289 1 90.56 96 TYR B N 1
ATOM 2946 C CA . TYR B 1 96 ? 7.473 1.405 11.375 1 90.56 96 TYR B CA 1
ATOM 2947 C C . TYR B 1 96 ? 8.008 2.561 12.219 1 90.56 96 TYR B C 1
ATOM 2949 O O . TYR B 1 96 ? 8.508 2.352 13.328 1 90.56 96 TYR B O 1
ATOM 2957 N N . ARG B 1 97 ? 7.859 3.799 11.742 1 91.94 97 ARG B N 1
ATOM 2958 C CA . ARG B 1 97 ? 8.477 4.883 12.492 1 91.94 97 ARG B CA 1
ATOM 2959 C C . ARG B 1 97 ? 7.516 6.055 12.664 1 91.94 97 ARG B C 1
ATOM 2961 O O . ARG B 1 97 ? 7.559 6.758 13.672 1 91.94 97 ARG B O 1
ATOM 2968 N N . LEU B 1 98 ? 6.59 6.223 11.82 1 96.56 98 LEU B N 1
ATOM 2969 C CA . LEU B 1 98 ? 5.836 7.465 11.664 1 96.56 98 LEU B CA 1
ATOM 2970 C C . LEU B 1 98 ? 4.871 7.656 12.836 1 96.56 98 LEU B C 1
ATOM 2972 O O . LEU B 1 98 ? 4.547 8.789 13.195 1 96.56 98 LEU B O 1
ATOM 2976 N N . SER B 1 99 ? 4.383 6.602 13.461 1 95.75 99 SER B N 1
ATOM 2977 C CA . SER B 1 99 ? 3.361 6.684 14.5 1 95.75 99 SER B CA 1
ATOM 2978 C C . SER B 1 99 ? 3.838 7.523 15.68 1 95.75 99 SER B C 1
ATOM 2980 O O . SER B 1 99 ? 3.051 8.242 16.297 1 95.75 99 SER B O 1
ATOM 2982 N N . ARG B 1 100 ? 5.094 7.461 15.938 1 93 100 ARG B N 1
ATOM 2983 C CA . ARG B 1 100 ? 5.652 8.234 17.047 1 93 100 ARG B CA 1
ATOM 2984 C C . ARG B 1 100 ? 5.52 9.727 16.797 1 93 100 ARG B C 1
ATOM 2986 O O . ARG B 1 100 ? 5.086 10.477 17.672 1 93 100 ARG B O 1
ATOM 2993 N N . GLN B 1 101 ? 5.902 10.125 15.633 1 95.56 101 GLN B N 1
ATOM 2994 C CA . GLN B 1 101 ? 5.812 11.539 15.266 1 95.56 101 GLN B CA 1
ATOM 2995 C C . GLN B 1 101 ? 4.359 12 15.219 1 95.56 101 GLN B C 1
ATOM 2997 O O . GLN B 1 101 ? 4.039 13.102 15.664 1 95.56 101 GLN B O 1
ATOM 3002 N N . LEU B 1 102 ? 3.51 11.156 14.672 1 96.56 102 LEU B N 1
ATOM 3003 C CA . LEU B 1 102 ? 2.098 11.508 14.57 1 96.56 102 LEU B CA 1
ATOM 3004 C C . LEU B 1 102 ? 1.475 11.656 15.953 1 96.56 102 LEU B C 1
ATOM 3006 O O . LEU B 1 102 ? 0.643 12.539 16.172 1 96.56 102 LEU B O 1
ATOM 3010 N N . THR B 1 103 ? 1.854 10.781 16.859 1 93.75 103 THR B N 1
ATOM 3011 C CA . THR B 1 103 ? 1.349 10.852 18.234 1 93.75 103 THR B CA 1
ATOM 3012 C C . THR B 1 103 ? 1.788 12.141 18.906 1 93.75 103 THR B C 1
ATOM 3014 O O . THR B 1 103 ? 0.986 12.812 19.562 1 93.75 103 THR B O 1
ATOM 3017 N N . LYS B 1 104 ? 3.025 12.477 18.734 1 93.12 104 LYS B N 1
ATOM 3018 C CA . LYS B 1 104 ? 3.533 13.734 19.281 1 93.12 104 LYS B CA 1
ATOM 3019 C C . LYS B 1 104 ? 2.764 14.93 18.734 1 93.12 104 LYS B C 1
ATOM 3021 O O . LYS B 1 104 ? 2.393 15.836 19.484 1 93.12 104 LYS B O 1
ATOM 3026 N N . LEU B 1 105 ? 2.523 14.922 17.469 1 94.44 105 LEU B N 1
ATOM 3027 C CA . LEU B 1 105 ? 1.802 16.016 16.828 1 94.44 105 LEU B CA 1
ATOM 3028 C C . LEU B 1 105 ? 0.366 16.094 17.344 1 94.44 105 LEU B C 1
ATOM 3030 O O . LEU B 1 105 ? -0.158 17.188 17.578 1 94.44 105 LEU B O 1
ATOM 3034 N N . ALA B 1 106 ? -0.223 14.945 17.531 1 91.19 106 ALA B N 1
ATOM 3035 C CA . ALA B 1 106 ? -1.597 14.898 18.016 1 91.19 106 ALA B CA 1
ATOM 3036 C C . ALA B 1 106 ? -1.686 15.453 19.438 1 91.19 106 ALA B C 1
ATOM 3038 O O . ALA B 1 106 ? -2.666 16.109 19.797 1 91.19 106 ALA B O 1
ATOM 3039 N N . GLN B 1 107 ? -0.704 15.211 20.219 1 87.56 107 GLN B N 1
ATOM 3040 C CA . GLN B 1 107 ? -0.666 15.68 21.609 1 87.56 107 GLN B CA 1
ATOM 3041 C C . GLN B 1 107 ? -0.394 17.188 21.656 1 87.56 107 GLN B C 1
ATOM 3043 O O . GLN B 1 107 ? -1.014 17.906 22.453 1 87.56 107 GLN B O 1
ATOM 3048 N N . MET B 1 108 ? 0.493 17.641 20.828 1 88.88 108 MET B N 1
ATOM 3049 C CA . MET B 1 108 ? 0.895 19.047 20.812 1 88.88 108 MET B CA 1
ATOM 3050 C C . MET B 1 108 ? -0.189 19.922 20.188 1 88.88 108 MET B C 1
ATOM 3052 O O . MET B 1 108 ? -0.403 21.047 20.609 1 88.88 108 MET B O 1
ATOM 3056 N N . TYR B 1 109 ? -0.8 19.344 19.156 1 91.69 109 TYR B N 1
ATOM 3057 C CA . TYR B 1 109 ? -1.781 20.094 18.391 1 91.69 109 TYR B CA 1
ATOM 3058 C C . TYR B 1 109 ? -3.064 19.297 18.203 1 91.69 109 TYR B C 1
ATOM 3060 O O . TYR B 1 109 ? -3.324 18.766 17.125 1 91.69 109 TYR B O 1
ATOM 3068 N N . PRO B 1 110 ? -3.984 19.328 19.141 1 86.94 110 PRO B N 1
ATOM 3069 C CA . PRO B 1 110 ? -5.176 18.484 19.125 1 86.94 110 PRO B CA 1
ATOM 3070 C C . PRO B 1 110 ? -6.148 18.828 18 1 86.94 110 PRO B C 1
ATOM 3072 O O . PRO B 1 110 ? -6.992 18 17.641 1 86.94 110 PRO B O 1
ATOM 3075 N N . GLU B 1 111 ? -6.016 20.047 17.453 1 88.44 111 GLU B N 1
ATOM 3076 C CA . GLU B 1 111 ? -6.953 20.469 16.406 1 88.44 111 GLU B CA 1
ATOM 3077 C C . GLU B 1 111 ? -6.363 20.266 15.023 1 88.44 111 GLU B C 1
ATOM 3079 O O . GLU B 1 111 ? -6.969 20.641 14.016 1 88.44 111 GLU B O 1
ATOM 3084 N N . LEU B 1 112 ? -5.156 19.672 15.023 1 92.19 112 LEU B N 1
ATOM 3085 C CA . LEU B 1 112 ? -4.516 19.328 13.766 1 92.19 112 LEU B CA 1
ATOM 3086 C C . LEU B 1 112 ? -4.875 17.906 13.344 1 92.19 112 LEU B C 1
ATOM 3088 O O . LEU B 1 112 ? -4.73 16.969 14.133 1 92.19 112 LEU B O 1
ATOM 3092 N N . HIS B 1 113 ? -5.445 17.781 12.141 1 92.88 113 HIS B N 1
ATOM 3093 C CA . HIS B 1 113 ? -5.809 16.469 11.602 1 92.88 113 HIS B CA 1
ATOM 3094 C C . HIS B 1 113 ? -4.918 16.094 10.422 1 92.88 113 HIS B C 1
ATOM 3096 O O . HIS B 1 113 ? -5 16.703 9.352 1 92.88 113 HIS B O 1
ATOM 3102 N N . ILE B 1 114 ? -4.102 15.062 10.664 1 96.44 114 ILE B N 1
ATOM 3103 C CA . ILE B 1 114 ? -3.123 14.68 9.656 1 96.44 114 ILE B CA 1
ATOM 3104 C C . ILE B 1 114 ? -3.605 13.438 8.914 1 96.44 114 ILE B C 1
ATOM 3106 O O . ILE B 1 114 ? -3.676 12.352 9.492 1 96.44 114 ILE B O 1
ATOM 3110 N N . HIS B 1 115 ? -3.969 13.625 7.652 1 98.12 115 HIS B N 1
ATOM 3111 C CA . HIS B 1 115 ? -4.277 12.523 6.754 1 98.12 115 HIS B CA 1
ATOM 3112 C C . HIS B 1 115 ? -3.01 11.93 6.145 1 98.12 115 HIS B C 1
ATOM 3114 O O . HIS B 1 115 ? -2.156 12.672 5.645 1 98.12 115 HIS B O 1
ATOM 3120 N N . VAL B 1 116 ? -2.875 10.57 6.211 1 98.62 116 VAL B N 1
ATOM 3121 C CA . VAL B 1 116 ? -1.616 9.953 5.809 1 98.62 116 VAL B CA 1
ATOM 3122 C C . VAL B 1 116 ? -1.855 9.016 4.625 1 98.62 116 VAL B C 1
ATOM 3124 O O . VAL B 1 116 ? -2.785 8.211 4.648 1 98.62 116 VAL B O 1
ATOM 3127 N N . HIS B 1 117 ? -1.044 9.172 3.656 1 98.25 117 HIS B N 1
ATOM 3128 C CA . HIS B 1 117 ? -1.043 8.289 2.498 1 98.25 117 HIS B CA 1
ATOM 3129 C C . HIS B 1 117 ? 0.298 7.578 2.348 1 98.25 117 HIS B C 1
ATOM 3131 O O . HIS B 1 117 ? 1.312 8.211 2.047 1 98.25 117 HIS B O 1
ATOM 3137 N N . LEU B 1 118 ? 0.32 6.277 2.555 1 98.31 118 LEU B N 1
ATOM 3138 C CA . LEU B 1 118 ? 1.524 5.48 2.346 1 98.31 118 LEU B CA 1
ATOM 3139 C C . LEU B 1 118 ? 1.568 4.922 0.928 1 98.31 118 LEU B C 1
ATOM 3141 O O . LEU B 1 118 ? 0.551 4.457 0.409 1 98.31 118 LEU B O 1
ATOM 3145 N N . ASP B 1 119 ? 2.715 4.992 0.297 1 97.75 119 ASP B N 1
ATOM 3146 C CA . ASP B 1 119 ? 2.977 4.43 -1.024 1 97.75 119 ASP B CA 1
ATOM 3147 C C . ASP B 1 119 ? 4.477 4.32 -1.287 1 97.75 119 ASP B C 1
ATOM 3149 O O . ASP B 1 119 ? 5.289 4.656 -0.425 1 97.75 119 ASP B O 1
ATOM 3153 N N . ASN B 1 120 ? 4.871 3.748 -2.4 1 96.62 120 ASN B N 1
ATOM 3154 C CA . ASN B 1 120 ? 6.297 3.707 -2.693 1 96.62 120 ASN B CA 1
ATOM 3155 C C . ASN B 1 120 ? 6.859 5.105 -2.947 1 96.62 120 ASN B C 1
ATOM 3157 O O . ASN B 1 120 ? 6.102 6.059 -3.137 1 96.62 120 ASN B O 1
ATOM 3161 N N . SER B 1 121 ? 8.148 5.223 -2.959 1 96.94 121 SER B N 1
ATOM 3162 C CA . SER B 1 121 ? 8.812 6.52 -2.992 1 96.94 121 SER B CA 1
ATOM 3163 C C . SER B 1 121 ? 8.492 7.27 -4.281 1 96.94 121 SER B C 1
ATOM 3165 O O . SER B 1 121 ? 8.258 8.484 -4.258 1 96.94 121 SER B O 1
ATOM 3167 N N . GLU B 1 122 ? 8.484 6.578 -5.367 1 95.94 122 GLU B N 1
ATOM 3168 C CA . GLU B 1 122 ? 8.211 7.227 -6.645 1 95.94 122 GLU B CA 1
ATOM 3169 C C . GLU B 1 122 ? 6.836 7.879 -6.652 1 95.94 122 GLU B C 1
ATOM 3171 O O . GLU B 1 122 ? 6.684 9.016 -7.109 1 95.94 122 GLU B O 1
ATOM 3176 N N . THR B 1 123 ? 5.855 7.184 -6.156 1 96.5 123 THR B N 1
ATOM 3177 C CA . THR B 1 123 ? 4.496 7.711 -6.102 1 96.5 123 THR B CA 1
ATOM 3178 C C . THR B 1 123 ? 4.422 8.914 -5.164 1 96.5 123 THR B C 1
ATOM 3180 O O . THR B 1 123 ? 3.77 9.914 -5.48 1 96.5 123 THR B O 1
ATOM 3183 N N . ILE B 1 124 ? 5.082 8.844 -4.051 1 97.94 124 ILE B N 1
ATOM 3184 C CA . ILE B 1 124 ? 5.062 9.945 -3.094 1 97.94 124 ILE B CA 1
ATOM 3185 C C . ILE B 1 124 ? 5.691 11.188 -3.721 1 97.94 124 ILE B C 1
ATOM 3187 O O . ILE B 1 124 ? 5.184 12.297 -3.553 1 97.94 124 ILE B O 1
ATOM 3191 N N . VAL B 1 125 ? 6.754 11.016 -4.449 1 97.06 125 VAL B N 1
ATOM 3192 C CA . VAL B 1 125 ? 7.414 12.133 -5.125 1 97.06 125 VAL B CA 1
ATOM 3193 C C . VAL B 1 125 ? 6.453 12.773 -6.121 1 97.06 125 VAL B C 1
ATOM 3195 O O . VAL B 1 125 ? 6.344 14 -6.184 1 97.06 125 VAL B O 1
ATOM 3198 N N . GLU B 1 126 ? 5.766 11.906 -6.859 1 95.44 126 GLU B N 1
ATOM 3199 C CA . GLU B 1 126 ? 4.789 12.414 -7.82 1 95.44 126 GLU B CA 1
ATOM 3200 C C . GLU B 1 126 ? 3.678 13.188 -7.121 1 95.44 126 GLU B C 1
ATOM 3202 O O . GLU B 1 126 ? 3.215 14.219 -7.625 1 95.44 126 GLU B O 1
ATOM 3207 N N . GLN B 1 127 ? 3.242 12.734 -5.977 1 95.56 127 GLN B N 1
ATOM 3208 C CA . GLN B 1 127 ? 2.182 13.391 -5.219 1 95.56 127 GLN B CA 1
ATOM 3209 C C . GLN B 1 127 ? 2.645 14.742 -4.691 1 95.56 127 GLN B C 1
ATOM 3211 O O . GLN B 1 127 ? 1.854 15.688 -4.613 1 95.56 127 GLN B O 1
ATOM 3216 N N . ILE B 1 128 ? 3.906 14.852 -4.344 1 95.38 128 ILE B N 1
ATOM 3217 C CA . ILE B 1 128 ? 4.477 16.125 -3.912 1 95.38 128 ILE B CA 1
ATOM 3218 C C . ILE B 1 128 ? 4.535 17.094 -5.094 1 95.38 128 ILE B C 1
ATOM 3220 O O . ILE B 1 128 ? 4.125 18.25 -4.977 1 95.38 128 ILE B O 1
ATOM 3224 N N . LYS B 1 129 ? 4.957 16.562 -6.23 1 91.94 129 LYS B N 1
ATOM 3225 C CA . LYS B 1 129 ? 5.09 17.391 -7.426 1 91.94 129 LYS B CA 1
ATOM 3226 C C . LYS B 1 129 ? 3.742 17.969 -7.852 1 91.94 129 LYS B C 1
ATOM 3228 O O . LYS B 1 129 ? 3.668 19.094 -8.336 1 91.94 129 LYS B O 1
ATOM 3233 N N . ASN B 1 130 ? 2.727 17.156 -7.613 1 86.25 130 ASN B N 1
ATOM 3234 C CA . ASN B 1 130 ? 1.392 17.547 -8.055 1 86.25 130 ASN B CA 1
ATOM 3235 C C . ASN B 1 130 ? 0.578 18.156 -6.91 1 86.25 130 ASN B C 1
ATOM 3237 O O . ASN B 1 130 ? -0.636 18.328 -7.031 1 86.25 130 ASN B O 1
ATOM 3241 N N . ASN B 1 131 ? 1.188 18.328 -5.781 1 86.69 131 ASN B N 1
ATOM 3242 C CA . ASN B 1 131 ? 0.615 18.984 -4.613 1 86.69 131 ASN B CA 1
ATOM 3243 C C . ASN B 1 131 ? -0.58 18.219 -4.062 1 86.69 131 ASN B C 1
ATOM 3245 O O . ASN B 1 131 ? -1.557 18.812 -3.607 1 86.69 131 ASN B O 1
ATOM 3249 N N . ILE B 1 132 ? -0.513 16.938 -4.238 1 90 132 ILE B N 1
ATOM 3250 C CA . ILE B 1 132 ? -1.541 16.062 -3.691 1 90 132 ILE B CA 1
ATOM 3251 C C . ILE B 1 132 ? -1.314 15.875 -2.193 1 90 132 ILE B C 1
ATOM 3253 O O . ILE B 1 132 ? -2.271 15.781 -1.421 1 90 132 ILE B O 1
ATOM 3257 N N . VAL B 1 133 ? -0.023 15.828 -1.78 1 95.81 133 VAL B N 1
ATOM 3258 C CA . VAL B 1 133 ? 0.344 15.836 -0.368 1 95.81 133 VAL B CA 1
ATOM 3259 C C . VAL B 1 133 ? 1.192 17.062 -0.057 1 95.81 133 VAL B C 1
ATOM 3261 O O . VAL B 1 133 ? 1.862 17.609 -0.94 1 95.81 133 VAL B O 1
ATOM 3264 N N . ASP B 1 134 ? 1.112 17.516 1.217 1 94.06 134 ASP B N 1
ATOM 3265 C CA . ASP B 1 134 ? 1.772 18.734 1.647 1 94.06 134 ASP B CA 1
ATOM 3266 C C . ASP B 1 134 ? 3.238 18.484 1.986 1 94.06 134 ASP B C 1
ATOM 3268 O O . ASP B 1 134 ? 4.09 19.344 1.776 1 94.06 134 ASP B O 1
ATOM 3272 N N . VAL B 1 135 ? 3.514 17.359 2.576 1 97.06 135 VAL B N 1
ATOM 3273 C CA . VAL B 1 135 ? 4.844 16.953 3.004 1 97.06 135 VAL B CA 1
ATOM 3274 C C . VAL B 1 135 ? 5.008 15.445 2.799 1 97.06 135 VAL B C 1
ATOM 3276 O O . VAL B 1 135 ? 4.031 14.695 2.863 1 97.06 135 VAL B O 1
ATOM 3279 N N . GLY B 1 136 ? 6.254 15.039 2.391 1 98.06 136 GLY B N 1
ATOM 3280 C CA . GLY B 1 136 ? 6.504 13.633 2.139 1 98.06 136 GLY B CA 1
ATOM 3281 C C . GLY B 1 136 ? 7.738 13.109 2.852 1 98.06 136 GLY B C 1
ATOM 3282 O O . GLY B 1 136 ? 8.609 13.883 3.244 1 98.06 136 GLY B O 1
ATOM 3283 N N . ILE B 1 137 ? 7.781 11.812 3.109 1 97.94 137 ILE B N 1
ATOM 3284 C CA . ILE B 1 137 ? 8.961 11.125 3.631 1 97.94 137 ILE B CA 1
ATOM 3285 C C . ILE B 1 137 ? 9.281 9.914 2.766 1 97.94 137 ILE B C 1
ATOM 3287 O O . ILE B 1 137 ? 8.414 9.055 2.551 1 97.94 137 ILE B O 1
ATOM 3291 N N . VAL B 1 138 ? 10.516 9.883 2.234 1 97.81 138 VAL B N 1
ATOM 3292 C CA . VAL B 1 138 ? 10.883 8.797 1.331 1 97.81 138 VAL B CA 1
ATOM 3293 C C . VAL B 1 138 ? 12.227 8.203 1.75 1 97.81 138 VAL B C 1
ATOM 3295 O O . VAL B 1 138 ? 12.859 8.695 2.684 1 97.81 138 VAL B O 1
ATOM 3298 N N . GLU B 1 139 ? 12.633 7.137 1.068 1 95.75 139 GLU B N 1
ATOM 3299 C CA . GLU B 1 139 ? 13.75 6.312 1.529 1 95.75 139 GLU B CA 1
ATOM 3300 C C . GLU B 1 139 ? 14.977 6.492 0.642 1 95.75 139 GLU B C 1
ATOM 3302 O O . GLU B 1 139 ? 15.867 5.637 0.618 1 95.75 139 GLU B O 1
ATOM 3307 N N . LYS B 1 140 ? 15 7.391 -0.157 1 91.5 140 LYS B N 1
ATOM 3308 C CA . LYS B 1 140 ? 16.156 7.695 -0.994 1 91.5 140 LYS B CA 1
ATOM 3309 C C . LYS B 1 140 ? 16.203 9.18 -1.342 1 91.5 140 LYS B C 1
ATOM 3311 O O . LYS B 1 140 ? 15.188 9.867 -1.291 1 91.5 140 LYS B O 1
ATOM 3316 N N . LYS B 1 141 ? 17.391 9.57 -1.668 1 89.12 141 LYS B N 1
ATOM 3317 C CA . LYS B 1 141 ? 17.531 10.953 -2.102 1 89.12 141 LYS B CA 1
ATOM 3318 C C . LYS B 1 141 ? 16.906 11.172 -3.475 1 89.12 141 LYS B C 1
ATOM 3320 O O . LYS B 1 141 ? 17.062 10.344 -4.375 1 89.12 141 LYS B O 1
ATOM 3325 N N . ILE B 1 142 ? 16.156 12.188 -3.531 1 88.62 142 ILE B N 1
ATOM 3326 C CA . ILE B 1 142 ? 15.492 12.508 -4.789 1 88.62 142 ILE B CA 1
ATOM 3327 C C . ILE B 1 142 ? 16.234 13.633 -5.496 1 88.62 142 ILE B C 1
ATOM 3329 O O . ILE B 1 142 ? 16.438 14.711 -4.93 1 88.62 142 ILE B O 1
ATOM 3333 N N . GLN B 1 143 ? 16.625 13.305 -6.699 1 88.5 143 GLN B N 1
ATOM 3334 C CA . GLN B 1 143 ? 17.281 14.32 -7.527 1 88.5 143 GLN B CA 1
ATOM 3335 C C . GLN B 1 143 ? 16.297 14.93 -8.516 1 88.5 143 GLN B C 1
ATOM 3337 O O . GLN B 1 143 ? 16.188 14.477 -9.656 1 88.5 143 GLN B O 1
ATOM 3342 N N . ASN B 1 144 ? 15.609 15.836 -8.125 1 89.56 144 ASN B N 1
ATOM 3343 C CA . ASN B 1 144 ? 14.633 16.562 -8.914 1 89.56 144 ASN B CA 1
ATOM 3344 C C . ASN B 1 144 ? 14.562 18.031 -8.516 1 89.56 144 ASN B C 1
ATOM 3346 O O . ASN B 1 144 ? 14.492 18.359 -7.324 1 89.56 144 ASN B O 1
ATOM 3350 N N . ASN B 1 145 ? 14.492 18.938 -9.414 1 88.62 145 ASN B N 1
ATOM 3351 C CA . ASN B 1 145 ? 14.586 20.375 -9.164 1 88.62 145 ASN B CA 1
ATOM 3352 C C . ASN B 1 145 ? 13.328 20.906 -8.484 1 88.62 145 ASN B C 1
ATOM 3354 O O . ASN B 1 145 ? 13.344 21.984 -7.906 1 88.62 145 ASN B O 1
ATOM 3358 N N . ALA B 1 146 ? 12.297 20.172 -8.617 1 92.06 146 ALA B N 1
ATOM 3359 C CA . ALA B 1 146 ? 11.047 20.641 -8.031 1 92.06 146 ALA B CA 1
ATOM 3360 C C . ALA B 1 146 ? 10.93 20.203 -6.57 1 92.06 146 ALA B C 1
ATOM 3362 O O . ALA B 1 146 ? 9.992 20.609 -5.871 1 92.06 146 ALA B O 1
ATOM 3363 N N . ILE B 1 147 ? 11.938 19.469 -6.094 1 95.5 147 ILE B N 1
ATOM 3364 C CA . ILE B 1 147 ? 11.805 18.844 -4.781 1 95.5 147 ILE B CA 1
ATOM 3365 C C . ILE B 1 147 ? 12.977 19.25 -3.891 1 95.5 147 ILE B C 1
ATOM 3367 O O . ILE B 1 147 ? 14.133 19.203 -4.312 1 95.5 147 ILE B O 1
ATOM 3371 N N . ILE B 1 148 ? 12.672 19.672 -2.658 1 94.31 148 ILE B N 1
ATOM 3372 C CA . ILE B 1 148 ? 13.664 19.875 -1.608 1 94.31 148 ILE B CA 1
ATOM 3373 C C . ILE B 1 148 ? 13.711 18.625 -0.713 1 94.31 148 ILE B C 1
ATOM 3375 O O . ILE B 1 148 ? 12.68 18.188 -0.208 1 94.31 148 ILE B O 1
ATOM 3379 N N . SER B 1 149 ? 14.867 18.094 -0.529 1 95.75 149 SER B N 1
ATOM 3380 C CA . SER B 1 149 ? 15.055 16.875 0.264 1 95.75 149 SER B CA 1
ATOM 3381 C C . SER B 1 149 ? 15.945 17.156 1.475 1 95.75 149 SER B C 1
ATOM 3383 O O . SER B 1 149 ? 17.031 17.719 1.341 1 95.75 149 SER B O 1
ATOM 3385 N N . THR B 1 150 ? 15.523 16.75 2.682 1 95.12 150 THR B N 1
ATOM 3386 C CA . THR B 1 150 ? 16.281 16.875 3.92 1 95.12 150 THR B CA 1
ATOM 3387 C C . THR B 1 150 ? 16.375 15.516 4.625 1 95.12 150 THR B C 1
ATOM 3389 O O . THR B 1 150 ? 15.359 14.898 4.938 1 95.12 150 THR B O 1
ATOM 3392 N N . PRO B 1 151 ? 17.625 15.047 4.883 1 95.5 151 PRO B N 1
ATOM 3393 C CA . PRO B 1 151 ? 17.734 13.797 5.637 1 95.5 151 PRO B CA 1
ATOM 3394 C C . PRO B 1 151 ? 17.203 13.922 7.066 1 95.5 151 PRO B C 1
ATOM 3396 O O . PRO B 1 151 ? 17.5 14.914 7.746 1 95.5 151 PRO B O 1
ATOM 3399 N N . ILE B 1 152 ? 16.422 12.906 7.543 1 94.94 152 ILE B N 1
ATOM 3400 C CA . ILE B 1 152 ? 15.82 13.07 8.859 1 94.94 152 ILE B CA 1
ATOM 3401 C C . ILE B 1 152 ? 16.156 11.867 9.742 1 94.94 152 ILE B C 1
ATOM 3403 O O . ILE B 1 152 ? 15.992 11.914 10.961 1 94.94 152 ILE B O 1
ATOM 3407 N N . ALA B 1 153 ? 16.562 10.75 9.203 1 93.88 153 ALA B N 1
ATOM 3408 C CA . ALA B 1 153 ? 16.891 9.555 9.992 1 93.88 153 ALA B CA 1
ATOM 3409 C C . ALA B 1 153 ? 17.797 8.609 9.211 1 93.88 153 ALA B C 1
ATOM 3411 O O . ALA B 1 153 ? 17.656 8.477 7.992 1 93.88 153 ALA B O 1
ATOM 3412 N N . GLN B 1 154 ? 18.625 7.922 9.922 1 94.25 154 GLN B N 1
ATOM 3413 C CA . GLN B 1 154 ? 19.5 6.918 9.32 1 94.25 154 GLN B CA 1
ATOM 3414 C C . GLN B 1 154 ? 18.859 5.535 9.352 1 94.25 154 GLN B C 1
ATOM 3416 O O . GLN B 1 154 ? 18.031 5.25 10.227 1 94.25 154 GLN B O 1
ATOM 3421 N N . ASP B 1 155 ? 19.203 4.734 8.383 1 95.19 155 ASP B N 1
ATOM 3422 C CA . ASP B 1 155 ? 18.703 3.363 8.266 1 95.19 155 ASP B CA 1
ATOM 3423 C C . ASP B 1 155 ? 19.781 2.441 7.695 1 95.19 155 ASP B C 1
ATOM 3425 O O . ASP B 1 155 ? 20.797 2.908 7.188 1 95.19 155 ASP B O 1
ATOM 3429 N N . GLU B 1 156 ? 19.609 1.177 7.984 1 97.12 156 GLU B N 1
ATOM 3430 C CA . GLU B 1 156 ? 20.531 0.154 7.484 1 97.12 156 GLU B CA 1
ATOM 3431 C C . GLU B 1 156 ? 19.781 -0.934 6.723 1 97.12 156 GLU B C 1
ATOM 3433 O O . GLU B 1 156 ? 18.641 -1.263 7.059 1 97.12 156 GLU B O 1
ATOM 3438 N N . ILE B 1 157 ? 20.453 -1.429 5.699 1 98.12 157 ILE B N 1
ATOM 3439 C CA . ILE B 1 157 ? 19.891 -2.504 4.891 1 98.12 157 ILE B CA 1
ATOM 3440 C C . ILE B 1 157 ? 20.562 -3.828 5.254 1 98.12 157 ILE B C 1
ATOM 3442 O O . ILE B 1 157 ? 21.781 -3.902 5.359 1 98.12 157 ILE B O 1
ATOM 3446 N N . VAL B 1 158 ? 19.812 -4.91 5.438 1 98.5 158 VAL B N 1
ATOM 3447 C CA . VAL B 1 158 ? 20.312 -6.207 5.867 1 98.5 158 VAL B CA 1
ATOM 3448 C C . VAL B 1 158 ? 19.703 -7.312 5.012 1 98.5 158 VAL B C 1
ATOM 3450 O O . VAL B 1 158 ? 18.641 -7.129 4.418 1 98.5 158 VAL B O 1
ATOM 3453 N N . LEU B 1 159 ? 20.375 -8.383 4.922 1 98.06 159 LEU B N 1
ATOM 3454 C CA . LEU B 1 159 ? 19.844 -9.594 4.32 1 98.06 159 LEU B CA 1
ATOM 3455 C C . LEU B 1 159 ? 19.203 -10.492 5.375 1 98.06 159 LEU B C 1
ATOM 3457 O O . LEU B 1 159 ? 19.766 -10.672 6.461 1 98.06 159 LEU B O 1
ATOM 3461 N N . ILE B 1 160 ? 18 -11 5.102 1 97.81 160 ILE B N 1
ATOM 3462 C CA . ILE B 1 160 ? 17.344 -11.906 6.031 1 97.81 160 ILE B CA 1
ATOM 3463 C C . ILE B 1 160 ? 17.078 -13.25 5.348 1 97.81 160 ILE B C 1
ATOM 3465 O O . ILE B 1 160 ? 16.766 -13.297 4.156 1 97.81 160 ILE B O 1
ATOM 3469 N N . LYS B 1 161 ? 17.266 -14.289 6.035 1 96.31 161 LYS B N 1
ATOM 3470 C CA . LYS B 1 161 ? 16.953 -15.656 5.613 1 96.31 161 LYS B CA 1
ATOM 3471 C C . LYS B 1 161 ? 16.625 -16.531 6.816 1 96.31 161 LYS B C 1
ATOM 3473 O O . LYS B 1 161 ? 16.922 -16.188 7.957 1 96.31 161 LYS B O 1
ATOM 3478 N N . LYS B 1 162 ? 15.906 -17.609 6.598 1 94.06 162 LYS B N 1
ATOM 3479 C CA . LYS B 1 162 ? 15.656 -18.562 7.676 1 94.06 162 LYS B CA 1
ATOM 3480 C C . LYS B 1 162 ? 16.953 -19.188 8.18 1 94.06 162 LYS B C 1
ATOM 3482 O O . LYS B 1 162 ? 17.844 -19.484 7.387 1 94.06 162 LYS B O 1
ATOM 3487 N N . LYS B 1 163 ? 17.234 -19.328 9.492 1 89.5 163 LYS B N 1
ATOM 3488 C CA . LYS B 1 163 ? 18.453 -19.859 10.117 1 89.5 163 LYS B CA 1
ATOM 3489 C C . LYS B 1 163 ? 18.766 -21.266 9.609 1 89.5 163 LYS B C 1
ATOM 3491 O O . LYS B 1 163 ? 19.922 -21.656 9.547 1 89.5 163 LYS B O 1
ATOM 3496 N N . SER B 1 164 ? 17.953 -22.016 9.141 1 72.19 164 SER B N 1
ATOM 3497 C CA . SER B 1 164 ? 18.25 -23.406 8.828 1 72.19 164 SER B CA 1
ATOM 3498 C C . SER B 1 164 ? 19.203 -23.516 7.645 1 72.19 164 SER B C 1
ATOM 3500 O O . SER B 1 164 ? 19.312 -22.594 6.836 1 72.19 164 SER B O 1
ATOM 3502 N N . SER B 1 165 ? 20.188 -24.438 7.703 1 56.34 165 SER B N 1
ATOM 3503 C CA . SER B 1 165 ? 21.281 -24.797 6.809 1 56.34 165 SER B CA 1
ATOM 3504 C C . SER B 1 165 ? 20.844 -24.781 5.352 1 56.34 165 SER B C 1
ATOM 3506 O O . SER B 1 165 ? 21.656 -24.641 4.445 1 56.34 165 SER B O 1
ATOM 3508 N N . SER B 1 166 ? 19.672 -25.078 5.027 1 57.84 166 SER B N 1
ATOM 3509 C CA . SER B 1 166 ? 19.312 -25.297 3.631 1 57.84 166 SER B CA 1
ATOM 3510 C C . SER B 1 166 ? 18.672 -24.047 3.023 1 57.84 166 SER B C 1
ATOM 3512 O O . SER B 1 166 ? 17.844 -24.156 2.113 1 57.84 166 SER B O 1
ATOM 3514 N N . SER B 1 167 ? 19.203 -22.922 3.529 1 61.5 167 SER B N 1
ATOM 3515 C CA . SER B 1 167 ? 18.484 -21.734 3.076 1 61.5 167 SER B CA 1
ATOM 3516 C C . SER B 1 167 ? 18.578 -21.578 1.562 1 61.5 167 SER B C 1
ATOM 3518 O O . SER B 1 167 ? 19.656 -21.75 0.985 1 61.5 167 SER B O 1
ATOM 3520 N N . ASN B 1 168 ? 17.438 -21.562 0.895 1 69.75 168 ASN B N 1
ATOM 3521 C CA . ASN B 1 168 ? 17.219 -21.406 -0.541 1 69.75 168 ASN B CA 1
ATOM 3522 C C . ASN B 1 168 ? 17.531 -20 -1.011 1 69.75 168 ASN B C 1
ATOM 3524 O O . ASN B 1 168 ? 16.766 -19.062 -0.75 1 69.75 168 ASN B O 1
ATOM 3528 N N . LEU B 1 169 ? 18.828 -19.812 -1.413 1 84 169 LEU B N 1
ATOM 3529 C CA . LEU B 1 169 ? 19.203 -18.516 -1.981 1 84 169 LEU B CA 1
ATOM 3530 C C . LEU B 1 169 ? 18.844 -18.438 -3.459 1 84 169 LEU B C 1
ATOM 3532 O O . LEU B 1 169 ? 19.359 -17.609 -4.195 1 84 169 LEU B O 1
ATOM 3536 N N . GLU B 1 170 ? 17.938 -19.312 -3.754 1 89.81 170 GLU B N 1
ATOM 3537 C CA . GLU B 1 170 ? 17.547 -19.375 -5.16 1 89.81 170 GLU B CA 1
ATOM 3538 C C . GLU B 1 170 ? 16.484 -18.328 -5.492 1 89.81 170 GLU B C 1
ATOM 3540 O O . GLU B 1 170 ? 16.375 -17.891 -6.637 1 89.81 170 GLU B O 1
ATOM 3545 N N . THR B 1 171 ? 15.75 -18 -4.492 1 95.12 171 THR B N 1
ATOM 3546 C CA . THR B 1 171 ? 14.672 -17.047 -4.699 1 95.12 171 THR B CA 1
ATOM 3547 C C . THR B 1 171 ? 14.828 -15.836 -3.775 1 95.12 171 THR B C 1
ATOM 3549 O O . THR B 1 171 ? 15.039 -15.992 -2.572 1 95.12 171 THR B O 1
ATOM 3552 N N . CYS B 1 172 ? 14.773 -14.648 -4.344 1 97.38 172 CYS B N 1
ATOM 3553 C CA . CYS B 1 172 ? 14.805 -13.406 -3.576 1 97.38 172 CYS B CA 1
ATOM 3554 C C . CYS B 1 172 ? 13.484 -12.648 -3.711 1 97.38 172 CYS B C 1
ATOM 3556 O O . CYS B 1 172 ? 13.039 -12.367 -4.824 1 97.38 172 CYS B O 1
ATOM 3558 N N . PHE B 1 173 ? 12.875 -12.453 -2.574 1 98.06 173 PHE B N 1
ATOM 3559 C CA . PHE B 1 173 ? 11.703 -11.594 -2.568 1 98.06 173 PHE B CA 1
ATOM 3560 C C . PHE B 1 173 ? 12.109 -10.125 -2.543 1 98.06 173 PHE B C 1
ATOM 3562 O O . PHE B 1 173 ? 12.836 -9.695 -1.647 1 98.06 173 PHE B O 1
ATOM 3569 N N . ILE B 1 174 ? 11.617 -9.359 -3.488 1 98.25 174 ILE B N 1
ATOM 3570 C CA . ILE B 1 174 ? 12.086 -7.988 -3.676 1 98.25 174 ILE B CA 1
ATOM 3571 C C . ILE B 1 174 ? 10.891 -7.055 -3.857 1 98.25 174 ILE B C 1
ATOM 3573 O O . ILE B 1 174 ? 9.805 -7.492 -4.242 1 98.25 174 ILE B O 1
ATOM 3577 N N . ARG B 1 175 ? 11.094 -5.773 -3.506 1 98.25 175 ARG B N 1
ATOM 3578 C CA . ARG B 1 175 ? 10.07 -4.754 -3.686 1 98.25 175 ARG B CA 1
ATOM 3579 C C . ARG B 1 175 ? 9.922 -4.375 -5.156 1 98.25 175 ARG B C 1
ATOM 3581 O O . ARG B 1 175 ? 10.75 -4.758 -5.984 1 98.25 175 ARG B O 1
ATOM 3588 N N . GLU B 1 176 ? 8.93 -3.697 -5.504 1 97.31 176 GLU B N 1
ATOM 3589 C CA . GLU B 1 176 ? 8.594 -3.295 -6.867 1 97.31 176 GLU B CA 1
ATOM 3590 C C . GLU B 1 176 ? 9.445 -2.117 -7.324 1 97.31 176 GLU B C 1
ATOM 3592 O O . GLU B 1 176 ? 10.023 -1.405 -6.5 1 97.31 176 GLU B O 1
ATOM 3597 N N . GLN B 1 177 ? 9.492 -1.946 -8.641 1 94.75 177 GLN B N 1
ATOM 3598 C CA . GLN B 1 177 ? 10.086 -0.727 -9.18 1 94.75 177 GLN B CA 1
ATOM 3599 C C . GLN B 1 177 ? 9.383 0.513 -8.633 1 94.75 177 GLN B C 1
ATOM 3601 O O . GLN B 1 177 ? 8.156 0.538 -8.523 1 94.75 177 GLN B O 1
ATOM 3606 N N . GLY B 1 178 ? 10.141 1.507 -8.25 1 94.75 178 GLY B N 1
ATOM 3607 C CA . GLY B 1 178 ? 9.602 2.715 -7.645 1 94.75 178 GLY B CA 1
ATOM 3608 C C . GLY B 1 178 ? 9.75 2.744 -6.137 1 94.75 178 GLY B C 1
ATOM 3609 O O . GLY B 1 178 ? 9.641 3.805 -5.516 1 94.75 178 GLY B O 1
ATOM 3610 N N . SER B 1 179 ? 9.867 1.531 -5.57 1 96.44 179 SER B N 1
ATOM 3611 C CA . SER B 1 179 ? 10.148 1.46 -4.141 1 96.44 179 SER B CA 1
ATOM 3612 C C . SER B 1 179 ? 11.516 2.049 -3.818 1 96.44 179 SER B C 1
ATOM 3614 O O . SER B 1 179 ? 12.492 1.786 -4.52 1 96.44 179 SER B O 1
ATOM 3616 N N . GLY B 1 180 ? 11.602 2.791 -2.773 1 95.69 180 GLY B N 1
ATOM 3617 C CA . GLY B 1 180 ? 12.883 3.283 -2.305 1 95.69 180 GLY B CA 1
ATOM 3618 C C . GLY B 1 180 ? 13.812 2.176 -1.846 1 95.69 180 GLY B C 1
ATOM 3619 O O . GLY B 1 180 ? 15.039 2.311 -1.929 1 95.69 180 GLY B O 1
ATOM 3620 N N . THR B 1 181 ? 13.25 1.062 -1.384 1 96.94 181 THR B N 1
ATOM 3621 C CA . THR B 1 181 ? 14.031 -0.063 -0.883 1 96.94 181 THR B CA 1
ATOM 3622 C C . THR B 1 181 ? 14.609 -0.881 -2.037 1 96.94 181 THR B C 1
ATOM 3624 O O . THR B 1 181 ? 15.648 -1.523 -1.894 1 96.94 181 THR B O 1
ATOM 3627 N N . ARG B 1 182 ? 13.953 -0.856 -3.203 1 97.12 182 ARG B N 1
ATOM 3628 C CA . ARG B 1 182 ? 14.312 -1.686 -4.348 1 97.12 182 ARG B CA 1
ATOM 3629 C C . ARG B 1 182 ? 15.75 -1.43 -4.781 1 97.12 182 ARG B C 1
ATOM 3631 O O . ARG B 1 182 ? 16.5 -2.371 -5.031 1 97.12 182 ARG B O 1
ATOM 3638 N N . VAL B 1 183 ? 16.172 -0.181 -4.801 1 94.5 183 VAL B N 1
ATOM 3639 C CA . VAL B 1 183 ? 17.516 0.189 -5.246 1 94.5 183 VAL B CA 1
ATOM 3640 C C . VAL B 1 183 ? 18.547 -0.441 -4.324 1 94.5 183 VAL B C 1
ATOM 3642 O O . VAL B 1 183 ? 19.578 -0.943 -4.789 1 94.5 183 VAL B O 1
ATOM 3645 N N . TYR B 1 184 ? 18.266 -0.468 -3.143 1 96.81 184 TYR B N 1
ATOM 3646 C CA . TYR B 1 184 ? 19.219 -0.988 -2.17 1 96.81 184 TYR B CA 1
ATOM 3647 C C . TYR B 1 184 ? 19.219 -2.512 -2.166 1 96.81 184 TYR B C 1
ATOM 3649 O O . TYR B 1 184 ? 20.234 -3.139 -1.878 1 96.81 184 TYR B O 1
ATOM 3657 N N . GLN B 1 185 ? 18.031 -3.088 -2.422 1 97.94 185 GLN B N 1
ATOM 3658 C CA . GLN B 1 185 ? 18 -4.535 -2.598 1 97.94 185 GLN B CA 1
ATOM 3659 C C . GLN B 1 185 ? 18.891 -4.969 -3.748 1 97.94 185 GLN B C 1
ATOM 3661 O O . GLN B 1 185 ? 19.672 -5.922 -3.615 1 97.94 185 GLN B O 1
ATOM 3666 N N . GLU B 1 186 ? 18.812 -4.215 -4.836 1 97.19 186 GLU B N 1
ATOM 3667 C CA . GLU B 1 186 ? 19.641 -4.52 -5.996 1 97.19 186 GLU B CA 1
ATOM 3668 C C . GLU B 1 186 ? 21.109 -4.305 -5.691 1 97.19 186 GLU B C 1
ATOM 3670 O O . GLU B 1 186 ? 21.953 -5.105 -6.098 1 97.19 186 GLU B O 1
ATOM 3675 N N . ASN B 1 187 ? 21.453 -3.238 -5.004 1 96.69 187 ASN B N 1
ATOM 3676 C CA . ASN B 1 187 ? 22.828 -3.002 -4.57 1 96.69 187 ASN B CA 1
ATOM 3677 C C . ASN B 1 187 ? 23.359 -4.156 -3.723 1 96.69 187 ASN B C 1
ATOM 3679 O O . ASN B 1 187 ? 24.5 -4.594 -3.896 1 96.69 187 ASN B O 1
ATOM 3683 N N . GLY B 1 188 ? 22.484 -4.598 -2.803 1 97.44 188 GLY B N 1
ATOM 3684 C CA . GLY B 1 188 ? 22.891 -5.711 -1.953 1 97.44 188 GLY B CA 1
ATOM 3685 C C . GLY B 1 188 ? 23.141 -6.988 -2.729 1 97.44 188 GLY B C 1
ATOM 3686 O O . GLY B 1 188 ? 24.125 -7.688 -2.471 1 97.44 188 GLY B O 1
ATOM 3687 N N . LEU B 1 189 ? 22.266 -7.297 -3.66 1 97.31 189 LEU B N 1
ATOM 3688 C CA . LEU B 1 189 ? 22.453 -8.477 -4.496 1 97.31 189 LEU B CA 1
ATOM 3689 C C . LEU B 1 189 ? 23.75 -8.398 -5.285 1 97.31 189 LEU B C 1
ATOM 3691 O O . LEU B 1 189 ? 24.484 -9.383 -5.395 1 97.31 189 LEU B O 1
ATOM 3695 N N . ASN B 1 190 ? 24.016 -7.238 -5.828 1 96.94 190 ASN B N 1
ATOM 3696 C CA . ASN B 1 190 ? 25.25 -7.02 -6.582 1 96.94 190 ASN B CA 1
ATOM 3697 C C . ASN B 1 190 ? 26.484 -7.184 -5.699 1 96.94 190 ASN B C 1
ATOM 3699 O O . ASN B 1 190 ? 27.469 -7.812 -6.105 1 96.94 190 ASN B O 1
ATOM 3703 N N . GLN B 1 191 ? 26.453 -6.602 -4.57 1 95.75 191 GLN B N 1
ATOM 3704 C CA . GLN B 1 191 ? 27.562 -6.676 -3.621 1 95.75 191 GLN B CA 1
ATOM 3705 C C . GLN B 1 191 ? 27.891 -8.125 -3.271 1 95.75 191 GLN B C 1
ATOM 3707 O O . GLN B 1 191 ? 29.062 -8.477 -3.111 1 95.75 191 GLN B O 1
ATOM 3712 N N . LEU B 1 192 ? 26.891 -8.961 -3.201 1 94.75 192 LEU B N 1
ATOM 3713 C CA . LEU B 1 192 ? 27.047 -10.344 -2.789 1 94.75 192 LEU B CA 1
ATOM 3714 C C . LEU B 1 192 ? 27.25 -11.25 -3.998 1 94.75 192 LEU B C 1
ATOM 3716 O O . LEU B 1 192 ? 27.422 -12.469 -3.852 1 94.75 192 LEU B O 1
ATOM 3720 N N . SER B 1 193 ? 27.188 -10.727 -5.148 1 95.31 193 SER B N 1
ATOM 3721 C CA . SER B 1 193 ? 27.297 -11.469 -6.398 1 95.31 193 SER B CA 1
ATOM 3722 C C . SER B 1 193 ? 26.266 -12.594 -6.465 1 95.31 193 SER B C 1
ATOM 3724 O O . SER B 1 193 ? 26.609 -13.727 -6.812 1 95.31 193 SER B O 1
ATOM 3726 N N . LEU B 1 194 ? 25.078 -12.242 -6.008 1 93.81 194 LEU B N 1
ATOM 3727 C CA . LEU B 1 194 ? 23.969 -13.188 -6.066 1 93.81 194 LEU B CA 1
ATOM 3728 C C . LEU B 1 194 ? 23.078 -12.914 -7.277 1 93.81 194 LEU B C 1
ATOM 3730 O O . LEU B 1 194 ? 22.828 -11.75 -7.617 1 93.81 194 LEU B O 1
ATOM 3734 N N . ASN B 1 195 ? 22.594 -13.992 -7.883 1 94.38 195 ASN B N 1
ATOM 3735 C CA . ASN B 1 195 ? 21.672 -13.883 -9.008 1 94.38 195 ASN B CA 1
ATOM 3736 C C . ASN B 1 195 ? 20.469 -14.789 -8.836 1 94.38 195 ASN B C 1
ATOM 3738 O O . ASN B 1 195 ? 20.203 -15.664 -9.664 1 94.38 195 ASN B O 1
ATOM 3742 N N . PRO B 1 196 ? 19.734 -14.594 -7.824 1 95.25 196 PRO B N 1
ATOM 3743 C CA . PRO B 1 196 ? 18.531 -15.398 -7.578 1 95.25 196 PRO B CA 1
ATOM 3744 C C . PRO B 1 196 ? 17.391 -15.047 -8.523 1 95.25 196 PRO B C 1
ATOM 3746 O O . PRO B 1 196 ? 17.453 -14.055 -9.25 1 95.25 196 PRO B O 1
ATOM 3749 N N . TYR B 1 197 ? 16.469 -15.977 -8.578 1 94.31 197 TYR B N 1
ATOM 3750 C CA . TYR B 1 197 ? 15.219 -15.562 -9.203 1 94.31 197 TYR B CA 1
ATOM 3751 C C . TYR B 1 197 ? 14.516 -14.508 -8.367 1 94.31 197 TYR B C 1
ATOM 3753 O O . TYR B 1 197 ? 14.375 -14.656 -7.148 1 94.31 197 TYR B O 1
ATOM 3761 N N . LEU B 1 198 ? 14.078 -13.445 -9 1 96.69 198 LEU B N 1
ATOM 3762 C CA . LEU B 1 198 ? 13.469 -12.32 -8.289 1 96.69 198 LEU B CA 1
ATOM 3763 C C . LEU B 1 198 ? 11.945 -12.43 -8.312 1 96.69 198 LEU B C 1
ATOM 3765 O O . LEU B 1 198 ? 11.336 -12.477 -9.383 1 96.69 198 LEU B O 1
ATOM 3769 N N . VAL B 1 199 ? 11.367 -12.586 -7.168 1 97.12 199 VAL B N 1
ATOM 3770 C CA . VAL B 1 199 ? 9.914 -12.547 -7.008 1 97.12 199 VAL B CA 1
ATOM 3771 C C . VAL B 1 199 ? 9.492 -11.211 -6.406 1 97.12 199 VAL B C 1
ATOM 3773 O O . VAL B 1 199 ? 9.891 -10.875 -5.289 1 97.12 199 VAL B O 1
ATOM 3776 N N . VAL B 1 200 ? 8.625 -10.469 -7.113 1 98.5 200 VAL B N 1
ATOM 3777 C CA . VAL B 1 200 ? 8.266 -9.109 -6.707 1 98.5 200 VAL B CA 1
ATOM 3778 C C . VAL B 1 200 ? 7.039 -9.148 -5.805 1 98.5 200 VAL B C 1
ATOM 3780 O O . VAL B 1 200 ? 6.012 -9.727 -6.168 1 98.5 200 VAL B O 1
ATOM 3783 N N . ILE B 1 201 ? 7.184 -8.57 -4.609 1 98.5 201 ILE B N 1
ATOM 3784 C CA . ILE B 1 201 ? 6.098 -8.344 -3.66 1 98.5 201 ILE B CA 1
ATOM 3785 C C . ILE B 1 201 ? 6.164 -6.91 -3.135 1 98.5 201 ILE B C 1
ATOM 3787 O O . ILE B 1 201 ? 7.168 -6.508 -2.539 1 98.5 201 ILE B O 1
ATOM 3791 N N . ASN B 1 202 ? 5.098 -6.129 -3.258 1 98.19 202 ASN B N 1
ATOM 3792 C CA . ASN B 1 202 ? 5.18 -4.711 -2.91 1 98.19 202 ASN B CA 1
ATOM 3793 C C . ASN B 1 202 ? 4.812 -4.473 -1.447 1 98.19 202 ASN B C 1
ATOM 3795 O O . ASN B 1 202 ? 4.18 -3.469 -1.117 1 98.19 202 ASN B O 1
ATOM 3799 N N . ASN B 1 203 ? 5.148 -5.43 -0.619 1 97.62 203 ASN B N 1
ATOM 3800 C CA . ASN B 1 203 ? 4.816 -5.355 0.799 1 97.62 203 ASN B CA 1
ATOM 3801 C C . ASN B 1 203 ? 5.863 -6.055 1.659 1 97.62 203 ASN B C 1
ATOM 3803 O O . ASN B 1 203 ? 6.047 -7.27 1.555 1 97.62 203 ASN B O 1
ATOM 3807 N N . THR B 1 204 ? 6.465 -5.309 2.527 1 97.31 204 THR B N 1
ATOM 3808 C CA . THR B 1 204 ? 7.586 -5.832 3.299 1 97.31 204 THR B CA 1
ATOM 3809 C C . THR B 1 204 ? 7.113 -6.875 4.305 1 97.31 204 THR B C 1
ATOM 3811 O O . THR B 1 204 ? 7.805 -7.867 4.551 1 97.31 204 THR B O 1
ATOM 3814 N N . SER B 1 205 ? 5.945 -6.672 4.863 1 95.62 205 SER B N 1
ATOM 3815 C CA . SER B 1 205 ? 5.426 -7.641 5.824 1 95.62 205 SER B CA 1
ATOM 3816 C C . SER B 1 205 ? 5.215 -9 5.172 1 95.62 205 SER B C 1
ATOM 3818 O O . SER B 1 205 ? 5.582 -10.031 5.742 1 95.62 205 SER B O 1
ATOM 3820 N N . LEU B 1 206 ? 4.621 -8.984 4.023 1 97.12 206 LEU B N 1
ATOM 3821 C CA . LEU B 1 206 ? 4.406 -10.234 3.307 1 97.12 206 LEU B CA 1
ATOM 3822 C C . LEU B 1 206 ? 5.734 -10.867 2.9 1 97.12 206 LEU B C 1
ATOM 3824 O O . LEU B 1 206 ? 5.895 -12.086 2.979 1 97.12 206 LEU B O 1
ATOM 3828 N N . ILE B 1 207 ? 6.699 -10.062 2.479 1 98 207 ILE B N 1
ATOM 3829 C CA . ILE B 1 207 ? 8.031 -10.547 2.148 1 98 207 ILE B CA 1
ATOM 3830 C C . ILE B 1 207 ? 8.633 -11.273 3.35 1 98 207 ILE B C 1
ATOM 3832 O O . ILE B 1 207 ? 9.109 -12.398 3.223 1 98 207 ILE B O 1
ATOM 3836 N N . LYS B 1 208 ? 8.586 -10.672 4.48 1 97 208 LYS B N 1
ATOM 3837 C CA . LYS B 1 208 ? 9.148 -11.281 5.684 1 97 208 LYS B CA 1
ATOM 3838 C C . LYS B 1 208 ? 8.438 -12.594 6.016 1 97 208 LYS B C 1
ATOM 3840 O O . LYS B 1 208 ? 9.078 -13.562 6.426 1 97 208 LYS B O 1
ATOM 3845 N N . SER B 1 209 ? 7.117 -12.641 5.816 1 95.75 209 SER B N 1
ATOM 3846 C CA . SER B 1 209 ? 6.367 -13.875 6.07 1 95.75 209 SER B CA 1
ATOM 3847 C C . SER B 1 209 ? 6.855 -15.008 5.184 1 95.75 209 SER B C 1
ATOM 3849 O O . SER B 1 209 ? 6.984 -16.156 5.637 1 95.75 209 SER B O 1
ATOM 3851 N N . MET B 1 210 ? 7.102 -14.688 3.943 1 95.19 210 MET B N 1
ATOM 3852 C CA . MET B 1 210 ? 7.59 -15.695 3.01 1 95.19 210 MET B CA 1
ATOM 3853 C C . MET B 1 210 ? 8.969 -16.203 3.424 1 95.19 210 MET B C 1
ATOM 3855 O O . MET B 1 210 ? 9.266 -17.391 3.305 1 95.19 210 MET B O 1
ATOM 3859 N N . VAL B 1 211 ? 9.828 -15.289 3.92 1 95.94 211 VAL B N 1
ATOM 3860 C CA . VAL B 1 211 ? 11.164 -15.648 4.371 1 95.94 211 VAL B CA 1
ATOM 3861 C C . VAL B 1 211 ? 11.07 -16.531 5.617 1 95.94 211 VAL B C 1
ATOM 3863 O O . VAL B 1 211 ? 11.766 -17.547 5.727 1 95.94 211 VAL B O 1
ATOM 3866 N N . HIS B 1 212 ? 10.156 -16.141 6.539 1 94.38 212 HIS B N 1
ATOM 3867 C CA . HIS B 1 212 ? 9.938 -16.938 7.742 1 94.38 212 HIS B CA 1
ATOM 3868 C C . HIS B 1 212 ? 9.539 -18.359 7.398 1 94.38 212 HIS B C 1
ATOM 3870 O O . HIS B 1 212 ? 9.922 -19.297 8.102 1 94.38 212 HIS B O 1
ATOM 3876 N N . ALA B 1 213 ? 8.805 -18.5 6.32 1 91.44 213 ALA B N 1
ATOM 3877 C CA . ALA B 1 213 ? 8.297 -19.812 5.91 1 91.44 213 ALA B CA 1
ATOM 3878 C C . ALA B 1 213 ? 9.375 -20.625 5.203 1 91.44 213 ALA B C 1
ATOM 3880 O O . ALA B 1 213 ? 9.172 -21.797 4.902 1 91.44 213 ALA B O 1
ATOM 3881 N N . GLY B 1 214 ? 10.508 -20 4.871 1 90.94 214 GLY B N 1
ATOM 3882 C CA . GLY B 1 214 ? 11.633 -20.703 4.273 1 90.94 214 GLY B CA 1
ATOM 3883 C C . GLY B 1 214 ? 11.562 -20.766 2.76 1 90.94 214 GLY B C 1
ATOM 3884 O O . GLY B 1 214 ? 12.203 -21.609 2.135 1 90.94 214 GLY B O 1
ATOM 3885 N N . ASN B 1 215 ? 10.797 -19.859 2.152 1 91.88 215 ASN B N 1
ATOM 3886 C CA . ASN B 1 215 ? 10.562 -19.922 0.713 1 91.88 215 ASN B CA 1
ATOM 3887 C C . ASN B 1 215 ? 11.609 -19.125 -0.062 1 91.88 215 ASN B C 1
ATOM 3889 O O . ASN B 1 215 ? 11.602 -19.109 -1.294 1 91.88 215 ASN B O 1
ATOM 3893 N N . GLY B 1 216 ? 12.531 -18.5 0.612 1 94.81 216 GLY B N 1
ATOM 3894 C CA . GLY B 1 216 ? 13.555 -17.656 0.019 1 94.81 216 GLY B CA 1
ATOM 3895 C C . GLY B 1 216 ? 14.18 -16.688 1.007 1 94.81 216 GLY B C 1
ATOM 3896 O O . GLY B 1 216 ? 14.109 -16.891 2.221 1 94.81 216 GLY B O 1
ATOM 3897 N N . PHE B 1 217 ? 14.898 -15.719 0.44 1 96.81 217 PHE B N 1
ATOM 3898 C CA . PHE B 1 217 ? 15.516 -14.68 1.254 1 96.81 217 PHE B CA 1
ATOM 3899 C C . PHE B 1 217 ? 15.148 -13.297 0.734 1 96.81 217 PHE B C 1
ATOM 3901 O O . PHE B 1 217 ? 14.438 -13.172 -0.262 1 96.81 217 PHE B O 1
ATOM 3908 N N . SER B 1 218 ? 15.508 -12.32 1.513 1 98.12 218 SER B N 1
ATOM 3909 C CA . SER B 1 218 ? 15.273 -10.945 1.078 1 98.12 218 SER B CA 1
ATOM 3910 C C . SER B 1 218 ? 16.297 -9.992 1.692 1 98.12 218 SER B C 1
ATOM 3912 O O . SER B 1 218 ? 17.109 -10.398 2.529 1 98.12 218 SER B O 1
ATOM 3914 N N . ILE B 1 219 ? 16.375 -8.844 1.148 1 98.5 219 ILE B N 1
ATOM 3915 C CA . ILE B 1 219 ? 17.125 -7.699 1.656 1 98.5 219 ILE B CA 1
ATOM 3916 C C . ILE B 1 219 ? 16.172 -6.578 2.043 1 98.5 219 ILE B C 1
ATOM 3918 O O . ILE B 1 219 ? 15.391 -6.105 1.216 1 98.5 219 ILE B O 1
ATOM 3922 N N . VAL B 1 220 ? 16.219 -6.207 3.322 1 98.56 220 VAL B N 1
ATOM 3923 C CA . VAL B 1 220 ? 15.211 -5.281 3.828 1 98.56 220 VAL B CA 1
ATOM 3924 C C . VAL B 1 220 ? 15.875 -4.234 4.719 1 98.56 220 VAL B C 1
ATOM 3926 O O . VAL B 1 220 ? 17.062 -4.348 5.043 1 98.56 220 VAL B O 1
ATOM 3929 N N . SER B 1 221 ? 15.07 -3.166 5.035 1 97.88 221 SER B N 1
ATOM 3930 C CA . SER B 1 221 ? 15.477 -2.209 6.059 1 97.88 221 SER B CA 1
ATOM 3931 C C . SER B 1 221 ? 15.531 -2.861 7.438 1 97.88 221 SER B C 1
ATOM 3933 O O . SER B 1 221 ? 14.594 -3.557 7.836 1 97.88 221 SER B O 1
ATOM 3935 N N . LYS B 1 222 ? 16.594 -2.609 8.164 1 97.06 222 LYS B N 1
ATOM 3936 C CA . LYS B 1 222 ? 16.719 -3.125 9.523 1 97.06 222 LYS B CA 1
ATOM 3937 C C . LYS B 1 222 ? 15.57 -2.625 10.406 1 97.06 222 LYS B C 1
ATOM 3939 O O . LYS B 1 222 ? 15.117 -3.334 11.305 1 97.06 222 LYS B O 1
ATOM 3944 N N . SER B 1 223 ? 15.047 -1.477 10.078 1 94.25 223 SER B N 1
ATOM 3945 C CA . SER B 1 223 ? 13.984 -0.837 10.852 1 94.25 223 SER B CA 1
ATOM 3946 C C . SER B 1 223 ? 12.688 -1.626 10.766 1 94.25 223 SER B C 1
ATOM 3948 O O . SER B 1 223 ? 11.773 -1.416 11.57 1 94.25 223 SER B O 1
ATOM 3950 N N . THR B 1 224 ? 12.555 -2.531 9.797 1 96.69 224 THR B N 1
ATOM 3951 C CA . THR B 1 224 ? 11.312 -3.273 9.625 1 96.69 224 THR B CA 1
ATOM 3952 C C . THR B 1 224 ? 11.328 -4.562 10.438 1 96.69 224 THR B C 1
ATOM 3954 O O . THR B 1 224 ? 10.328 -5.273 10.508 1 96.69 224 THR B O 1
ATOM 3957 N N . LEU B 1 225 ? 12.438 -4.914 11.07 1 97.06 225 LEU B N 1
ATOM 3958 C CA . LEU B 1 225 ? 12.578 -6.18 11.781 1 97.06 225 LEU B CA 1
ATOM 3959 C C . LEU B 1 225 ? 12.039 -6.066 13.211 1 97.06 225 LEU B C 1
ATOM 3961 O O . LEU B 1 225 ? 12.414 -5.148 13.945 1 97.06 225 LEU B O 1
ATOM 3965 N N . THR B 1 226 ? 11.133 -6.957 13.484 1 93.19 226 THR B N 1
ATOM 3966 C CA . THR B 1 226 ? 10.617 -7.066 14.844 1 93.19 226 THR B CA 1
ATOM 3967 C C . THR B 1 226 ? 11.5 -7.969 15.695 1 93.19 226 THR B C 1
ATOM 3969 O O . THR B 1 226 ? 12.438 -8.594 15.18 1 93.19 226 THR B O 1
ATOM 3972 N N . SER B 1 227 ? 11.195 -8.055 17.047 1 92.94 227 SER B N 1
ATOM 3973 C CA . SE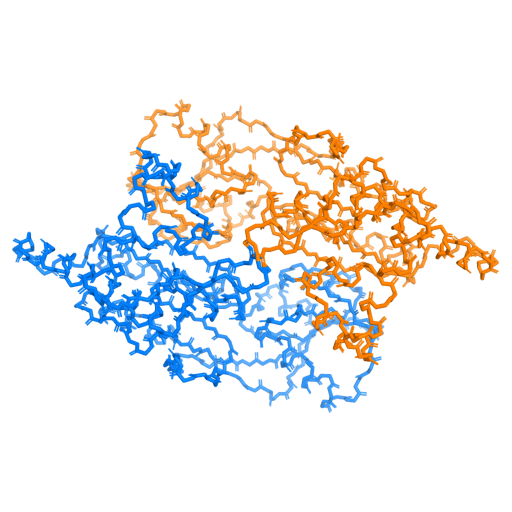R B 1 227 ? 11.93 -8.953 17.938 1 92.94 227 SER B CA 1
ATOM 3974 C C . SER B 1 227 ? 11.805 -10.406 17.484 1 92.94 227 SER B C 1
ATOM 3976 O O . SER B 1 227 ? 12.766 -11.172 17.562 1 92.94 227 SER B O 1
ATOM 3978 N N . GLU B 1 228 ? 10.609 -10.703 17 1 92.25 228 GLU B N 1
ATOM 3979 C CA . GLU B 1 228 ? 10.391 -12.055 16.5 1 92.25 228 GLU B CA 1
ATOM 3980 C C . GLU B 1 228 ? 11.266 -12.344 15.289 1 92.25 228 GLU B C 1
ATOM 3982 O O . GLU B 1 228 ? 11.828 -13.438 15.172 1 92.25 228 GLU B O 1
ATOM 3987 N N . ASP B 1 229 ? 11.391 -11.383 14.398 1 95.69 229 ASP B N 1
ATOM 3988 C CA . ASP B 1 229 ? 12.242 -11.539 13.227 1 95.69 229 ASP B CA 1
ATOM 3989 C C . ASP B 1 229 ? 13.695 -11.797 13.633 1 95.69 229 ASP B C 1
ATOM 3991 O O . ASP B 1 229 ? 14.328 -12.727 13.133 1 95.69 229 ASP B O 1
ATOM 3995 N N . LEU B 1 230 ? 14.188 -11 14.602 1 95.38 230 LEU B N 1
ATOM 3996 C CA . LEU B 1 230 ? 15.578 -11.078 15.031 1 95.38 230 LEU B CA 1
ATOM 3997 C C . LEU B 1 230 ? 15.875 -12.414 15.703 1 95.38 230 LEU B C 1
ATOM 3999 O O . LEU B 1 230 ? 17 -12.906 15.648 1 95.38 230 LEU B O 1
ATOM 4003 N N . GLU B 1 231 ? 14.867 -13 16.297 1 94 231 GLU B N 1
ATOM 4004 C CA . GLU B 1 231 ? 15.016 -14.273 17 1 94 231 GLU B CA 1
ATOM 4005 C C . GLU B 1 231 ? 14.977 -15.453 16.031 1 94 231 GLU B C 1
ATOM 4007 O O . GLU B 1 231 ? 15.711 -16.422 16.188 1 94 231 GLU B O 1
ATOM 4012 N N . GLN B 1 232 ? 14.195 -15.305 14.984 1 93.75 232 GLN B N 1
ATOM 4013 C CA . GLN B 1 232 ? 13.867 -16.484 14.188 1 93.75 232 GLN B CA 1
ATOM 4014 C C . GLN B 1 232 ? 14.625 -16.484 12.867 1 93.75 232 GLN B C 1
ATOM 4016 O O . GLN B 1 232 ? 14.758 -17.531 12.219 1 93.75 232 GLN B O 1
ATOM 4021 N N . LEU B 1 233 ? 15.094 -15.359 12.445 1 96.06 233 LEU B N 1
ATOM 4022 C CA . LEU B 1 233 ? 15.766 -15.258 11.156 1 96.06 233 LEU B CA 1
ATOM 4023 C C . LEU B 1 233 ? 17.266 -15 11.344 1 96.06 233 LEU B C 1
ATOM 4025 O O . LEU B 1 233 ? 17.688 -14.523 12.398 1 96.06 233 LEU B O 1
ATOM 4029 N N . GLU B 1 234 ? 18.047 -15.453 10.406 1 96.25 234 GLU B N 1
ATOM 4030 C CA . GLU B 1 234 ? 19.422 -14.984 10.289 1 96.25 234 GLU B CA 1
ATOM 4031 C C . GLU B 1 234 ? 19.484 -13.609 9.625 1 96.25 234 GLU B C 1
ATOM 4033 O O . GLU B 1 234 ? 18.906 -13.406 8.555 1 96.25 234 GLU B O 1
ATOM 4038 N N . VAL B 1 235 ? 20.109 -12.734 10.305 1 97.06 235 VAL B N 1
ATOM 4039 C CA . VAL B 1 235 ? 20.25 -11.367 9.812 1 97.06 235 VAL B CA 1
ATOM 4040 C C . VAL B 1 235 ? 21.719 -11.086 9.484 1 97.06 235 VAL B C 1
ATOM 4042 O O . VAL B 1 235 ? 22.578 -11.156 10.359 1 97.06 235 VAL B O 1
ATOM 4045 N N . ILE B 1 236 ? 21.984 -10.781 8.242 1 96 236 ILE B N 1
ATOM 4046 C CA . ILE B 1 236 ? 23.344 -10.547 7.773 1 96 236 ILE B CA 1
ATOM 4047 C C . ILE B 1 236 ? 23.516 -9.07 7.43 1 96 236 ILE B C 1
ATOM 4049 O O . ILE B 1 236 ? 22.797 -8.523 6.594 1 96 236 ILE B O 1
ATOM 4053 N N . ASN B 1 237 ? 24.484 -8.508 8.062 1 96.69 237 ASN B N 1
ATOM 4054 C CA . ASN B 1 237 ? 24.797 -7.105 7.801 1 96.69 237 ASN B CA 1
ATOM 4055 C C . ASN B 1 237 ? 25.484 -6.93 6.449 1 96.69 237 ASN B C 1
ATOM 4057 O O . ASN B 1 237 ? 26.422 -7.66 6.125 1 96.69 237 ASN B O 1
ATOM 4061 N N . LEU B 1 238 ? 25 -5.965 5.652 1 97.44 238 LEU B N 1
ATOM 4062 C CA . LEU B 1 238 ? 25.562 -5.723 4.328 1 97.44 238 LEU B CA 1
ATOM 4063 C C . LEU B 1 238 ? 26.375 -4.43 4.309 1 97.44 238 LEU B C 1
ATOM 4065 O O . LEU B 1 238 ? 26.969 -4.082 3.285 1 97.44 238 LEU B O 1
ATOM 4069 N N . ASP B 1 239 ? 26.375 -3.711 5.363 1 96.56 239 ASP B N 1
ATOM 4070 C CA . ASP B 1 239 ? 27.047 -2.426 5.484 1 96.56 239 ASP B CA 1
ATOM 4071 C C . ASP B 1 239 ? 26.547 -1.436 4.438 1 96.56 239 ASP B C 1
ATOM 4073 O O . ASP B 1 239 ? 27.328 -0.752 3.787 1 96.56 239 ASP B O 1
ATOM 4077 N N . ILE B 1 240 ? 25.266 -1.529 4.141 1 96.75 240 ILE B N 1
ATOM 4078 C CA . ILE B 1 240 ? 24.578 -0.568 3.281 1 96.75 240 ILE B CA 1
ATOM 4079 C C . ILE B 1 240 ? 23.734 0.365 4.133 1 96.75 240 ILE B C 1
ATOM 4081 O O . ILE B 1 240 ? 22.797 -0.081 4.816 1 96.75 240 ILE B O 1
ATOM 4085 N N . GLU B 1 241 ? 24.125 1.602 4.062 1 95.25 241 GLU B N 1
ATOM 4086 C CA . GLU B 1 241 ? 23.391 2.613 4.82 1 95.25 241 GLU B CA 1
ATOM 4087 C C . GLU B 1 241 ? 22.547 3.498 3.895 1 95.25 241 GLU B C 1
ATOM 4089 O O . GLU B 1 241 ? 22.906 3.697 2.73 1 95.25 241 GLU B O 1
ATOM 4094 N N . ARG B 1 242 ? 21.422 3.928 4.457 1 95.62 242 ARG B N 1
ATOM 4095 C CA . ARG B 1 242 ? 20.578 4.879 3.738 1 95.62 242 ARG B CA 1
ATOM 4096 C C . ARG B 1 242 ? 19.938 5.867 4.699 1 95.62 242 ARG B C 1
ATOM 4098 O O . ARG B 1 242 ? 20.078 5.746 5.914 1 95.62 242 ARG B O 1
ATOM 4105 N N . PHE B 1 243 ? 19.375 6.906 4.098 1 95.25 243 PHE B N 1
ATOM 4106 C CA . PHE B 1 243 ? 18.656 7.895 4.891 1 95.25 243 PHE B CA 1
ATOM 4107 C C . PHE B 1 243 ? 17.188 7.965 4.465 1 95.25 243 PHE B C 1
ATOM 4109 O O . PHE B 1 243 ? 16.859 7.676 3.316 1 95.25 243 PHE B O 1
ATOM 4116 N N . PHE B 1 244 ? 16.406 8.219 5.461 1 96.94 244 PHE B N 1
ATOM 4117 C CA . PHE B 1 244 ? 15.07 8.719 5.148 1 96.94 244 PHE B CA 1
ATOM 4118 C C . PHE B 1 244 ? 15.102 10.227 4.918 1 96.94 244 PHE B C 1
ATOM 4120 O O . PHE B 1 244 ? 15.828 10.945 5.609 1 96.94 244 PHE B O 1
ATOM 4127 N N . TYR B 1 245 ? 14.297 10.695 3.996 1 97.06 245 TYR B N 1
ATOM 4128 C CA . TYR B 1 245 ? 14.297 12.102 3.623 1 97.06 245 TYR B CA 1
ATOM 4129 C C . TYR B 1 245 ? 12.898 12.695 3.738 1 97.06 245 TYR B C 1
ATOM 4131 O O . TYR B 1 245 ? 11.922 12.094 3.287 1 97.06 245 TYR B O 1
ATOM 4139 N N . LEU B 1 246 ? 12.82 13.812 4.395 1 97.69 246 LEU B N 1
ATOM 4140 C CA . LEU B 1 246 ? 11.633 14.656 4.281 1 97.69 246 LEU B CA 1
ATOM 4141 C C . LEU B 1 246 ? 11.664 15.469 2.99 1 97.69 246 LEU B C 1
ATOM 4143 O O . LEU B 1 246 ? 12.672 16.109 2.674 1 97.69 246 LEU B O 1
ATOM 4147 N N . ILE B 1 247 ? 10.586 15.398 2.213 1 97.88 247 ILE B N 1
ATOM 4148 C CA . ILE B 1 247 ? 10.602 16.094 0.932 1 97.88 247 ILE B CA 1
ATOM 4149 C C . ILE B 1 247 ? 9.445 17.094 0.873 1 97.88 247 ILE B C 1
ATOM 4151 O O . ILE B 1 247 ? 8.367 16.844 1.408 1 97.88 247 ILE B O 1
ATOM 4155 N N . LEU B 1 248 ? 9.695 18.203 0.208 1 95.81 248 LEU B N 1
ATOM 4156 C CA . LEU B 1 248 ? 8.742 19.266 -0.045 1 95.81 248 LEU B CA 1
ATOM 4157 C C . LEU B 1 248 ? 8.844 19.766 -1.484 1 95.81 248 LEU B C 1
ATOM 4159 O O . LEU B 1 248 ? 9.906 19.672 -2.104 1 95.81 248 LEU B O 1
ATOM 4163 N N . HIS B 1 249 ? 7.66 20.188 -1.975 1 93.25 249 HIS B N 1
ATOM 4164 C CA . HIS B 1 249 ? 7.781 20.953 -3.211 1 93.25 249 HIS B CA 1
ATOM 4165 C C . HIS B 1 249 ? 8.586 22.234 -2.99 1 93.25 249 HIS B C 1
ATOM 4167 O O . HIS B 1 249 ? 8.406 22.922 -1.979 1 93.25 249 HIS B O 1
ATOM 4173 N N . LYS B 1 250 ? 9.422 22.609 -3.881 1 90 250 LYS B N 1
ATOM 4174 C CA . LYS B 1 250 ? 10.312 23.75 -3.703 1 90 250 LYS B CA 1
ATOM 4175 C C . LYS B 1 250 ? 9.531 25.047 -3.529 1 90 250 LYS B C 1
ATOM 4177 O O . LYS B 1 250 ? 9.977 25.969 -2.842 1 90 250 LYS B O 1
ATOM 4182 N N . ASP B 1 251 ? 8.344 25.062 -4.141 1 82.38 251 ASP B N 1
ATOM 4183 C CA . ASP B 1 251 ? 7.551 26.281 -4.113 1 82.38 251 ASP B CA 1
ATOM 4184 C C . ASP B 1 251 ? 6.43 26.188 -3.078 1 82.38 251 ASP B C 1
ATOM 4186 O O . ASP B 1 251 ? 5.504 27 -3.08 1 82.38 251 ASP B O 1
ATOM 4190 N N . LYS B 1 252 ? 6.477 25.156 -2.268 1 86.06 252 LYS B N 1
ATOM 4191 C CA . LYS B 1 252 ? 5.457 25.016 -1.234 1 86.06 252 LYS B CA 1
ATOM 4192 C C . LYS B 1 252 ? 5.496 26.188 -0.256 1 86.06 252 LYS B C 1
ATOM 4194 O O . LYS B 1 252 ? 6.574 26.578 0.197 1 86.06 252 LYS B O 1
ATOM 4199 N N . TYR B 1 253 ? 4.383 26.797 -0.051 1 78.75 253 TYR B N 1
ATOM 4200 C CA . TYR B 1 253 ? 4.293 27.812 0.986 1 78.75 253 TYR B CA 1
ATOM 4201 C C . TYR B 1 253 ? 4.371 27.188 2.375 1 78.75 253 TYR B C 1
ATOM 4203 O O . TYR B 1 253 ? 3.588 26.297 2.703 1 78.75 253 TYR B O 1
ATOM 4211 N N . ILE B 1 254 ? 5.258 27.656 3.174 1 84.12 254 ILE B N 1
ATOM 4212 C CA . ILE B 1 254 ? 5.477 27.125 4.512 1 84.12 254 ILE B CA 1
ATOM 4213 C C . ILE B 1 254 ? 4.973 28.109 5.555 1 84.12 254 ILE B C 1
ATOM 4215 O O . ILE B 1 254 ? 5.699 29.031 5.941 1 84.12 254 ILE B O 1
ATOM 4219 N N . ASP B 1 255 ? 3.791 27.938 6.055 1 80.62 255 ASP B N 1
ATOM 4220 C CA . ASP B 1 255 ? 3.252 28.766 7.129 1 80.62 255 ASP B CA 1
ATOM 4221 C C . ASP B 1 255 ? 3.684 28.234 8.492 1 80.62 255 ASP B C 1
ATOM 4223 O O . ASP B 1 255 ? 4.512 27.328 8.578 1 80.62 255 ASP B O 1
ATOM 4227 N N . GLU B 1 256 ? 3.205 28.828 9.523 1 81.88 256 GLU B N 1
ATOM 4228 C CA . GLU B 1 256 ? 3.609 28.438 10.875 1 81.88 256 GLU B CA 1
ATOM 4229 C C . GLU B 1 256 ? 3.209 27 11.188 1 81.88 256 GLU B C 1
ATOM 4231 O O . GLU B 1 256 ? 3.959 26.266 11.836 1 81.88 256 GLU B O 1
ATOM 4236 N N . LYS B 1 257 ? 2.027 26.594 10.75 1 86.12 257 LYS B N 1
ATOM 4237 C CA . LYS B 1 257 ? 1.562 25.219 10.922 1 86.12 257 LYS B CA 1
ATOM 4238 C C . LYS B 1 257 ? 2.543 24.219 10.305 1 86.12 257 LYS B C 1
ATOM 4240 O O . LYS B 1 257 ? 2.977 23.281 10.969 1 86.12 257 LYS B O 1
ATOM 4245 N N . MET B 1 258 ? 2.947 24.531 9.086 1 90.88 258 MET B N 1
ATOM 4246 C CA . MET B 1 258 ? 3.865 23.641 8.375 1 90.88 258 MET B CA 1
ATOM 4247 C C . MET B 1 258 ? 5.23 23.625 9.047 1 90.88 258 MET B C 1
ATOM 4249 O O . MET B 1 258 ? 5.852 22.562 9.164 1 90.88 258 MET B O 1
ATOM 4253 N N . LYS B 1 259 ? 5.688 24.766 9.5 1 89.75 259 LYS B N 1
ATOM 4254 C CA . LYS B 1 259 ? 6.977 24.828 10.188 1 89.75 259 LYS B CA 1
ATOM 4255 C C . LYS B 1 259 ? 6.984 23.938 11.422 1 89.75 259 LYS B C 1
ATOM 4257 O O . LYS B 1 259 ? 7.945 23.203 11.664 1 89.75 259 LYS B O 1
ATOM 4262 N N . ARG B 1 260 ? 5.957 24.016 12.164 1 90.31 260 ARG B N 1
ATOM 4263 C CA . ARG B 1 260 ? 5.859 23.25 13.398 1 90.31 260 ARG B CA 1
ATOM 4264 C C . ARG B 1 260 ? 5.781 21.75 13.109 1 90.31 260 ARG B C 1
ATOM 4266 O O . ARG B 1 260 ? 6.426 20.953 13.781 1 90.31 260 ARG B O 1
ATOM 4273 N N . VAL B 1 261 ? 5.004 21.391 12.109 1 94.5 261 VAL B N 1
ATOM 4274 C CA . VAL B 1 261 ? 4.859 19.984 11.727 1 94.5 261 VAL B CA 1
ATOM 4275 C C . VAL B 1 261 ? 6.207 19.438 11.25 1 94.5 261 VAL B C 1
ATOM 4277 O O . VAL B 1 261 ? 6.633 18.359 11.688 1 94.5 261 VAL B O 1
ATOM 4280 N N . ILE B 1 262 ? 6.887 20.203 10.43 1 94.62 262 ILE B N 1
ATOM 4281 C CA . ILE B 1 262 ? 8.172 19.797 9.883 1 94.62 262 ILE B CA 1
ATOM 4282 C C . ILE B 1 262 ? 9.18 19.609 11.016 1 94.62 262 ILE B C 1
ATOM 4284 O O . ILE B 1 262 ? 9.961 18.656 11.016 1 94.62 262 ILE B O 1
ATOM 4288 N N . SER B 1 263 ? 9.156 20.5 11.969 1 93.06 263 SER B N 1
ATOM 4289 C CA . SER B 1 263 ? 10.078 20.422 13.102 1 93.06 263 SER B CA 1
ATOM 4290 C C . SER B 1 263 ? 9.891 19.125 13.867 1 93.06 263 SER B C 1
ATOM 4292 O O . SER B 1 263 ? 10.875 18.484 14.25 1 93.06 263 SER B O 1
ATOM 4294 N N . VAL B 1 264 ? 8.672 18.703 14.086 1 94.38 264 VAL B N 1
ATOM 4295 C CA . VAL B 1 264 ? 8.383 17.469 14.82 1 94.38 264 VAL B CA 1
ATOM 4296 C C . VAL B 1 264 ? 8.797 16.266 13.984 1 94.38 264 VAL B C 1
ATOM 4298 O O . VAL B 1 264 ? 9.367 15.297 14.508 1 94.38 264 VAL B O 1
ATOM 4301 N N . LEU B 1 265 ? 8.531 16.297 12.656 1 95.44 265 LEU B N 1
ATOM 4302 C CA . LEU B 1 265 ? 8.852 15.18 11.773 1 95.44 265 LEU B CA 1
ATOM 4303 C C . LEU B 1 265 ? 10.359 14.969 11.68 1 95.44 265 LEU B C 1
ATOM 4305 O O . LEU B 1 265 ? 10.82 13.844 11.477 1 95.44 265 LEU B O 1
ATOM 4309 N N . LYS B 1 266 ? 11.086 16.062 11.844 1 92.81 266 LYS B N 1
ATOM 4310 C CA . LYS B 1 266 ? 12.547 16 11.727 1 92.81 266 LYS B CA 1
ATOM 4311 C C . LYS B 1 266 ? 13.172 15.461 13.008 1 92.81 266 LYS B C 1
ATOM 4313 O O . LYS B 1 266 ? 14.328 15.031 13 1 92.81 266 LYS B O 1
ATOM 4318 N N . GLN B 1 267 ? 12.508 15.625 14.062 1 79.56 267 GLN B N 1
ATOM 4319 C CA . GLN B 1 267 ? 13.078 15.219 15.344 1 79.56 267 GLN B CA 1
ATOM 4320 C C . GLN B 1 267 ? 13.227 13.703 15.43 1 79.56 267 GLN B C 1
ATOM 4322 O O . GLN B 1 267 ? 12.359 12.969 14.953 1 79.56 267 GLN B O 1
ATOM 4327 N N . ASN B 1 268 ? 14.586 13.305 15.336 1 60.03 268 ASN B N 1
ATOM 4328 C CA . ASN B 1 268 ? 14.984 11.906 15.445 1 60.03 268 ASN B CA 1
ATOM 4329 C C . ASN B 1 268 ? 14.266 11.203 16.594 1 60.03 268 ASN B C 1
ATOM 4331 O O . ASN B 1 268 ? 14.102 11.781 17.672 1 60.03 268 ASN B O 1
ATOM 4335 N N . VAL B 1 269 ? 13.258 10.383 16.188 1 48.31 269 VAL B N 1
ATOM 4336 C CA . VAL B 1 269 ? 12.836 9.492 17.266 1 48.31 269 VAL B CA 1
ATOM 4337 C C . VAL B 1 269 ? 14.039 8.719 17.797 1 48.31 269 VAL B C 1
ATOM 4339 O O . VAL B 1 269 ? 14.641 7.918 17.078 1 48.31 269 VAL B O 1
ATOM 4342 N N . GLU B 1 270 ? 15.062 9.289 18.516 1 40.78 270 GLU B N 1
ATOM 4343 C CA . GLU B 1 270 ? 15.969 8.445 19.297 1 40.78 270 GLU B CA 1
ATOM 4344 C C . GLU B 1 270 ? 15.195 7.426 20.125 1 40.78 270 GLU B C 1
ATOM 4346 O O . GLU B 1 270 ? 14.047 7.672 20.516 1 40.78 270 GLU B O 1
#

Foldseek 3Di:
DLLCLVVQHLCVSCVVVVHHSVVSVVVQVVVCVVVVHHQWDQDPNGTDGDPVNLVVVLVVQVVVVVVVVVVCVVVPPDPQLADEFEEEEEPLCVVQPCVVLVVVCCVRHVRYHYHYDYDAQQVQVVCQSSVVHAKYKHWADDDDPQKDKDFQDKWFKKKKAFPDPVQCQQEEEAEDPRHSCRVVQVVLCVLVVHDHHYDYDNDVVVRLVCRLVRVHMYMDIPSVADPVRVVGIDIGGSVDMTTMIMMHGPSRDQDPSNVVSVVSSRPPPD/DLLCLVVQHLCVSCVVVVHHSVVSVVVQVVVCVVVVHHQWDQDPNGTDGDPVNLVVVLVVQVVVVVVVVVVCVVVPPDPALADEFEEEEEPLCVVQPCVVLVVVCCVRHVRYHYHYDYDAQQVQVVCQSSVVHAKYKHWADDDDPQKDKDFQDKWFKKKKAFPDPVQCQQEEEAEDPRHSCRVVQVVLCVLVVHDHHYDYDNDVVVRLVCRLVRVHMYMDIPSVADPVRVVGIDIGGSPDMTTMIMMHGPSRDQDPSNVVSVVSSRPPPD

Secondary structure (DSSP, 8-state):
-HHHHHHT-HHHHHHHTTS-HHHHHHHHHHHHHHHTS--EEEETTEEEE-HHHHHHHHHHHHHHHHHHHHHHHHH-SS---EEEEEEEE-HHHHHHTHHHHHHHHHHH-TEEEEEEEE--HHHHHHHHHTTSSSEEEESS----TTEEEEEEEEEEEEEEEESSTT--TTEEEEPPTT-HHHHHHHHHHHHTT--PEEEEBS-HHHHHHHHHTTS-EEEEEGGG--HHHHHHEEEEEEEEEEEEEEEEETT----HHHHHHHHHHHS---/-HHHHHHT-HHHHHHHTTS-HHHHHHHHHHHHHHHTS--EEEETTEEEE-HHHHHHHHHHHHHHHHHHHHHHHHH-SS---EEEEEEEE-HHHHHHTHHHHHHHHHHH-TEEEEEEEE--HHHHHHHHHTTSSSEEEESS----TTEEEEEEEEEEEEEEEESSTT--TTEEEEPPTT-HHHHHHHHHHHHTT--PEEEEBS-HHHHHHHHHTTS-EEEEEGGG--HHHHHHEEEEEEEEEEEEEEEEETT----HHHHHHHHHHHS---

InterPro domains:
  IPR000847 LysR, HTH, N-terminal domain [PF00126] (2-54)
  IPR000847 LysR, HTH, N-terminal domain [PR00039] (10-21)
  IPR000847 LysR, HTH, N-terminal domain [PR00039] (21-31)
  IPR000847 LysR, HTH, N-terminal domain [PR00039] (31-42)
  IPR000847 LysR, HTH, N-terminal domain [PS50931] (1-50)
  IPR005119 LysR, substrate-binding [PF03466] (81-268)
  IPR036388 Winged helix-like DNA-binding domain superfamily [G3DSA:1.10.10.10] (1-79)
  IPR036390 Winged helix DNA-binding domain superfamily [SSF46785] (1-102)

Solvent-accessible surface area (backbone atoms only — not comparable to full-atom values): 28335 Å² total; per-residue (Å²): 106,70,52,32,63,73,53,58,27,59,60,54,22,11,59,74,66,73,51,51,42,69,57,48,53,49,50,50,49,48,51,21,60,77,64,72,44,56,41,65,34,72,58,78,9,31,68,36,67,26,78,58,16,46,52,48,48,50,48,50,51,40,47,51,47,49,49,50,47,45,51,46,48,68,65,30,75,71,90,65,47,57,48,80,42,39,38,25,23,16,52,70,52,39,65,63,53,40,49,61,46,53,50,51,45,41,70,76,22,74,58,40,41,67,28,37,46,61,39,42,27,49,58,41,52,51,29,31,74,67,62,72,26,70,39,32,35,25,48,48,90,68,92,46,90,60,46,42,72,41,80,40,44,81,44,40,39,27,36,40,29,35,63,58,91,77,60,42,71,54,30,30,45,37,49,39,92,50,31,39,62,28,60,54,34,51,49,50,34,58,76,66,70,54,82,44,49,77,33,39,31,62,39,68,69,41,44,50,48,38,18,71,71,54,72,15,23,36,51,43,54,54,76,73,57,48,74,66,46,65,72,60,34,37,76,42,84,63,86,42,75,47,41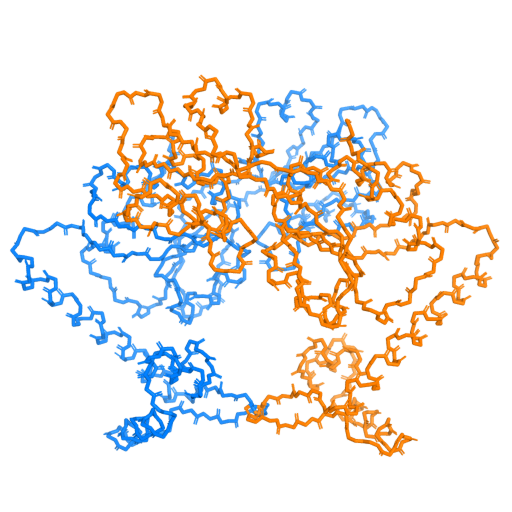,31,22,42,33,34,36,64,79,58,79,75,50,72,54,51,50,54,51,49,54,52,65,44,47,64,84,121,106,70,52,33,64,73,52,57,27,59,59,53,23,11,60,74,65,74,50,50,42,68,58,48,52,49,51,50,48,49,52,20,59,75,64,73,45,57,43,66,35,72,57,77,17,30,68,37,65,26,77,57,16,46,52,48,50,51,48,49,51,40,47,50,47,48,50,51,46,44,52,44,47,67,67,31,74,70,92,66,49,58,48,80,42,38,37,26,23,15,50,70,52,39,66,61,53,39,50,61,46,52,51,51,46,41,71,76,23,75,56,40,42,68,28,36,43,61,39,42,26,49,59,40,52,50,30,31,73,66,61,71,26,69,37,32,36,27,48,48,89,70,92,48,92,60,45,41,73,42,81,38,45,81,46,42,39,26,38,40,30,37,63,60,89,77,60,44,72,54,30,30,45,36,51,38,92,50,30,38,60,29,59,53,34,51,50,50,32,58,75,67,72,54,82,45,48,78,34,39,31,63,40,69,68,40,47,49,46,38,18,70,73,54,72,15,23,36,52,44,55,54,77,73,59,48,74,66,46,65,72,61,34,38,76,43,84,64,87,41,74,46,41,32,21,42,35,32,36,64,79,59,80,75,51,70,54,50,50,53,51,50,54,51,65,44,49,62,84,120